Protein AF-A0A519XS05-F1 (afdb_monomer_lite)

Sequence (432 aa):
GVMVITLATFSCKKDLLDIKPIDFVSDAAVFQDITLTNQFVNDIYGSLLSGFERRDFGYDQDWARGFATLDMMTDDIEGHNDLPMNRVQAGDLNSQFSMGTQLWAVNYSLIRKANTLIARVDQVPTTNTALRDRLKAETKFLRAFAYADLVKSFGGVPLITTEQSVTDDLEVPRNTYDECVAFIIKECDEAAAVLLPSYPDAELGRATKGAALALKARVLLYHASALNNPNNTLSRWDDAAKAAQQVMTLSPATYDIYPDYYQLFMTKTGNKEVIFAKKFGRPNRTHQSAWMLHMSFTPTGFGGWGAFHATQNLVDAFEMKTTGLRPDEAGSGYDPQNPYANRDTRLDKAMLMNGSQFKGLTVETFQSADLAVFPDGNANSRTNGDRTKTGYGLRKFIDEKNLTSDAVYQGGDNDWIYMRYAEVLLNYAEAK

Foldseek 3Di:
DDDDDDDDDDDPDPCPPVDDPPPDQDPVNLLQDLVSVVVLLVVLLVLDDFQQAQQPNPPDRDPLRNLDGPCCLDLWWPFQPPHLSVCSVVVNDDPVSPVLVSLVVSLVVSQLSLQSSLVRLVVHDDPPVLSSLLSNLLSLLSNLVSLLSVCVPPNFAFDDNHHDDPPDPPPGDTDGNVVSLVSSLVSLVSSLVRFALDDDPVCPQGAGNLNSLQSNLVSLLVCQDCVNCVVNPLVSLVSSLVSLVVSVVCPPVQADDDPDPLVVQVDQRDDRWFNHWRAFDPPPGFGQPLQQFFQQWPPRFQQHQNGIATAVVNLQVFAQQVPRHGLPDPPSPADPVCRPPRTDPVNLSFKQAQQRAALNIGGHQDDDPDLVVRPVSDCPSVPRSRHHPHRMGGNRNDDSVQGGSVCSVRHHRGIRGPGTSVVSVVSNVVSD

Structure (mmCIF, N/CA/C/O backbone):
data_AF-A0A519XS05-F1
#
_entry.id   AF-A0A519XS05-F1
#
loop_
_atom_site.group_PDB
_atom_site.id
_atom_site.type_symbol
_atom_site.label_atom_id
_atom_site.label_alt_id
_atom_site.label_comp_id
_atom_site.label_asym_id
_atom_site.label_entity_id
_atom_site.label_seq_id
_atom_site.pdbx_PDB_ins_code
_atom_site.Cartn_x
_atom_site.Cartn_y
_atom_site.Cartn_z
_atom_site.occupancy
_atom_site.B_iso_or_equiv
_atom_site.auth_seq_id
_atom_site.auth_comp_id
_atom_site.auth_asym_id
_atom_site.auth_atom_id
_atom_site.pdbx_PDB_model_num
ATOM 1 N N . GLY A 1 1 ? -86.459 -17.919 28.632 1.00 36.81 1 GLY A N 1
ATOM 2 C CA . GLY A 1 1 ? -84.991 -18.033 28.595 1.00 36.81 1 GLY A CA 1
ATOM 3 C C . GLY A 1 1 ? -84.462 -16.952 27.687 1.00 36.81 1 GLY A C 1
ATOM 4 O O . GLY A 1 1 ? -84.925 -16.875 26.560 1.00 36.81 1 GLY A O 1
ATOM 5 N N . VAL A 1 2 ? -83.579 -16.091 28.188 1.00 38.22 2 VAL A N 1
ATOM 6 C CA . VAL A 1 2 ? -82.921 -15.034 27.406 1.00 38.22 2 VAL A CA 1
ATOM 7 C C . VAL A 1 2 ? -81.472 -15.466 27.210 1.00 38.22 2 VAL A C 1
ATOM 9 O O . VAL A 1 2 ? -80.786 -15.783 28.178 1.00 38.22 2 VAL A O 1
ATOM 12 N N . MET A 1 3 ? -81.055 -15.567 25.950 1.00 38.03 3 MET A N 1
ATOM 13 C CA . MET A 1 3 ? -79.747 -16.066 25.533 1.00 38.03 3 MET A CA 1
ATOM 14 C C . MET A 1 3 ? -78.738 -14.914 25.572 1.00 38.03 3 MET A C 1
ATOM 16 O O . MET A 1 3 ? -78.917 -13.909 24.888 1.00 38.03 3 MET A O 1
ATOM 20 N N . VAL A 1 4 ? -77.699 -15.047 26.396 1.00 45.47 4 VAL A N 1
ATOM 21 C CA . VAL A 1 4 ? -76.578 -14.100 26.474 1.00 45.47 4 VAL A CA 1
ATOM 22 C C . VAL A 1 4 ? -75.540 -14.513 25.434 1.00 45.47 4 VAL A C 1
ATOM 24 O O . VAL A 1 4 ? -74.992 -15.610 25.510 1.00 45.47 4 VAL A O 1
ATOM 27 N N . ILE A 1 5 ? -75.282 -13.643 24.457 1.00 47.56 5 ILE A N 1
ATOM 28 C CA . ILE A 1 5 ? -74.197 -13.805 23.483 1.00 47.56 5 ILE A CA 1
ATOM 29 C C . ILE A 1 5 ? -72.948 -13.140 24.063 1.00 47.56 5 ILE A C 1
ATOM 31 O O . ILE A 1 5 ? -72.887 -11.922 24.219 1.00 47.56 5 ILE A O 1
ATOM 35 N N . THR A 1 6 ? -71.958 -13.958 24.408 1.00 54.00 6 THR A N 1
ATOM 36 C CA . THR A 1 6 ? -70.640 -13.520 24.869 1.00 54.00 6 THR A CA 1
ATOM 37 C C . THR A 1 6 ? -69.772 -13.189 23.656 1.00 54.00 6 THR A C 1
ATOM 39 O O . THR A 1 6 ? -69.445 -14.068 22.862 1.00 54.00 6 THR A O 1
ATOM 42 N N . LEU A 1 7 ? -69.407 -11.915 23.497 1.00 50.19 7 LEU A N 1
ATOM 43 C CA . LEU A 1 7 ? -68.476 -11.457 22.465 1.00 50.19 7 LEU A CA 1
ATOM 44 C C . LEU A 1 7 ? -67.038 -11.778 22.909 1.00 50.19 7 LEU A C 1
ATOM 46 O O . LEU A 1 7 ? -66.534 -11.180 23.858 1.00 50.19 7 LEU A O 1
ATOM 50 N N . ALA A 1 8 ? -66.381 -12.726 22.242 1.00 55.25 8 ALA A N 1
ATOM 51 C CA . ALA A 1 8 ? -64.964 -13.015 22.451 1.00 55.25 8 ALA A CA 1
ATOM 52 C C . ALA A 1 8 ? -64.106 -12.027 21.645 1.00 55.25 8 ALA A C 1
ATOM 54 O O . ALA A 1 8 ? -64.135 -12.021 20.414 1.00 55.25 8 ALA A O 1
ATOM 55 N N . THR A 1 9 ? -63.336 -11.187 22.333 1.00 49.88 9 THR A N 1
ATOM 56 C CA . THR A 1 9 ? -62.348 -10.294 21.722 1.00 49.88 9 THR A CA 1
ATOM 57 C C . THR A 1 9 ? -61.048 -11.060 21.466 1.00 49.88 9 THR A C 1
ATOM 59 O O . THR A 1 9 ? -60.269 -11.337 22.377 1.00 49.88 9 THR A O 1
ATOM 62 N N . PHE A 1 10 ? -60.789 -11.411 20.206 1.00 55.88 10 PHE A N 1
ATOM 63 C CA . PHE A 1 10 ? -59.477 -11.902 19.785 1.00 55.88 10 PHE A CA 1
ATOM 64 C C . PHE A 1 10 ? -58.493 -10.726 19.744 1.00 55.88 10 PHE A C 1
ATOM 66 O O . PHE A 1 10 ? -58.527 -9.903 18.833 1.00 55.88 10 PHE A O 1
ATOM 73 N N . SER A 1 11 ? -57.619 -10.632 20.748 1.00 52.94 11 SER A N 1
ATOM 74 C CA . SER A 1 11 ? -56.457 -9.741 20.708 1.00 52.94 11 SER A CA 1
ATOM 75 C C . SER A 1 11 ? -55.478 -10.248 19.648 1.00 52.94 11 SER A C 1
ATOM 77 O O . SER A 1 11 ? -55.015 -11.386 19.732 1.00 52.94 11 SER A O 1
ATOM 79 N N . CYS A 1 12 ? -55.130 -9.406 18.672 1.00 56.00 12 CYS A N 1
ATOM 80 C CA . CYS A 1 12 ? -54.047 -9.684 17.731 1.00 56.00 12 CYS A CA 1
ATOM 81 C C . CYS A 1 12 ? -52.752 -10.020 18.492 1.00 56.00 12 CYS A C 1
ATOM 83 O O . CYS A 1 12 ? -52.421 -9.366 19.486 1.00 56.00 12 CYS A O 1
ATOM 85 N N . LYS A 1 13 ? -52.014 -11.036 18.025 1.00 58.28 13 LYS A N 1
ATOM 86 C CA . LYS A 1 13 ? -50.648 -11.311 18.492 1.00 58.28 13 LYS A CA 1
ATOM 87 C C . LYS A 1 13 ? -49.797 -10.067 18.219 1.00 58.28 13 LYS A C 1
ATOM 89 O O . LYS A 1 13 ? -49.705 -9.648 17.067 1.00 58.28 13 LYS A O 1
ATOM 94 N N . LYS A 1 14 ? -49.201 -9.484 19.266 1.00 57.12 14 LYS A N 1
ATOM 95 C CA . LYS A 1 14 ? -48.404 -8.244 19.182 1.00 57.12 14 LYS A CA 1
ATOM 96 C C . LYS A 1 14 ? -47.207 -8.354 18.227 1.00 57.12 14 LYS A C 1
ATOM 98 O O . LYS A 1 14 ? -46.796 -7.344 17.674 1.00 57.12 14 LYS A O 1
ATOM 103 N N . ASP A 1 15 ? -46.748 -9.572 17.952 1.00 56.81 15 ASP A N 1
ATOM 104 C CA . ASP A 1 15 ? -45.513 -9.827 17.202 1.00 56.81 15 ASP A CA 1
ATOM 105 C C . ASP A 1 15 ? -45.745 -10.102 15.702 1.00 56.81 15 ASP A C 1
ATOM 107 O O . ASP A 1 15 ? -44.812 -10.437 14.982 1.00 56.81 15 ASP A O 1
ATOM 111 N N . LEU A 1 16 ? -46.983 -9.976 15.195 1.00 60.00 16 LEU A N 1
ATOM 112 C CA . LEU A 1 16 ? -47.290 -10.219 13.773 1.00 60.00 16 LEU A CA 1
ATOM 113 C C . LEU A 1 16 ? -46.640 -9.183 12.836 1.00 60.00 16 LEU A C 1
ATOM 115 O O . LEU A 1 16 ? -46.402 -9.474 11.667 1.00 60.00 16 LEU A O 1
ATOM 119 N N . LEU A 1 17 ? -46.375 -7.977 13.346 1.00 58.62 17 LEU A N 1
ATOM 120 C CA . LEU A 1 17 ? -45.763 -6.872 12.600 1.00 58.62 17 LEU A CA 1
ATOM 121 C C . LEU A 1 17 ? -44.274 -6.688 12.917 1.00 58.62 17 LEU A C 1
ATOM 123 O O . LEU A 1 17 ? -43.626 -5.861 12.282 1.00 58.62 17 LEU A O 1
ATOM 127 N N . ASP A 1 18 ? -43.723 -7.462 13.856 1.00 59.97 18 ASP A N 1
ATOM 128 C CA . ASP A 1 18 ? -42.304 -7.410 14.225 1.00 59.97 18 ASP A CA 1
ATOM 129 C C . ASP A 1 18 ? -41.495 -8.376 13.339 1.00 59.97 18 ASP A C 1
ATOM 131 O O . ASP A 1 18 ? -40.833 -9.316 13.786 1.00 59.97 18 ASP A O 1
ATOM 135 N N . ILE A 1 19 ? -41.638 -8.192 12.023 1.00 59.09 19 ILE A N 1
ATOM 136 C CA . ILE A 1 19 ? -40.929 -8.976 11.013 1.00 59.09 19 ILE A CA 1
ATOM 137 C C . ILE A 1 19 ? -39.539 -8.362 10.866 1.00 59.09 19 ILE A C 1
ATOM 139 O O . ILE A 1 19 ? -39.360 -7.352 10.185 1.00 59.09 19 ILE A O 1
ATOM 143 N N . LYS A 1 20 ? -38.540 -8.972 11.508 1.00 54.59 20 LYS A N 1
ATOM 144 C CA . LYS A 1 20 ? -37.138 -8.621 11.260 1.00 54.59 20 LYS A CA 1
ATOM 145 C C . LYS A 1 20 ? -36.796 -8.982 9.808 1.00 54.59 20 LYS A C 1
ATOM 147 O O . LYS A 1 20 ? -37.064 -10.122 9.417 1.00 54.59 20 LYS A O 1
ATOM 152 N N . PRO A 1 21 ? -36.225 -8.063 9.010 1.00 53.06 21 PRO A N 1
ATOM 153 C CA . PRO A 1 21 ? -35.756 -8.401 7.672 1.00 53.06 21 PRO A CA 1
ATOM 154 C C . PRO A 1 21 ? -34.772 -9.576 7.758 1.00 53.06 21 PRO A C 1
ATOM 156 O O . PRO A 1 21 ? -33.859 -9.567 8.581 1.00 53.06 21 PRO A O 1
ATOM 159 N N . ILE A 1 22 ? -34.994 -10.618 6.958 1.00 52.97 22 ILE A N 1
ATOM 160 C CA . ILE A 1 22 ? -34.186 -11.853 6.968 1.00 52.97 22 ILE A CA 1
ATOM 161 C C . ILE A 1 22 ? -32.884 -11.724 6.161 1.00 52.97 22 ILE A C 1
ATOM 163 O O . ILE A 1 22 ? -32.030 -12.603 6.219 1.00 52.97 22 ILE A O 1
ATOM 167 N N . ASP A 1 23 ? -32.744 -10.635 5.409 1.00 50.50 23 ASP A N 1
ATOM 168 C CA . ASP A 1 23 ? -31.638 -10.296 4.513 1.00 50.50 23 ASP A CA 1
ATOM 169 C C . ASP A 1 23 ? -30.718 -9.196 5.073 1.00 50.50 23 ASP A C 1
ATOM 171 O O . ASP A 1 23 ? -29.742 -8.814 4.429 1.00 50.50 23 ASP A O 1
ATOM 175 N N . PHE A 1 24 ? -30.993 -8.708 6.287 1.00 62.91 24 PHE A N 1
ATOM 176 C CA . PHE A 1 24 ? -30.245 -7.632 6.928 1.00 62.91 24 PHE A CA 1
ATOM 177 C C . PHE A 1 24 ? -29.893 -7.987 8.375 1.00 62.91 24 PHE A C 1
ATOM 179 O O . PHE A 1 24 ? -30.755 -8.314 9.190 1.00 62.91 24 PHE A O 1
ATOM 186 N N . VAL A 1 25 ? -28.611 -7.870 8.722 1.00 67.62 25 VAL A N 1
ATOM 187 C CA . VAL A 1 25 ? -28.157 -7.947 10.114 1.00 67.62 25 VAL A CA 1
ATOM 188 C C . VAL A 1 25 ? -28.185 -6.535 10.683 1.00 67.62 25 VAL A C 1
ATOM 190 O O . VAL A 1 25 ? -27.428 -5.675 10.241 1.00 67.62 25 VAL A O 1
ATOM 193 N N . SER A 1 26 ? -29.062 -6.279 11.654 1.00 74.31 26 SER A N 1
ATOM 194 C CA . SER A 1 26 ? -29.135 -4.958 12.279 1.00 74.31 26 SER A CA 1
ATOM 195 C C . SER A 1 26 ? -27.901 -4.656 13.122 1.00 74.31 26 SER A C 1
ATOM 197 O O . SER A 1 26 ? -27.329 -5.553 13.738 1.00 74.31 26 SER A O 1
ATOM 199 N N . ASP A 1 27 ? -27.549 -3.376 13.241 1.00 73.62 27 ASP A N 1
ATOM 200 C CA . ASP A 1 27 ? -26.538 -2.883 14.184 1.00 73.62 27 ASP A CA 1
ATOM 201 C C . ASP A 1 27 ? -26.720 -3.466 15.592 1.00 73.62 27 ASP A C 1
ATOM 203 O O . ASP A 1 27 ? -25.767 -3.904 16.235 1.00 73.62 27 ASP A O 1
ATOM 207 N N . ALA A 1 28 ? -27.971 -3.512 16.059 1.00 76.62 28 ALA A N 1
ATOM 208 C CA . ALA A 1 28 ? -28.315 -4.084 17.352 1.00 76.62 28 ALA A CA 1
ATOM 20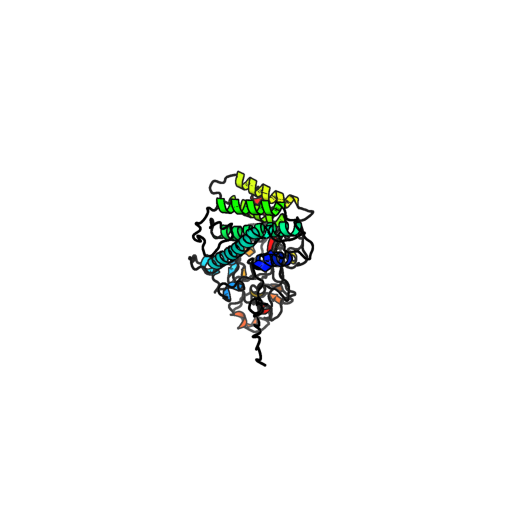9 C C . ALA A 1 28 ? -28.002 -5.586 17.429 1.00 76.62 28 ALA A C 1
ATOM 211 O O . ALA A 1 28 ? -27.642 -6.061 18.496 1.00 76.62 28 ALA A O 1
ATOM 212 N N . ALA A 1 29 ? -28.114 -6.341 16.333 1.00 82.75 29 ALA A N 1
ATOM 213 C CA . ALA A 1 29 ? -27.715 -7.746 16.298 1.00 82.75 29 ALA A CA 1
ATOM 214 C C . ALA A 1 29 ? -26.185 -7.906 16.247 1.00 82.75 29 ALA A C 1
ATOM 216 O O . ALA A 1 29 ? -25.644 -8.754 16.955 1.00 82.75 29 ALA A O 1
ATOM 217 N N . VAL A 1 30 ? -25.480 -7.066 15.474 1.00 89.81 30 VAL A N 1
ATOM 218 C CA . VAL A 1 30 ? -24.012 -7.120 15.330 1.00 89.81 30 VAL A CA 1
ATOM 219 C C . VAL A 1 30 ? -23.307 -7.008 16.680 1.00 89.81 30 VAL A C 1
ATOM 221 O O . VAL A 1 30 ? -22.426 -7.812 16.980 1.00 89.81 30 VAL A O 1
ATOM 224 N N . PHE A 1 31 ? -23.713 -6.044 17.510 1.00 93.44 31 PHE A N 1
ATOM 225 C CA . PHE A 1 31 ? -23.065 -5.761 18.798 1.00 93.44 31 PHE A CA 1
ATOM 226 C C . PHE A 1 31 ? -23.663 -6.537 19.985 1.00 93.44 31 PHE A C 1
ATOM 228 O O . PHE A 1 31 ? -23.419 -6.195 21.140 1.00 93.44 31 PHE A O 1
ATOM 235 N N . GLN A 1 32 ? -24.434 -7.594 19.719 1.00 93.88 32 GLN A N 1
ATOM 236 C CA . GLN A 1 32 ? -24.903 -8.547 20.736 1.00 93.88 32 GLN A CA 1
ATOM 237 C C . GLN A 1 32 ? -24.258 -9.934 20.590 1.00 93.88 32 GLN A C 1
ATOM 239 O O . GLN A 1 32 ? -24.398 -10.766 21.483 1.00 93.88 32 GLN A O 1
ATOM 244 N N . ASP A 1 33 ? -23.518 -10.174 19.503 1.00 94.00 33 ASP A N 1
ATOM 245 C CA . ASP A 1 33 ? -22.805 -11.423 19.240 1.00 94.00 33 ASP A CA 1
ATOM 246 C C . ASP A 1 33 ? -21.366 -11.121 18.806 1.00 94.00 33 ASP A C 1
ATOM 248 O O . ASP A 1 33 ? -21.119 -10.461 17.794 1.00 94.00 33 ASP A O 1
ATOM 252 N N . ILE A 1 34 ? -20.394 -11.644 19.554 1.00 95.81 34 ILE A N 1
ATOM 253 C CA . ILE A 1 34 ? -18.971 -11.449 19.258 1.00 95.81 34 ILE A CA 1
ATOM 254 C C . ILE A 1 34 ? -18.561 -12.008 17.884 1.00 95.81 34 ILE A C 1
ATOM 256 O O . ILE A 1 34 ? -17.625 -11.505 17.266 1.00 95.81 34 ILE A O 1
ATOM 260 N N . THR A 1 35 ? -19.275 -13.010 17.372 1.00 95.12 35 THR A N 1
ATOM 261 C CA . THR A 1 35 ? -19.076 -13.589 16.038 1.00 95.12 35 THR A CA 1
ATOM 262 C C . THR A 1 35 ? -19.478 -12.600 14.952 1.00 95.12 35 THR A C 1
ATOM 264 O O . THR A 1 35 ? -18.715 -12.381 14.011 1.00 95.12 35 THR A O 1
ATOM 267 N N . LEU A 1 36 ? -20.641 -11.958 15.099 1.00 95.19 36 LEU A N 1
ATOM 268 C CA . LEU A 1 36 ? -21.099 -10.917 14.176 1.00 95.19 36 LEU A CA 1
ATOM 269 C C . LEU A 1 36 ? -20.230 -9.660 14.295 1.00 95.19 36 LEU A C 1
ATOM 271 O O . LEU A 1 36 ? -19.872 -9.062 13.283 1.00 95.19 36 LEU A O 1
ATOM 275 N N . THR A 1 37 ? -19.794 -9.309 15.507 1.00 96.69 37 THR A N 1
ATOM 276 C CA . THR A 1 37 ? -18.821 -8.225 15.717 1.00 96.69 37 THR A CA 1
ATOM 277 C C . THR A 1 37 ? -17.492 -8.521 15.005 1.00 96.69 37 THR A C 1
ATOM 279 O O . THR A 1 37 ? -16.919 -7.639 14.368 1.00 96.69 37 THR A O 1
ATOM 282 N N . ASN A 1 38 ? -17.002 -9.766 15.036 1.00 96.94 38 ASN A N 1
ATOM 283 C CA . ASN A 1 38 ? -15.816 -10.171 14.273 1.00 96.94 38 ASN A CA 1
ATOM 284 C C . ASN A 1 38 ? -16.042 -10.071 12.753 1.00 96.94 38 ASN A C 1
ATOM 286 O O . ASN A 1 38 ? -15.155 -9.628 12.027 1.00 96.94 38 ASN A O 1
ATOM 290 N N . GLN A 1 39 ? -17.231 -10.430 12.259 1.00 94.88 39 GLN A N 1
ATOM 291 C CA . GLN A 1 39 ? -17.586 -10.239 10.847 1.00 94.88 39 GLN A CA 1
ATOM 292 C C . GLN A 1 39 ? -17.623 -8.756 10.457 1.00 94.88 39 GLN A C 1
ATOM 294 O O . GLN A 1 39 ? -17.168 -8.411 9.369 1.00 94.88 39 GLN A O 1
ATOM 299 N N . PHE A 1 40 ? -18.071 -7.874 11.352 1.00 96.12 40 PHE A N 1
ATOM 300 C CA . PHE A 1 40 ? -17.999 -6.430 11.142 1.00 96.12 40 PHE A CA 1
ATOM 301 C C . PHE A 1 40 ? -16.545 -5.954 10.992 1.00 96.12 40 PHE A C 1
ATOM 303 O O . PHE A 1 40 ? -16.238 -5.203 10.072 1.00 96.12 40 PHE A O 1
ATOM 310 N N . VAL A 1 41 ? -15.611 -6.449 11.815 1.00 97.69 41 VAL A N 1
ATOM 311 C CA . VAL A 1 41 ? -14.172 -6.169 11.625 1.00 97.69 41 VAL A CA 1
ATOM 312 C C . VAL A 1 41 ? -13.668 -6.706 10.279 1.00 97.69 41 VAL A C 1
ATOM 314 O O . VAL A 1 41 ? -12.915 -6.019 9.588 1.00 97.69 41 VAL A O 1
ATOM 317 N N . ASN A 1 42 ? -14.095 -7.905 9.866 1.00 95.06 42 ASN A N 1
ATOM 318 C CA . ASN A 1 42 ? -13.729 -8.465 8.560 1.00 95.06 42 ASN A CA 1
ATOM 319 C C . ASN A 1 42 ? -14.204 -7.576 7.395 1.00 95.06 42 ASN A C 1
ATOM 321 O O . ASN A 1 42 ? -13.488 -7.448 6.402 1.00 95.06 42 ASN A O 1
ATOM 325 N N . ASP A 1 43 ? -15.368 -6.934 7.515 1.00 92.88 43 ASP A N 1
ATOM 326 C CA . ASP A 1 43 ? -15.863 -5.961 6.534 1.00 92.88 43 ASP A CA 1
ATOM 327 C C . ASP A 1 43 ? -14.974 -4.702 6.460 1.00 92.88 43 ASP A C 1
ATOM 329 O O . ASP A 1 43 ? -14.691 -4.209 5.362 1.00 92.88 43 ASP A O 1
ATOM 333 N N . ILE A 1 44 ? -14.427 -4.231 7.590 1.00 95.69 44 ILE A N 1
ATOM 334 C CA . ILE A 1 44 ? -13.431 -3.143 7.597 1.00 95.69 44 ILE A CA 1
ATOM 335 C C . ILE A 1 44 ? -12.170 -3.574 6.830 1.00 95.69 44 ILE A C 1
ATOM 337 O O . ILE A 1 44 ? -11.742 -2.864 5.921 1.00 95.69 44 ILE A O 1
ATOM 341 N N . TYR A 1 45 ? -11.609 -4.760 7.104 1.00 95.56 45 TYR A N 1
ATOM 342 C CA . TYR A 1 45 ? -10.470 -5.288 6.329 1.00 95.56 45 TYR A CA 1
ATOM 343 C C . TYR A 1 45 ? -10.789 -5.422 4.836 1.00 95.56 45 TYR A C 1
ATOM 345 O O . TYR A 1 45 ? -9.984 -5.050 3.978 1.00 95.56 45 TYR A O 1
ATOM 353 N N . GLY A 1 46 ? -11.973 -5.946 4.512 1.00 90.38 46 GLY A N 1
ATOM 354 C CA . GLY A 1 46 ? -12.441 -6.114 3.140 1.00 90.38 46 GLY A CA 1
ATOM 355 C C . GLY A 1 46 ? -12.578 -4.789 2.387 1.00 90.38 46 GLY A C 1
ATOM 356 O O . GLY A 1 46 ? -12.431 -4.772 1.161 1.00 90.38 46 GLY A O 1
ATOM 357 N N . SER A 1 47 ? -12.794 -3.695 3.119 1.00 88.69 47 SER A N 1
ATOM 358 C CA . SER A 1 47 ? -12.951 -2.335 2.603 1.00 88.69 47 SER A CA 1
ATOM 359 C C . SER A 1 47 ? -11.616 -1.595 2.382 1.00 88.69 47 SER A C 1
ATOM 361 O O . SER A 1 47 ? -11.623 -0.482 1.865 1.00 88.69 47 SER A O 1
ATOM 363 N N . LEU A 1 48 ? -10.462 -2.183 2.731 1.00 90.12 48 LEU A N 1
ATOM 364 C CA . LEU A 1 48 ? -9.152 -1.581 2.444 1.00 90.12 48 LEU A CA 1
ATOM 365 C C . LEU A 1 48 ? -8.869 -1.547 0.935 1.00 90.12 48 LEU A C 1
ATOM 367 O O . LEU A 1 48 ? -8.960 -2.582 0.269 1.00 90.12 48 LEU A O 1
ATOM 371 N N . LEU A 1 49 ? -8.454 -0.395 0.406 1.00 85.56 49 LEU A N 1
ATOM 372 C CA . LEU A 1 49 ? -8.003 -0.270 -0.984 1.00 85.56 49 LEU A CA 1
ATOM 373 C C . LEU A 1 49 ? -6.695 -1.033 -1.207 1.00 85.56 49 LEU A C 1
ATOM 375 O O . LEU A 1 49 ? -5.711 -0.788 -0.516 1.00 85.56 49 LEU A O 1
ATOM 379 N N . SER A 1 50 ? -6.658 -1.891 -2.227 1.00 86.56 50 SER A N 1
ATOM 380 C CA . SER A 1 50 ? -5.412 -2.481 -2.731 1.00 86.56 50 SER A CA 1
ATOM 381 C C . SER A 1 50 ? -4.969 -1.811 -4.034 1.00 86.56 50 SER A C 1
ATOM 383 O O . SER A 1 50 ? -5.738 -1.080 -4.661 1.00 86.56 50 SER A O 1
ATOM 385 N N . GLY A 1 51 ? -3.730 -2.071 -4.459 1.00 81.44 51 GLY A N 1
ATOM 386 C CA . GLY A 1 51 ? -3.177 -1.509 -5.694 1.00 81.44 51 GLY A CA 1
ATOM 387 C C . GLY A 1 51 ? -3.902 -1.947 -6.968 1.00 81.44 51 GLY A C 1
ATOM 388 O O . GLY A 1 51 ? -3.962 -1.166 -7.907 1.00 81.44 51 GLY A O 1
ATOM 389 N N . PHE A 1 52 ? -4.499 -3.144 -6.985 1.00 81.56 52 PHE A N 1
ATOM 390 C CA . PHE A 1 52 ? -5.135 -3.726 -8.175 1.00 81.56 52 PHE A CA 1
ATOM 391 C C . PHE A 1 52 ? -6.637 -3.967 -8.020 1.00 81.56 52 PHE A C 1
ATOM 393 O O . PHE A 1 52 ? -7.184 -4.755 -8.773 1.00 81.56 52 PHE A O 1
ATOM 400 N N . GLU A 1 53 ? -7.316 -3.391 -7.029 1.00 78.31 53 GLU A N 1
ATOM 401 C CA . GLU A 1 53 ? -8.756 -3.632 -6.816 1.00 78.31 53 GLU A CA 1
ATOM 402 C C . GLU A 1 53 ? -9.566 -2.330 -6.831 1.00 78.31 53 GLU A C 1
ATOM 404 O O . GLU A 1 53 ? -10.561 -2.208 -6.134 1.00 78.31 53 GLU A O 1
ATOM 409 N N . ARG A 1 54 ? -9.146 -1.300 -7.569 1.00 74.25 54 ARG A N 1
ATOM 410 C CA . ARG A 1 54 ? -9.730 0.048 -7.427 1.00 74.25 54 ARG A CA 1
ATOM 411 C C . ARG A 1 54 ? -11.086 0.246 -8.101 1.00 74.25 54 ARG A C 1
ATOM 413 O O . ARG A 1 54 ? -11.806 1.166 -7.713 1.00 74.25 54 ARG A O 1
ATOM 420 N N . ARG A 1 55 ? -11.461 -0.587 -9.078 1.00 71.38 55 ARG A N 1
ATOM 421 C CA . ARG A 1 55 ? -12.763 -0.481 -9.767 1.00 71.38 55 ARG A CA 1
ATOM 422 C C . ARG A 1 55 ? -13.941 -0.818 -8.846 1.00 71.38 55 ARG A C 1
ATOM 424 O O . ARG A 1 55 ? -14.980 -0.170 -8.911 1.00 71.38 55 ARG A O 1
ATOM 431 N N . ASP A 1 56 ? -13.777 -1.816 -7.982 1.00 65.75 56 ASP A N 1
ATOM 432 C CA . ASP A 1 56 ? -14.899 -2.497 -7.320 1.00 65.75 56 ASP A CA 1
ATOM 433 C C . ASP A 1 56 ? -15.338 -1.829 -5.993 1.00 65.75 56 ASP A C 1
ATOM 435 O O . ASP A 1 56 ? -16.142 -2.384 -5.249 1.00 65.75 56 ASP A O 1
ATOM 439 N N . PHE A 1 57 ? -14.867 -0.608 -5.700 1.00 66.88 57 PHE A N 1
ATOM 440 C CA . PHE A 1 57 ? -15.152 0.126 -4.452 1.00 66.88 57 PHE A CA 1
ATOM 441 C C . PHE A 1 57 ? -16.365 1.072 -4.502 1.00 66.88 57 PHE A C 1
ATOM 443 O O . PHE A 1 57 ? -16.512 1.925 -3.633 1.00 66.88 57 PHE A O 1
ATOM 450 N N . GLY A 1 58 ? -17.251 0.937 -5.492 1.00 54.09 58 GLY A N 1
ATOM 451 C CA . GLY A 1 58 ? -18.604 1.523 -5.450 1.00 54.09 58 GLY A CA 1
ATOM 452 C C . GLY A 1 58 ? -18.724 3.038 -5.668 1.00 54.09 58 GLY A C 1
ATOM 453 O O . GLY A 1 58 ? -19.837 3.539 -5.778 1.00 54.09 58 GLY A O 1
ATOM 454 N N . TYR A 1 59 ? -17.615 3.766 -5.788 1.00 56.38 59 TYR A N 1
ATOM 455 C CA . TYR A 1 59 ? -17.602 5.151 -6.259 1.00 56.38 59 TYR A CA 1
ATOM 456 C C . TYR A 1 59 ? -17.412 5.101 -7.774 1.00 56.38 59 TYR A C 1
ATOM 458 O O . TYR A 1 59 ? -16.310 4.766 -8.195 1.00 56.38 59 TYR A O 1
ATOM 466 N N . ASP A 1 60 ? -18.470 5.340 -8.555 1.00 56.22 60 ASP A N 1
ATOM 467 C CA . ASP A 1 60 ? -18.534 5.330 -10.030 1.00 56.22 60 ASP A CA 1
ATOM 468 C C . ASP A 1 60 ? -17.610 4.309 -10.713 1.00 56.22 60 ASP A C 1
ATOM 470 O O . ASP A 1 60 ? -16.427 4.567 -10.958 1.00 56.22 60 ASP A O 1
ATOM 474 N N . GLN A 1 61 ? -18.167 3.134 -11.020 1.00 59.12 61 GLN A N 1
ATOM 475 C CA . GLN A 1 61 ? -17.461 2.063 -11.721 1.00 59.12 61 GLN A CA 1
ATOM 476 C C . GLN A 1 61 ? -17.068 2.525 -13.129 1.00 59.12 61 GLN A C 1
ATOM 478 O O . GLN A 1 61 ? -17.862 2.475 -14.063 1.00 59.12 61 GLN A O 1
ATOM 483 N N . ASP A 1 62 ? -15.822 2.960 -13.267 1.00 64.56 62 ASP A N 1
ATOM 484 C CA . ASP A 1 62 ? -15.203 3.288 -14.544 1.00 64.56 62 ASP A CA 1
ATOM 485 C C . ASP A 1 62 ? -14.096 2.272 -14.833 1.00 64.56 62 ASP A C 1
ATOM 487 O O . ASP A 1 62 ? -13.308 1.914 -13.948 1.00 64.56 62 ASP A O 1
ATOM 491 N N . TRP A 1 63 ? -14.050 1.784 -16.071 1.00 67.38 63 TRP A N 1
ATOM 492 C CA . TRP A 1 63 ? -13.084 0.785 -16.517 1.00 67.38 63 TRP A CA 1
ATOM 493 C C . TRP A 1 63 ? -11.648 1.265 -16.266 1.00 67.38 63 TRP A C 1
ATOM 495 O O . TRP A 1 63 ? -10.838 0.494 -15.753 1.00 67.38 63 TRP A O 1
ATOM 505 N N . ALA A 1 64 ? -11.374 2.559 -16.478 1.00 69.31 64 ALA A N 1
ATOM 506 C CA . ALA A 1 64 ? -10.061 3.170 -16.277 1.00 69.31 64 ALA A CA 1
ATOM 507 C C . ALA A 1 64 ? -9.587 3.135 -14.809 1.00 69.31 64 ALA A C 1
ATOM 509 O O . ALA A 1 64 ? -8.389 3.187 -14.530 1.00 69.31 64 ALA A O 1
ATOM 510 N N . ARG A 1 65 ? -10.492 2.995 -13.829 1.00 71.00 65 ARG A N 1
ATOM 511 C CA . ARG A 1 65 ? -10.107 2.936 -12.405 1.00 71.00 65 ARG A CA 1
ATOM 512 C C . ARG A 1 65 ? -9.459 1.615 -12.021 1.00 71.00 65 ARG A C 1
ATOM 514 O O . ARG A 1 65 ? -8.586 1.620 -11.163 1.00 71.00 65 ARG A O 1
ATOM 521 N N . GLY A 1 66 ? -9.838 0.502 -12.651 1.00 71.69 66 GLY A N 1
ATOM 522 C CA . GLY A 1 66 ? -9.187 -0.793 -12.402 1.00 71.69 66 GLY A CA 1
ATOM 523 C C . GLY A 1 66 ? -7.762 -0.876 -12.957 1.00 71.69 66 GLY A C 1
ATOM 524 O O . GLY A 1 66 ? -7.032 -1.808 -12.638 1.00 71.69 66 GLY A O 1
ATOM 525 N N . PHE A 1 67 ? -7.366 0.114 -13.760 1.00 76.12 67 PHE A N 1
ATOM 526 C CA . PHE A 1 67 ? -6.031 0.255 -14.328 1.00 76.12 67 PHE A CA 1
ATOM 527 C C . PHE A 1 67 ? -5.129 1.174 -13.500 1.00 76.12 67 PHE A C 1
ATOM 529 O O . PHE A 1 67 ? -3.915 1.102 -13.622 1.00 76.12 67 PHE A O 1
ATOM 536 N N . ALA A 1 68 ? -5.703 2.043 -12.668 1.00 76.94 68 ALA A N 1
ATOM 537 C CA . ALA A 1 68 ? -4.948 3.077 -11.979 1.00 76.94 68 ALA A CA 1
ATOM 538 C C . ALA A 1 68 ? -4.131 2.507 -10.809 1.00 76.94 68 ALA A C 1
ATOM 540 O O . ALA A 1 68 ? -4.681 1.948 -9.858 1.00 76.94 68 ALA A O 1
ATOM 541 N N . THR A 1 69 ? -2.823 2.743 -10.817 1.00 83.75 69 THR A N 1
ATOM 542 C CA . THR A 1 69 ? -1.952 2.572 -9.649 1.00 83.75 69 THR A CA 1
ATOM 543 C C . THR A 1 69 ? -1.301 3.910 -9.302 1.00 83.75 69 THR A C 1
ATOM 545 O O . THR A 1 69 ? -1.178 4.784 -10.156 1.00 83.75 69 THR A O 1
ATOM 548 N N . LEU A 1 70 ? -0.913 4.104 -8.036 1.00 85.69 70 LEU A N 1
ATOM 549 C CA . LEU A 1 70 ? -0.259 5.353 -7.618 1.00 85.69 70 LEU A CA 1
ATOM 550 C C . LEU A 1 70 ? 1.113 5.532 -8.285 1.00 85.69 70 LEU A C 1
ATOM 552 O O . LEU A 1 70 ? 1.492 6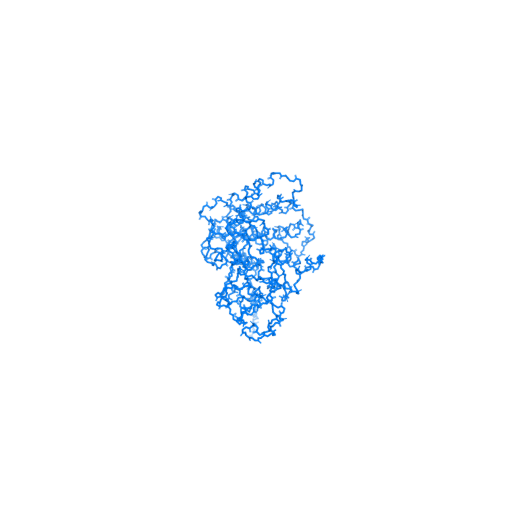.659 -8.571 1.00 85.69 70 LEU A O 1
ATOM 556 N N . ASP A 1 71 ? 1.811 4.436 -8.591 1.00 88.81 71 ASP A N 1
ATOM 557 C CA . ASP A 1 71 ? 3.120 4.467 -9.258 1.00 88.81 71 ASP A CA 1
ATOM 558 C C . ASP A 1 71 ? 3.040 5.065 -10.676 1.00 88.81 71 ASP A C 1
ATOM 560 O O . ASP A 1 71 ? 4.027 5.575 -11.185 1.00 88.81 71 ASP A O 1
ATOM 564 N N . MET A 1 72 ? 1.859 5.096 -11.308 1.00 88.06 72 MET A N 1
ATOM 565 C CA . MET A 1 72 ? 1.650 5.801 -12.587 1.00 88.06 72 MET A CA 1
ATOM 566 C C . MET A 1 72 ? 1.701 7.328 -12.454 1.00 88.06 72 MET A C 1
ATOM 568 O O . MET A 1 72 ? 1.583 8.042 -13.443 1.00 88.06 72 MET A O 1
ATOM 572 N N . MET A 1 73 ? 1.815 7.855 -11.236 1.00 88.44 73 MET A N 1
ATOM 573 C CA . MET A 1 73 ? 1.988 9.281 -10.965 1.00 88.44 73 MET A CA 1
ATOM 574 C C . MET A 1 73 ? 3.445 9.634 -10.627 1.00 88.44 73 MET A C 1
ATOM 576 O O . MET A 1 73 ? 3.706 10.772 -10.238 1.00 88.44 73 MET A O 1
ATOM 580 N N . THR A 1 74 ? 4.374 8.681 -10.739 1.00 91.62 74 THR A N 1
ATOM 581 C CA . THR A 1 74 ? 5.807 8.875 -10.479 1.00 91.62 74 THR A CA 1
ATOM 582 C C . THR A 1 74 ? 6.615 8.757 -11.774 1.00 91.62 74 THR A C 1
ATOM 584 O O . THR A 1 74 ? 6.067 8.541 -12.853 1.00 91.62 74 THR A O 1
ATOM 587 N N . ASP A 1 75 ? 7.930 8.921 -11.677 1.00 92.69 75 ASP A N 1
ATOM 588 C CA . ASP A 1 75 ? 8.884 8.707 -12.766 1.00 92.69 75 ASP A CA 1
ATOM 589 C C . ASP A 1 75 ? 9.096 7.225 -13.120 1.00 92.69 75 ASP A C 1
ATOM 591 O O . ASP A 1 75 ? 9.744 6.918 -14.125 1.00 92.69 75 ASP A O 1
ATOM 595 N N . ASP A 1 76 ? 8.521 6.308 -12.340 1.00 93.12 76 ASP A N 1
ATOM 596 C CA . ASP A 1 76 ? 8.691 4.873 -12.523 1.00 93.12 76 ASP A CA 1
ATOM 597 C C . ASP A 1 76 ? 7.818 4.317 -13.644 1.00 93.12 76 ASP A C 1
ATOM 599 O O . ASP A 1 76 ? 8.284 3.478 -14.417 1.00 93.12 76 ASP A O 1
ATOM 603 N N . ILE A 1 77 ? 6.551 4.740 -13.730 1.00 91.19 77 ILE A N 1
ATOM 604 C CA . ILE A 1 77 ? 5.538 4.085 -14.565 1.00 91.19 77 ILE A CA 1
ATOM 605 C C . ILE A 1 77 ? 4.798 5.090 -15.449 1.00 91.19 77 ILE A C 1
ATOM 607 O O . ILE A 1 77 ? 4.178 6.040 -14.980 1.00 91.19 77 ILE A O 1
ATOM 611 N N . GLU A 1 78 ? 4.763 4.792 -16.742 1.00 88.06 78 GLU A N 1
ATOM 612 C CA . GLU A 1 78 ? 3.870 5.405 -17.718 1.00 88.06 78 GLU A CA 1
ATOM 613 C C . GLU A 1 78 ? 2.539 4.629 -17.748 1.00 88.06 78 GLU A C 1
ATOM 615 O O . GLU A 1 78 ? 2.505 3.415 -17.982 1.00 88.06 78 GLU A O 1
ATOM 620 N N . GLY A 1 79 ? 1.425 5.323 -17.509 1.00 82.69 79 GLY A N 1
ATOM 621 C CA . GLY A 1 79 ? 0.089 4.730 -17.568 1.00 82.69 79 GLY A CA 1
ATOM 622 C C . GLY A 1 79 ? -0.399 4.487 -19.002 1.00 82.69 79 GLY A C 1
ATOM 623 O O . GLY A 1 79 ? 0.108 5.048 -19.979 1.00 82.69 79 GLY A O 1
ATOM 624 N N . HIS A 1 80 ? -1.441 3.669 -19.159 1.00 81.06 80 HIS A N 1
ATOM 625 C CA . HIS A 1 80 ? -2.207 3.611 -20.415 1.00 81.06 80 HIS A CA 1
ATOM 626 C C . HIS A 1 80 ? -2.777 5.001 -20.777 1.00 81.06 80 HIS A C 1
ATOM 628 O O . HIS A 1 80 ? -2.978 5.840 -19.900 1.00 81.06 80 HIS A O 1
ATOM 634 N N . ASN A 1 81 ? -2.975 5.288 -22.070 1.00 71.94 81 ASN A N 1
ATOM 635 C CA . ASN A 1 81 ? -3.245 6.639 -22.596 1.00 71.94 81 ASN A CA 1
ATOM 636 C C . ASN A 1 81 ? -4.446 7.350 -21.955 1.00 71.94 81 ASN A C 1
ATOM 638 O O . ASN A 1 81 ? -4.400 8.567 -21.775 1.00 71.94 81 ASN A O 1
ATOM 642 N N . ASP A 1 82 ? -5.473 6.603 -21.560 1.00 73.06 82 ASP A N 1
ATOM 643 C CA . ASP A 1 82 ? -6.747 7.169 -21.101 1.00 73.06 82 ASP A CA 1
ATOM 644 C C . ASP A 1 82 ? -6.891 7.190 -19.572 1.00 73.06 82 ASP A C 1
ATOM 646 O O . ASP A 1 82 ? -7.975 7.433 -19.033 1.00 73.06 82 ASP A O 1
ATOM 650 N N . LEU A 1 83 ? -5.805 6.930 -18.836 1.00 79.31 83 LEU A N 1
ATOM 651 C CA . LEU A 1 83 ? -5.872 6.860 -17.383 1.00 79.31 83 LEU A CA 1
ATOM 652 C C . LEU A 1 83 ? -5.893 8.253 -16.747 1.00 79.31 83 LEU A C 1
ATOM 654 O O . LEU A 1 83 ? -5.090 9.117 -17.110 1.00 79.31 83 LEU A O 1
ATOM 658 N N . PRO A 1 84 ? -6.721 8.469 -15.704 1.00 78.06 84 PRO A N 1
ATOM 659 C CA . PRO A 1 84 ? -6.738 9.735 -14.978 1.00 78.06 84 PRO A CA 1
ATOM 660 C C . PRO A 1 84 ? -5.366 10.130 -14.412 1.00 78.06 84 PRO A C 1
ATOM 662 O O . PRO A 1 84 ? -5.125 11.314 -14.193 1.00 78.06 84 PRO A O 1
ATOM 665 N N . MET A 1 85 ? -4.468 9.160 -14.189 1.00 82.25 85 MET A N 1
ATOM 666 C CA . MET A 1 85 ? -3.135 9.369 -13.601 1.00 82.25 85 MET A CA 1
ATOM 667 C C . MET A 1 85 ? -2.252 10.256 -14.478 1.00 82.25 85 MET A C 1
ATOM 669 O O . MET A 1 85 ? -1.498 11.073 -13.956 1.00 82.25 85 MET A O 1
ATOM 673 N N . ASN A 1 86 ? -2.440 10.191 -15.799 1.00 81.62 86 ASN A N 1
ATOM 674 C CA . ASN A 1 86 ? -1.690 10.989 -16.768 1.00 81.62 86 ASN A CA 1
ATOM 675 C C . ASN A 1 86 ? -1.914 12.497 -16.564 1.00 81.62 86 ASN A C 1
ATOM 677 O O . ASN A 1 86 ? -1.056 13.304 -16.909 1.00 81.62 86 ASN A O 1
ATOM 681 N N . ARG A 1 87 ? -3.033 12.903 -15.939 1.00 85.19 87 ARG A N 1
ATOM 682 C CA . ARG A 1 87 ? -3.277 14.313 -15.591 1.00 85.19 87 ARG A CA 1
ATOM 683 C C . ARG A 1 87 ? -2.275 14.849 -14.578 1.00 85.19 87 ARG A C 1
ATOM 685 O O . ARG A 1 87 ? -1.939 16.024 -14.630 1.00 85.19 87 ARG A O 1
ATOM 692 N N . VAL A 1 88 ? -1.784 14.003 -13.674 1.00 87.81 88 VAL A N 1
ATOM 693 C CA . VAL A 1 88 ? -0.772 14.404 -12.689 1.00 87.81 88 VAL A CA 1
ATOM 694 C C . VAL A 1 88 ? 0.542 14.693 -13.403 1.00 87.81 88 VAL A C 1
ATOM 696 O O . VAL A 1 88 ? 1.126 15.751 -13.194 1.00 87.81 88 VAL A O 1
ATOM 699 N N . GLN A 1 89 ? 0.951 13.801 -14.307 1.00 84.00 89 GLN A N 1
ATOM 700 C CA . GLN A 1 89 ? 2.160 13.972 -15.114 1.00 84.00 89 GLN A CA 1
ATOM 701 C C . GLN A 1 89 ? 2.074 15.202 -16.035 1.00 84.00 89 GLN A C 1
ATOM 703 O O . GLN A 1 89 ? 3.060 15.908 -16.226 1.00 84.00 89 GLN A O 1
ATOM 708 N N . ALA A 1 90 ? 0.881 15.502 -16.559 1.00 87.50 90 ALA A N 1
ATOM 709 C CA . ALA A 1 90 ? 0.621 16.686 -17.377 1.00 87.50 90 ALA A CA 1
ATOM 710 C C . ALA A 1 90 ? 0.520 18.000 -16.574 1.00 87.50 90 ALA A C 1
ATOM 712 O O . ALA A 1 90 ? 0.350 19.064 -17.169 1.00 87.50 90 ALA A O 1
ATOM 713 N N . GLY A 1 91 ? 0.586 17.951 -15.237 1.00 89.31 91 GLY A N 1
ATOM 714 C CA . GLY A 1 91 ? 0.384 19.121 -14.378 1.00 89.31 91 GLY A CA 1
ATOM 715 C C . GLY A 1 91 ? -1.063 19.634 -14.335 1.00 89.31 91 GLY A C 1
ATOM 716 O O . GLY A 1 91 ? -1.299 20.755 -13.894 1.00 89.31 91 GLY A O 1
ATOM 717 N N . ASP A 1 92 ? -2.036 18.826 -14.762 1.00 89.12 92 ASP A N 1
ATOM 718 C CA . ASP A 1 92 ? -3.473 19.140 -14.824 1.00 89.12 92 ASP A CA 1
ATOM 719 C C . ASP A 1 92 ? -4.242 18.557 -13.620 1.00 89.12 92 ASP A C 1
ATOM 721 O O . ASP A 1 92 ? -5.326 17.971 -13.728 1.00 89.12 92 ASP A O 1
ATOM 725 N N . LEU A 1 93 ? -3.654 18.665 -12.425 1.00 89.00 93 LEU A N 1
ATOM 726 C CA . LEU A 1 93 ? -4.305 18.222 -11.197 1.00 89.00 93 LEU A CA 1
ATOM 727 C C . LEU A 1 93 ? -5.281 19.294 -10.695 1.00 89.00 93 LEU A C 1
ATOM 729 O O . LEU A 1 93 ? -4.894 20.423 -10.401 1.00 89.00 93 LEU A O 1
ATOM 733 N N . ASN A 1 94 ? -6.551 18.923 -10.535 1.00 89.06 94 ASN A N 1
ATOM 734 C CA . ASN A 1 94 ? -7.596 19.800 -10.008 1.00 89.06 94 ASN A CA 1
ATOM 735 C C . ASN A 1 94 ? -8.481 19.079 -8.974 1.00 89.06 94 ASN A C 1
ATOM 737 O O . ASN A 1 94 ? -8.341 17.879 -8.732 1.00 89.06 94 ASN A O 1
ATOM 741 N N . SER A 1 95 ? -9.412 19.809 -8.350 1.00 88.56 95 SER A N 1
ATOM 742 C CA . SER A 1 95 ? -10.275 19.283 -7.278 1.00 88.56 95 SER A CA 1
ATOM 743 C C . SER A 1 95 ? -11.245 18.180 -7.720 1.00 88.56 95 SER A C 1
ATOM 745 O O . SER A 1 95 ? -11.818 17.507 -6.870 1.00 88.56 95 SER A O 1
ATOM 747 N N . GLN A 1 96 ? -11.413 17.970 -9.029 1.00 85.00 96 GLN A N 1
ATOM 748 C CA . GLN A 1 96 ? -12.240 16.906 -9.606 1.00 85.00 96 GLN A CA 1
ATOM 749 C C . GLN A 1 96 ? -11.428 15.640 -9.919 1.00 85.00 96 GLN A C 1
ATOM 751 O O . GLN A 1 96 ? -11.900 14.750 -10.627 1.00 85.00 96 GLN A O 1
ATOM 756 N N . PHE A 1 97 ? -10.194 15.536 -9.416 1.00 86.00 97 PHE A N 1
ATOM 757 C CA . PHE A 1 97 ? -9.370 14.350 -9.603 1.00 86.00 97 PHE A CA 1
ATOM 758 C C . PHE A 1 97 ? -10.016 13.116 -8.955 1.00 86.00 97 PHE A C 1
ATOM 760 O O . PHE A 1 97 ? -10.127 12.996 -7.730 1.00 86.00 97 PHE A O 1
ATOM 767 N N . SER A 1 98 ? -10.442 12.175 -9.798 1.00 82.06 98 SER A N 1
ATOM 768 C CA . SER A 1 98 ? -11.252 11.017 -9.406 1.00 82.06 98 SER A CA 1
ATOM 769 C C . SER A 1 98 ? -10.566 10.108 -8.383 1.00 82.06 98 SER A C 1
ATOM 771 O O . SER A 1 98 ? -11.218 9.577 -7.489 1.00 82.06 98 SER A O 1
ATOM 773 N N . MET A 1 99 ? -9.243 9.960 -8.450 1.00 81.88 99 MET A N 1
ATOM 774 C CA . MET A 1 99 ? -8.519 9.154 -7.466 1.00 81.88 99 MET A CA 1
ATOM 775 C C . MET A 1 99 ? -8.425 9.847 -6.106 1.00 81.88 99 MET A C 1
ATOM 777 O O . MET A 1 99 ? -8.561 9.178 -5.084 1.00 81.88 99 MET A O 1
ATOM 781 N N . GLY A 1 100 ? -8.263 11.173 -6.075 1.00 86.56 100 GLY A N 1
ATOM 782 C CA . GLY A 1 100 ? -8.296 11.937 -4.826 1.00 86.56 100 GLY A CA 1
ATOM 783 C C . GLY A 1 100 ? -9.650 11.804 -4.126 1.00 86.56 100 GLY A C 1
ATOM 784 O O . GLY A 1 100 ? -9.713 11.475 -2.943 1.00 86.56 100 GLY A O 1
ATOM 785 N N . THR A 1 101 ? -10.744 11.961 -4.875 1.00 87.75 101 THR A N 1
ATOM 786 C CA . THR A 1 101 ? -12.105 11.793 -4.333 1.00 87.75 101 THR A CA 1
ATOM 787 C C . THR A 1 101 ? -12.375 10.362 -3.847 1.00 87.75 101 THR A C 1
ATOM 789 O O . THR A 1 101 ? -12.943 10.190 -2.769 1.00 87.75 101 THR A O 1
ATOM 792 N N . GLN A 1 102 ? -11.904 9.332 -4.565 1.00 85.69 102 GLN A N 1
ATOM 793 C CA . GLN A 1 102 ? -12.007 7.934 -4.127 1.00 85.69 102 GLN A CA 1
ATOM 794 C C . GLN A 1 102 ? -11.215 7.671 -2.837 1.00 85.69 102 GLN A C 1
ATOM 796 O O . GLN A 1 102 ? -11.759 7.080 -1.905 1.00 85.69 102 GLN A O 1
ATOM 801 N N . LEU A 1 103 ? -9.947 8.096 -2.774 1.00 88.12 103 LEU A N 1
ATOM 802 C CA . LEU A 1 103 ? -9.097 7.924 -1.590 1.00 88.12 103 LEU A CA 1
ATOM 803 C C . LEU A 1 103 ? -9.737 8.576 -0.364 1.00 88.12 103 LEU A C 1
ATOM 805 O O . LEU A 1 103 ? -9.796 7.959 0.697 1.00 88.12 103 LEU A O 1
ATOM 809 N N . TRP A 1 104 ? -10.267 9.790 -0.520 1.00 93.38 104 TRP A N 1
ATOM 810 C CA . TRP A 1 104 ? -10.988 10.475 0.547 1.00 93.38 104 TRP A CA 1
ATOM 811 C C . TRP A 1 104 ? -12.210 9.672 1.008 1.00 93.38 104 TRP A C 1
ATOM 813 O O . TRP A 1 104 ? -12.339 9.343 2.188 1.00 93.38 104 TRP A O 1
ATOM 823 N N . ALA A 1 105 ? -13.094 9.315 0.075 1.00 92.00 105 ALA A N 1
ATOM 824 C CA . ALA A 1 105 ? -14.371 8.696 0.401 1.00 92.00 105 ALA A CA 1
ATOM 825 C C . ALA A 1 105 ? -14.218 7.295 1.018 1.00 92.00 105 ALA A C 1
ATOM 827 O O . ALA A 1 105 ? -14.870 6.993 2.021 1.00 92.00 105 ALA A O 1
ATOM 828 N N . VAL A 1 106 ? -13.324 6.459 0.478 1.00 90.75 106 VAL A N 1
ATOM 829 C CA . VAL A 1 106 ? -13.092 5.104 1.002 1.00 90.75 106 VAL A CA 1
ATOM 830 C C . VAL A 1 106 ? -12.495 5.153 2.407 1.00 90.75 106 VAL A C 1
ATOM 832 O O . VAL A 1 106 ? -12.972 4.445 3.296 1.00 90.75 106 VAL A O 1
ATOM 835 N N . ASN A 1 107 ? -11.501 6.014 2.645 1.00 94.88 107 ASN A N 1
ATOM 836 C CA . ASN A 1 107 ? -10.873 6.109 3.960 1.00 94.88 107 ASN A CA 1
ATOM 837 C C . ASN A 1 107 ? -11.830 6.674 5.022 1.00 94.88 107 ASN A C 1
ATOM 839 O O . ASN A 1 107 ? -11.883 6.129 6.122 1.00 94.88 107 ASN A O 1
ATOM 843 N N . TYR A 1 108 ? -12.666 7.673 4.713 1.00 96.50 108 TYR A N 1
ATOM 844 C CA . TYR A 1 108 ? -13.683 8.132 5.674 1.00 96.50 108 TYR A CA 1
A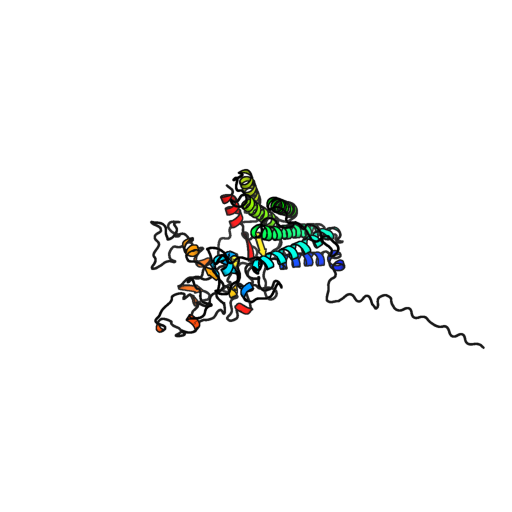TOM 845 C C . TYR A 1 108 ? -14.808 7.118 5.907 1.00 96.50 108 TYR A C 1
ATOM 847 O O . TYR A 1 108 ? -15.318 7.023 7.024 1.00 96.50 108 TYR A O 1
ATOM 855 N N . SER A 1 109 ? -15.155 6.304 4.905 1.00 94.56 109 SER A N 1
ATOM 856 C CA . SER A 1 109 ? -16.071 5.170 5.087 1.00 94.56 109 SER A CA 1
ATOM 857 C C . SER A 1 109 ? -15.494 4.132 6.062 1.00 94.56 109 SER A C 1
ATOM 859 O O . SER A 1 109 ? -16.169 3.719 7.008 1.00 94.56 109 SER A O 1
ATOM 861 N N . LEU A 1 110 ? -14.211 3.782 5.907 1.00 95.56 110 LEU A N 1
ATOM 862 C CA . LEU A 1 110 ? -13.468 2.925 6.842 1.00 95.56 110 LEU A CA 1
ATOM 863 C C . LEU A 1 110 ? -13.423 3.517 8.257 1.00 95.56 110 LEU A C 1
ATOM 865 O O . LEU A 1 110 ? -13.723 2.817 9.225 1.00 95.56 110 LEU A O 1
ATOM 869 N N . ILE A 1 111 ? -13.092 4.807 8.382 1.00 98.12 111 ILE A N 1
ATOM 870 C CA . ILE A 1 111 ? -13.033 5.524 9.664 1.00 98.12 111 ILE A CA 1
ATOM 871 C C . ILE A 1 111 ? -14.396 5.505 10.357 1.00 98.12 111 ILE A C 1
ATOM 873 O O . ILE A 1 111 ? -14.463 5.228 11.554 1.00 98.12 111 ILE A O 1
ATOM 877 N N . ARG A 1 112 ? -15.493 5.726 9.622 1.00 96.44 112 ARG A N 1
ATOM 878 C CA . ARG A 1 112 ? -16.849 5.661 10.180 1.00 96.44 112 ARG A CA 1
ATOM 879 C C . ARG A 1 112 ? -17.152 4.277 10.755 1.00 96.44 112 ARG A C 1
ATOM 881 O O . ARG A 1 112 ? -17.578 4.192 11.905 1.00 96.44 112 ARG A O 1
ATOM 888 N N . LYS A 1 113 ? -16.878 3.201 10.003 1.00 96.44 113 LYS A N 1
ATOM 889 C CA . LYS A 1 113 ? -17.046 1.819 10.494 1.00 96.44 113 LYS A CA 1
ATOM 890 C C . LYS A 1 113 ? -16.197 1.571 11.744 1.00 96.44 113 LYS A C 1
ATOM 892 O O . LYS A 1 113 ? -16.692 1.032 12.733 1.00 96.44 113 LYS A O 1
ATOM 897 N N . ALA A 1 114 ? -14.941 2.015 11.733 1.00 98.38 114 ALA A N 1
ATOM 898 C CA . ALA A 1 114 ? -14.043 1.865 12.870 1.00 98.38 114 ALA A CA 1
ATOM 899 C C . ALA A 1 114 ? -14.549 2.601 14.121 1.00 98.38 114 ALA A C 1
ATOM 901 O O . ALA A 1 114 ? -14.529 2.036 15.214 1.00 98.38 114 ALA A O 1
ATOM 902 N N . ASN A 1 115 ? -15.054 3.825 13.966 1.00 98.38 115 ASN A N 1
ATOM 903 C CA . ASN A 1 115 ? -15.619 4.605 15.064 1.00 98.38 115 ASN A CA 1
ATOM 904 C C . ASN A 1 115 ? -16.853 3.923 15.669 1.00 98.38 115 ASN A C 1
ATOM 906 O O . ASN A 1 115 ? -16.935 3.810 16.891 1.00 98.38 115 ASN A O 1
ATOM 910 N N . THR A 1 116 ? -17.765 3.413 14.833 1.00 96.75 116 THR A N 1
ATOM 911 C CA . THR A 1 116 ? -18.936 2.645 15.285 1.00 96.75 116 THR A CA 1
ATOM 912 C C . THR A 1 116 ? -18.524 1.413 16.087 1.00 96.75 116 THR A C 1
ATOM 914 O O . THR A 1 116 ? -19.048 1.188 17.178 1.00 96.75 116 THR A O 1
ATOM 917 N N . LEU A 1 117 ? -17.547 0.634 15.610 1.00 97.56 117 LEU A N 1
ATOM 918 C CA . LEU A 1 117 ? -17.102 -0.534 16.365 1.00 97.56 117 LEU A CA 1
ATOM 919 C C . LEU A 1 117 ? -16.412 -0.145 17.675 1.00 97.56 117 LEU A C 1
ATOM 921 O O . LEU A 1 117 ? -16.734 -0.715 18.711 1.00 97.56 117 LEU A O 1
ATOM 925 N N . ILE A 1 118 ? -15.505 0.834 17.667 1.00 98.38 118 ILE A N 1
ATOM 926 C CA . ILE A 1 118 ? -14.787 1.261 18.879 1.00 98.38 118 ILE A CA 1
ATOM 927 C C . ILE A 1 118 ? -15.752 1.796 19.946 1.00 98.38 118 ILE A C 1
ATOM 929 O O . ILE A 1 118 ? -15.533 1.535 21.129 1.00 98.38 118 ILE A O 1
ATOM 933 N N . ALA A 1 119 ? -16.816 2.499 19.548 1.00 97.44 119 ALA A N 1
ATOM 934 C CA . ALA A 1 119 ? -17.829 3.014 20.468 1.00 97.44 119 ALA A CA 1
ATOM 935 C C . ALA A 1 119 ? -18.639 1.898 21.154 1.00 97.44 119 ALA A C 1
ATOM 937 O O . ALA A 1 119 ? -19.047 2.056 22.307 1.00 97.44 119 ALA A O 1
ATOM 938 N N . ARG A 1 120 ? -18.851 0.772 20.459 1.00 96.94 120 ARG A N 1
ATOM 939 C CA . ARG A 1 120 ? -19.840 -0.247 20.845 1.00 96.94 120 ARG A CA 1
ATOM 940 C C . ARG A 1 120 ? -19.248 -1.576 21.326 1.00 96.94 120 ARG A C 1
ATOM 942 O O . ARG A 1 120 ? -19.882 -2.299 22.093 1.00 96.94 120 ARG A O 1
ATOM 949 N N . VAL A 1 121 ? -18.026 -1.914 20.907 1.00 97.25 121 VAL A N 1
ATOM 950 C CA . VAL A 1 121 ? -17.410 -3.238 21.122 1.00 97.25 121 VAL A CA 1
ATOM 951 C C . VAL A 1 121 ? -17.279 -3.615 22.598 1.00 97.25 121 VAL A C 1
ATOM 953 O O . VAL A 1 121 ? -17.430 -4.784 22.946 1.00 97.25 121 VAL A O 1
ATOM 956 N N . ASP A 1 122 ? -17.063 -2.638 23.483 1.00 97.12 122 ASP A N 1
ATOM 957 C CA . ASP A 1 122 ? -16.910 -2.884 24.921 1.00 97.12 122 ASP A CA 1
ATOM 958 C C . ASP A 1 122 ? -18.210 -3.381 25.578 1.00 97.12 122 ASP A C 1
ATOM 960 O O . ASP A 1 122 ? -18.150 -4.057 26.605 1.00 97.12 122 ASP A O 1
ATOM 964 N N . GLN A 1 123 ? -19.376 -3.078 24.991 1.00 95.81 123 GLN A N 1
ATOM 965 C CA . GLN A 1 123 ? -20.679 -3.503 25.514 1.00 95.81 123 GLN A CA 1
ATOM 966 C C . GLN A 1 123 ? -21.160 -4.843 24.940 1.00 95.81 123 GLN A C 1
ATOM 968 O O . GLN A 1 123 ? -22.207 -5.334 25.362 1.00 95.81 123 GLN A O 1
ATOM 973 N N . VAL A 1 124 ? -20.408 -5.455 24.017 1.00 96.31 124 VAL A N 1
ATOM 974 C CA . VAL A 1 124 ? -20.761 -6.755 23.431 1.00 96.31 124 VAL A CA 1
ATOM 975 C C . VAL A 1 124 ? -20.723 -7.837 24.521 1.00 96.31 124 VAL A C 1
ATOM 977 O O . VAL A 1 124 ? -19.655 -8.069 25.109 1.00 96.31 124 VAL A O 1
ATOM 980 N N . PRO A 1 125 ? -21.840 -8.539 24.797 1.00 95.81 125 PRO A N 1
ATOM 981 C CA . PRO A 1 125 ? -21.867 -9.618 25.776 1.00 95.81 125 PRO A CA 1
ATOM 982 C C . PRO A 1 125 ? -21.024 -10.803 25.294 1.00 95.81 125 PRO A C 1
ATOM 984 O O . PRO A 1 125 ? -21.357 -11.478 24.324 1.00 95.81 125 PRO A O 1
ATOM 987 N N . THR A 1 126 ? -19.904 -11.073 25.962 1.00 96.38 126 THR A N 1
ATOM 988 C CA . THR A 1 126 ? -19.045 -12.221 25.646 1.00 96.38 126 THR A CA 1
ATOM 989 C C . THR A 1 126 ? -18.160 -12.593 26.827 1.00 96.38 126 THR A C 1
ATOM 991 O O . THR A 1 126 ? -17.718 -11.731 27.587 1.00 96.38 126 THR A O 1
ATOM 994 N N . THR A 1 127 ? -17.868 -13.885 26.968 1.00 96.75 127 THR A N 1
ATOM 995 C CA . THR A 1 127 ? -16.840 -14.390 27.891 1.00 96.75 127 THR A CA 1
ATOM 996 C C . THR A 1 127 ? -15.446 -14.387 27.258 1.00 96.75 127 THR A C 1
ATOM 998 O O . THR A 1 127 ? -14.450 -14.478 27.971 1.00 96.75 127 THR A O 1
ATOM 1001 N N . ASN A 1 128 ? -15.348 -14.242 25.930 1.00 96.75 128 ASN A N 1
ATOM 1002 C CA . ASN A 1 128 ? -14.082 -14.178 25.206 1.00 96.75 128 ASN A CA 1
ATOM 1003 C C . ASN A 1 128 ? -13.559 -12.735 25.153 1.00 96.75 128 ASN A C 1
ATOM 1005 O O . ASN A 1 128 ? -13.613 -12.060 24.122 1.00 96.75 128 ASN A O 1
ATOM 1009 N N . THR A 1 129 ? -13.070 -12.254 26.295 1.00 96.44 129 THR A N 1
ATOM 1010 C CA . THR A 1 129 ? -12.541 -10.891 26.432 1.00 96.44 129 THR A CA 1
ATOM 1011 C C . THR A 1 129 ? -11.306 -10.666 25.562 1.00 96.44 129 THR A C 1
ATOM 1013 O O . THR A 1 129 ? -11.188 -9.612 24.953 1.00 96.44 129 THR A O 1
ATOM 1016 N N . ALA A 1 130 ? -10.449 -11.681 25.405 1.00 96.81 130 ALA A N 1
ATOM 1017 C CA . ALA A 1 130 ? -9.267 -11.606 24.549 1.00 96.81 130 ALA A CA 1
ATOM 1018 C C . ALA A 1 130 ? -9.625 -11.337 23.079 1.00 96.81 130 ALA A C 1
ATOM 1020 O O . ALA A 1 130 ? -8.981 -10.512 22.433 1.00 96.81 130 ALA A O 1
ATOM 1021 N N . LEU A 1 131 ? -10.668 -11.990 22.548 1.00 97.31 131 LEU A N 1
ATOM 1022 C CA . LEU A 1 131 ? -11.157 -11.695 21.202 1.00 97.31 131 LEU A CA 1
ATOM 1023 C C . LEU A 1 131 ? -11.714 -10.274 21.126 1.00 97.31 131 LEU A C 1
ATOM 1025 O O . LEU A 1 131 ? -11.338 -9.543 20.221 1.00 97.31 131 LEU A O 1
ATOM 1029 N N . ARG A 1 132 ? -12.556 -9.855 22.075 1.00 98.31 132 ARG A N 1
ATOM 1030 C CA . ARG A 1 132 ? -13.113 -8.491 22.093 1.00 98.31 132 ARG A CA 1
ATOM 1031 C C . ARG A 1 132 ? -12.016 -7.420 22.082 1.00 98.31 132 ARG A C 1
ATOM 1033 O O . ARG A 1 132 ? -12.067 -6.499 21.267 1.00 98.31 132 ARG A O 1
ATOM 1040 N N . ASP A 1 133 ? -11.008 -7.578 22.932 1.00 98.56 133 ASP A N 1
ATOM 1041 C CA . ASP A 1 133 ? -9.886 -6.645 23.038 1.00 98.56 133 ASP A CA 1
ATOM 1042 C C . ASP A 1 133 ? -9.050 -6.648 21.748 1.00 98.56 133 ASP A C 1
ATOM 1044 O O . ASP A 1 133 ? -8.675 -5.584 21.247 1.00 98.56 133 ASP A O 1
ATOM 1048 N N . ARG A 1 134 ? -8.842 -7.830 21.144 1.00 98.44 134 ARG A N 1
ATOM 1049 C CA . ARG A 1 134 ? -8.209 -7.974 19.825 1.00 98.44 134 ARG A CA 1
ATOM 1050 C C . ARG A 1 134 ? -8.989 -7.223 18.746 1.00 98.44 134 ARG A C 1
ATOM 1052 O O . ARG A 1 134 ? -8.389 -6.419 18.047 1.00 98.44 134 ARG A O 1
ATOM 1059 N N . LEU A 1 135 ? -10.308 -7.413 18.637 1.00 98.69 135 LEU A N 1
ATOM 1060 C CA . LEU A 1 135 ? -11.149 -6.751 17.624 1.00 98.69 135 LEU A CA 1
ATOM 1061 C C . LEU A 1 135 ? -11.085 -5.223 17.732 1.00 98.69 135 LEU A C 1
ATOM 1063 O O . LEU A 1 135 ? -10.998 -4.525 16.717 1.00 98.69 135 LEU A O 1
ATOM 1067 N N . LYS A 1 136 ? -11.076 -4.698 18.961 1.00 98.81 136 LYS A N 1
ATOM 1068 C CA . LYS A 1 136 ? -10.895 -3.266 19.220 1.00 98.81 136 LYS A CA 1
ATOM 1069 C C . LYS A 1 136 ? -9.515 -2.781 18.771 1.00 98.81 136 LYS A C 1
ATOM 1071 O O . LYS A 1 136 ? -9.423 -1.754 18.104 1.00 98.81 136 LYS A O 1
ATOM 1076 N N . ALA A 1 137 ? -8.455 -3.518 19.103 1.00 98.88 137 ALA A N 1
ATOM 1077 C CA . ALA A 1 137 ? -7.082 -3.183 18.725 1.00 98.88 137 ALA A CA 1
ATOM 1078 C C . ALA A 1 137 ? -6.844 -3.261 17.206 1.00 98.88 137 ALA A C 1
ATOM 1080 O O . ALA A 1 137 ? -6.264 -2.343 16.630 1.00 98.88 137 ALA A O 1
ATOM 1081 N N . GLU A 1 138 ? -7.353 -4.305 16.543 1.00 98.88 138 GLU A N 1
ATOM 1082 C CA . GLU A 1 138 ? -7.352 -4.442 15.081 1.00 98.88 138 GLU A CA 1
ATOM 1083 C C . GLU A 1 138 ? -8.024 -3.227 14.430 1.00 98.88 138 GLU A C 1
ATOM 1085 O O . GLU A 1 138 ? -7.502 -2.647 13.482 1.00 98.88 138 GLU A O 1
ATOM 1090 N N . THR A 1 139 ? -9.150 -2.783 14.986 1.00 98.88 139 THR A N 1
ATOM 1091 C CA . THR A 1 139 ? -9.918 -1.660 14.439 1.00 98.88 139 THR A CA 1
ATOM 1092 C C . THR A 1 139 ? -9.236 -0.312 14.641 1.00 98.88 139 THR A C 1
ATOM 1094 O O . THR A 1 139 ? -9.260 0.517 13.732 1.00 98.88 139 THR A O 1
ATOM 1097 N N . LYS A 1 140 ? -8.564 -0.098 15.779 1.00 98.88 140 LYS A N 1
ATOM 1098 C CA . LYS A 1 140 ? -7.697 1.076 15.978 1.00 98.88 140 LYS A CA 1
ATOM 1099 C C . LYS A 1 140 ? -6.565 1.115 14.958 1.00 98.88 140 LYS A C 1
ATOM 1101 O O . LYS A 1 140 ? -6.349 2.141 14.322 1.00 98.88 140 LYS A O 1
ATOM 1106 N N . PHE A 1 141 ? -5.899 -0.019 14.731 1.00 98.94 141 PHE A N 1
ATOM 1107 C CA . PHE A 1 141 ? -4.880 -0.120 13.687 1.00 98.94 141 PHE A CA 1
ATOM 1108 C C . PHE A 1 141 ? -5.449 0.196 12.296 1.00 98.94 141 PHE A C 1
ATOM 1110 O O . PHE A 1 141 ? -4.852 0.976 11.561 1.00 98.94 141 PHE A O 1
ATOM 1117 N N . LEU A 1 142 ? -6.612 -0.354 11.933 1.00 98.81 142 LEU A N 1
ATOM 1118 C CA . LEU A 1 142 ? -7.246 -0.089 10.636 1.00 98.81 142 LEU A CA 1
ATOM 1119 C C . LEU A 1 142 ? -7.640 1.384 10.468 1.00 98.81 142 LEU A C 1
ATOM 1121 O O . LEU A 1 142 ? -7.459 1.949 9.389 1.00 98.81 142 LEU A O 1
ATOM 1125 N N . ARG A 1 143 ? -8.118 2.031 11.537 1.00 98.81 143 ARG A N 1
ATOM 1126 C CA . ARG A 1 143 ? -8.394 3.472 11.555 1.00 98.81 143 ARG A CA 1
ATOM 1127 C C . ARG A 1 143 ? -7.113 4.284 11.375 1.00 98.81 143 ARG A C 1
ATOM 1129 O O . ARG A 1 143 ? -7.086 5.193 10.551 1.00 98.81 143 ARG A O 1
ATOM 1136 N N . ALA A 1 144 ? -6.044 3.928 12.086 1.00 98.88 144 ALA A N 1
ATOM 1137 C CA . ALA A 1 144 ? -4.725 4.538 11.931 1.00 98.88 144 ALA A CA 1
ATOM 1138 C C . ALA A 1 144 ? -4.184 4.372 10.502 1.00 98.88 144 ALA A C 1
ATOM 1140 O O . ALA A 1 144 ? -3.648 5.318 9.931 1.00 98.88 144 ALA A O 1
ATOM 1141 N N . PHE A 1 145 ? -4.378 3.196 9.899 1.00 98.69 145 PHE A N 1
ATOM 1142 C CA . PHE A 1 145 ? -3.990 2.900 8.521 1.00 98.69 145 PHE A CA 1
ATOM 1143 C C . PHE A 1 145 ? -4.747 3.780 7.516 1.00 98.69 145 PHE A C 1
ATOM 1145 O O . PHE A 1 145 ? -4.126 4.345 6.618 1.00 98.69 145 PHE A O 1
ATOM 1152 N N . ALA A 1 146 ? -6.059 3.961 7.702 1.00 98.38 146 ALA A N 1
ATOM 1153 C CA . ALA A 1 146 ? -6.870 4.847 6.866 1.00 98.38 146 ALA A CA 1
ATOM 1154 C C . ALA A 1 146 ? -6.445 6.321 6.994 1.00 98.38 146 ALA A C 1
ATOM 1156 O O . ALA A 1 146 ? -6.301 7.023 5.992 1.00 98.38 146 ALA A O 1
ATOM 1157 N N . TYR A 1 147 ? -6.169 6.793 8.214 1.00 98.81 147 TYR A N 1
ATOM 1158 C CA . TYR A 1 147 ? -5.630 8.140 8.411 1.00 98.81 147 TYR A CA 1
ATOM 1159 C C . TYR A 1 147 ? -4.230 8.305 7.819 1.00 98.81 147 TYR A C 1
ATOM 1161 O O . TYR A 1 147 ? -3.955 9.349 7.243 1.00 98.81 147 TYR A O 1
ATOM 1169 N N . ALA A 1 148 ? -3.357 7.298 7.893 1.00 98.50 148 ALA A N 1
ATOM 1170 C CA . ALA A 1 148 ? -2.043 7.359 7.253 1.00 98.50 148 ALA A CA 1
ATOM 1171 C C . ALA A 1 148 ? -2.153 7.497 5.722 1.00 98.50 148 ALA A C 1
ATOM 1173 O O . ALA A 1 148 ? -1.382 8.242 5.116 1.00 98.50 148 ALA A O 1
ATOM 1174 N N . ASP A 1 149 ? -3.131 6.827 5.105 1.00 95.75 149 ASP A N 1
ATOM 1175 C CA . ASP A 1 149 ? -3.423 6.942 3.673 1.00 95.75 149 ASP A CA 1
ATOM 1176 C C . ASP A 1 149 ? -3.981 8.327 3.297 1.00 95.75 149 ASP A C 1
ATOM 1178 O O . ASP A 1 149 ? -3.607 8.889 2.272 1.00 95.75 149 ASP A O 1
ATOM 1182 N N . LEU A 1 150 ? -4.809 8.930 4.155 1.00 97.81 150 LEU A N 1
ATOM 1183 C CA . LEU A 1 150 ? -5.271 10.311 3.979 1.00 97.81 150 LEU A CA 1
ATOM 1184 C C . LEU A 1 150 ? -4.131 11.322 4.152 1.00 97.81 150 LEU A C 1
ATOM 1186 O O . LEU A 1 150 ? -3.958 12.218 3.329 1.00 97.81 150 LEU A O 1
ATOM 1190 N N . VAL A 1 151 ? -3.338 11.178 5.211 1.00 98.00 151 VAL A N 1
ATOM 1191 C CA . VAL A 1 151 ? -2.302 12.144 5.588 1.00 98.00 151 VAL A CA 1
ATOM 1192 C C . VAL A 1 151 ? -1.184 12.199 4.555 1.00 98.00 151 VAL A C 1
ATOM 1194 O O . VAL A 1 151 ? -0.755 13.292 4.188 1.00 98.00 151 VAL A O 1
ATOM 1197 N N . LYS A 1 152 ? -0.759 11.048 4.014 1.00 94.75 152 LYS A N 1
ATOM 1198 C CA . LYS A 1 152 ? 0.254 11.020 2.946 1.00 94.75 152 LYS A CA 1
ATOM 1199 C C . LYS A 1 152 ? -0.227 11.686 1.649 1.00 94.75 152 LYS A C 1
ATOM 1201 O O . LYS A 1 152 ? 0.598 12.122 0.857 1.00 94.75 152 LYS A O 1
ATOM 1206 N N . SER A 1 153 ? -1.542 11.743 1.416 1.00 92.62 153 SER A N 1
ATOM 1207 C CA . SER A 1 153 ? -2.131 12.282 0.184 1.00 92.62 153 SER A CA 1
ATOM 1208 C C . SER A 1 153 ? -2.583 13.739 0.303 1.00 92.62 153 SER A C 1
ATOM 1210 O O . SER A 1 153 ? -2.504 14.474 -0.676 1.00 92.62 153 SER A O 1
ATOM 1212 N N . PHE A 1 154 ? -3.056 14.170 1.475 1.00 95.75 154 PHE A N 1
ATOM 1213 C CA . PHE A 1 154 ? -3.713 15.474 1.663 1.00 95.75 154 PHE A CA 1
ATOM 1214 C C . PHE A 1 154 ? -3.068 16.353 2.746 1.00 95.75 154 PHE A C 1
ATOM 1216 O O . PHE A 1 154 ? -3.474 17.506 2.933 1.00 95.75 154 PHE A O 1
ATOM 1223 N N . GLY A 1 155 ? -2.084 15.832 3.481 1.00 97.38 155 GLY A N 1
ATOM 1224 C CA . GLY A 1 155 ? -1.537 16.481 4.666 1.00 97.38 155 GLY A CA 1
ATOM 1225 C C . GLY A 1 155 ? -2.520 16.426 5.840 1.00 97.38 155 GLY A C 1
ATOM 1226 O O . GLY A 1 155 ? -3.076 15.378 6.150 1.00 97.38 155 GLY A O 1
ATOM 1227 N N . GLY A 1 156 ? -2.754 17.555 6.509 1.00 98.00 156 GLY A N 1
ATOM 1228 C CA . GLY A 1 156 ? -3.728 17.630 7.603 1.00 98.00 156 GLY A CA 1
ATOM 1229 C C . GLY A 1 156 ? -5.172 17.385 7.139 1.00 98.00 156 GLY A C 1
ATOM 1230 O O . GLY A 1 156 ? -5.612 17.964 6.141 1.00 98.00 156 GLY A O 1
ATOM 1231 N N . VAL A 1 157 ? -5.929 16.547 7.848 1.00 98.69 157 VAL A N 1
ATOM 1232 C CA . VAL A 1 157 ? -7.326 16.189 7.528 1.00 98.69 157 VAL A CA 1
ATOM 1233 C C . VAL A 1 157 ? -8.204 16.236 8.787 1.00 98.69 157 VAL A C 1
ATOM 1235 O O . VAL A 1 157 ? -7.657 16.234 9.885 1.00 98.69 157 VAL A O 1
ATOM 1238 N N . PRO A 1 158 ? -9.544 16.321 8.685 1.00 98.44 158 PRO A N 1
ATOM 1239 C CA . PRO A 1 158 ? -10.413 16.280 9.863 1.00 98.44 158 PRO A CA 1
ATOM 1240 C C . PRO A 1 158 ? -10.272 14.975 10.663 1.00 98.44 158 PRO A C 1
ATOM 1242 O O . PRO A 1 158 ? -10.495 13.885 10.139 1.00 98.44 158 PRO A O 1
ATOM 1245 N N . LEU A 1 159 ? -9.933 15.067 11.950 1.00 98.56 159 LEU A N 1
ATOM 1246 C CA . LEU A 1 159 ? -9.866 13.907 12.841 1.00 98.56 159 LEU A CA 1
ATOM 1247 C C . LEU A 1 159 ? -11.241 13.601 13.445 1.00 98.56 159 LEU A C 1
ATOM 1249 O O . LEU A 1 159 ? -11.594 14.052 14.534 1.00 98.56 159 LEU A O 1
ATOM 1253 N N . ILE A 1 160 ? -12.007 12.764 12.753 1.00 98.06 160 ILE A N 1
ATOM 1254 C CA . ILE A 1 160 ? -13.277 12.211 13.229 1.00 98.06 160 ILE A CA 1
ATOM 1255 C C . ILE A 1 160 ? -12.997 10.922 14.011 1.00 98.06 160 ILE A C 1
ATOM 1257 O O . ILE A 1 160 ? -12.692 9.872 13.438 1.00 98.06 160 ILE A O 1
ATOM 1261 N N . THR A 1 161 ? -13.088 10.989 15.338 1.00 96.94 161 THR A N 1
ATOM 1262 C CA . THR A 1 161 ? -12.671 9.892 16.239 1.00 96.94 161 THR A CA 1
ATOM 1263 C C . THR A 1 161 ? -13.817 9.252 17.019 1.00 96.94 161 THR A C 1
ATOM 1265 O O . THR A 1 161 ? -13.608 8.254 17.717 1.00 96.94 161 THR A O 1
ATOM 1268 N N . THR A 1 162 ? -15.024 9.793 16.865 1.00 95.25 162 THR A N 1
ATOM 1269 C CA . THR A 1 162 ? -16.257 9.333 17.501 1.00 95.25 162 THR A CA 1
ATOM 1270 C C . THR A 1 162 ? -17.258 8.851 16.459 1.00 95.25 162 THR A C 1
ATOM 1272 O O . THR A 1 162 ? -17.184 9.190 15.274 1.00 95.25 162 THR A O 1
ATOM 1275 N N . GLU A 1 163 ? -18.196 8.017 16.899 1.00 94.56 163 GLU A N 1
ATOM 1276 C CA . GLU A 1 163 ? -19.371 7.695 16.099 1.00 94.56 163 GLU A CA 1
ATOM 1277 C C . GLU A 1 163 ? -20.225 8.962 15.917 1.00 94.56 163 GLU A C 1
ATOM 1279 O O . GLU A 1 163 ? -20.433 9.693 16.882 1.00 94.56 163 GLU A O 1
ATOM 1284 N N . GLN A 1 164 ? -20.677 9.223 14.684 1.00 91.19 164 GLN A N 1
ATOM 1285 C CA . GLN A 1 164 ? -21.485 10.398 14.334 1.00 91.19 164 GLN A CA 1
ATOM 1286 C C . GLN A 1 164 ? -22.886 10.002 13.846 1.00 91.19 164 GLN A C 1
ATOM 1288 O O . GLN A 1 164 ? -23.034 9.152 12.954 1.00 91.19 164 GLN A O 1
ATOM 1293 N N . SER A 1 165 ? -23.898 10.679 14.378 1.00 90.75 165 SER A N 1
ATOM 1294 C CA . SER A 1 165 ? -25.293 10.696 13.936 1.00 90.75 165 SER A CA 1
ATOM 1295 C C . SER A 1 165 ? -25.528 11.758 12.855 1.00 90.75 165 SER A C 1
ATOM 1297 O O . SER A 1 165 ? -24.777 12.717 12.722 1.00 90.75 165 SER A O 1
ATOM 1299 N N . VAL A 1 166 ? -26.627 11.628 12.108 1.00 89.19 166 VAL A N 1
ATOM 1300 C CA . VAL A 1 166 ? -27.092 12.645 11.140 1.00 89.19 166 VAL A CA 1
ATOM 1301 C C . VAL A 1 166 ? -27.516 13.963 11.798 1.00 89.19 166 VAL A C 1
ATOM 1303 O O . VAL A 1 166 ? -27.697 14.961 11.111 1.00 89.19 166 VAL A O 1
ATOM 1306 N N . THR A 1 167 ? -27.724 13.950 13.115 1.00 93.25 167 THR A N 1
ATOM 1307 C CA . THR A 1 167 ? -28.093 15.118 13.926 1.00 93.25 167 THR A CA 1
ATOM 1308 C C . THR A 1 167 ? -26.893 15.851 14.513 1.00 93.25 167 THR A C 1
ATOM 1310 O O . THR A 1 167 ? -27.083 16.895 15.132 1.00 93.25 167 THR A O 1
ATOM 1313 N N . ASP A 1 168 ? -25.694 15.282 14.395 1.00 92.62 168 ASP A N 1
ATOM 1314 C CA . ASP A 1 168 ? -24.484 15.890 14.937 1.00 92.62 168 ASP A CA 1
ATOM 1315 C C . ASP A 1 168 ? -24.006 17.026 14.032 1.00 92.62 168 ASP A C 1
ATOM 1317 O O . ASP A 1 168 ? -24.404 17.132 12.870 1.00 92.62 168 ASP A O 1
ATOM 1321 N N . ASP A 1 169 ? -23.111 17.860 14.555 1.00 91.25 169 ASP A N 1
ATOM 1322 C CA . ASP A 1 169 ? -22.358 18.777 13.711 1.00 91.25 169 ASP A CA 1
ATOM 1323 C C . ASP A 1 169 ? -21.342 17.981 12.877 1.00 91.25 169 ASP A C 1
ATOM 1325 O O . ASP A 1 169 ? -20.415 17.355 13.403 1.00 91.25 169 ASP A O 1
ATOM 1329 N N . LEU A 1 170 ? -21.569 17.960 11.564 1.00 92.50 170 LEU A N 1
ATOM 1330 C CA . LEU A 1 170 ? -20.745 17.236 10.600 1.00 92.50 170 LEU A CA 1
ATOM 1331 C C . LEU A 1 170 ? -19.682 18.136 9.949 1.00 92.50 170 LEU A C 1
ATOM 1333 O O . LEU A 1 170 ? -18.843 17.628 9.202 1.00 92.50 170 LEU A O 1
ATOM 1337 N N . GLU A 1 171 ? -19.670 19.442 10.239 1.00 93.12 171 GLU A N 1
ATOM 1338 C CA . GLU A 1 171 ? -18.690 20.398 9.713 1.00 93.12 171 GLU A CA 1
ATOM 1339 C C . GLU A 1 171 ? -17.396 20.384 10.542 1.00 93.12 171 GLU A C 1
ATOM 1341 O O . GLU A 1 171 ? -17.029 21.337 11.227 1.00 93.12 171 GLU A O 1
ATOM 1346 N N . VAL A 1 172 ? -16.665 19.270 10.476 1.00 95.00 172 VAL A N 1
ATOM 1347 C CA . VAL A 1 172 ? -15.409 19.107 11.220 1.00 95.00 172 VAL A CA 1
ATOM 1348 C C . VAL A 1 172 ? -14.252 19.789 10.468 1.00 95.00 172 VAL A C 1
ATOM 1350 O O . VAL A 1 172 ? -13.960 19.409 9.328 1.00 95.00 172 VAL A O 1
ATOM 1353 N N . PRO A 1 173 ? -13.552 20.773 11.070 1.00 97.06 173 PRO A N 1
ATOM 1354 C CA . PRO A 1 173 ? -12.428 21.440 10.421 1.00 97.06 173 PRO A CA 1
ATOM 1355 C C . PRO A 1 173 ? -11.231 20.498 10.250 1.00 97.06 173 PRO A C 1
ATOM 1357 O O . PRO A 1 173 ? -11.069 19.511 10.968 1.00 97.06 173 PRO A O 1
ATOM 1360 N N . ARG A 1 174 ? -10.347 20.824 9.300 1.00 98.25 174 ARG A N 1
ATOM 1361 C CA . ARG A 1 174 ? -9.092 20.085 9.105 1.00 98.25 174 ARG A CA 1
ATOM 1362 C C . ARG A 1 174 ? -8.184 20.258 10.322 1.00 98.25 174 ARG A C 1
ATOM 1364 O O . ARG A 1 174 ? -7.924 21.388 10.729 1.00 98.25 174 ARG A O 1
ATOM 1371 N N . ASN A 1 175 ? -7.635 19.157 10.821 1.00 98.69 175 ASN A N 1
ATOM 1372 C CA . ASN A 1 175 ? -6.511 19.196 11.747 1.00 98.69 175 ASN A CA 1
ATOM 1373 C C . ASN A 1 175 ? -5.201 19.452 11.001 1.00 98.69 175 ASN A C 1
ATOM 1375 O O . ASN A 1 175 ? -5.111 19.314 9.778 1.00 98.69 175 ASN A O 1
ATOM 1379 N N . THR A 1 176 ? -4.168 19.821 11.748 1.00 98.44 176 THR A N 1
ATOM 1380 C CA . THR A 1 176 ? -2.807 19.960 11.226 1.00 98.44 176 THR A CA 1
ATOM 1381 C C . THR A 1 176 ? -2.199 18.595 10.885 1.00 98.44 176 THR A C 1
ATOM 1383 O O . THR A 1 176 ? -2.644 17.552 11.370 1.00 98.44 176 THR A O 1
ATOM 1386 N N . TYR A 1 177 ? -1.152 18.592 10.054 1.00 98.25 177 TYR A N 1
ATOM 1387 C CA . TYR A 1 177 ? -0.389 17.375 9.751 1.00 98.25 177 TYR A CA 1
ATOM 1388 C C . TYR A 1 177 ? 0.159 16.719 11.030 1.00 98.25 177 TYR A C 1
ATOM 1390 O O . TYR A 1 177 ? -0.029 15.521 11.234 1.00 98.25 177 TYR A O 1
ATOM 1398 N N . ASP A 1 178 ? 0.760 17.517 11.919 1.00 98.31 178 ASP A N 1
ATOM 1399 C CA . ASP A 1 178 ? 1.359 17.038 13.170 1.00 98.31 178 ASP A CA 1
ATOM 1400 C C . ASP A 1 178 ? 0.316 16.419 14.119 1.00 98.31 178 ASP A C 1
ATOM 1402 O O . ASP A 1 178 ? 0.574 15.373 14.715 1.00 98.31 178 ASP A O 1
ATOM 1406 N N . GLU A 1 179 ? -0.887 16.997 14.222 1.00 98.81 179 GLU A N 1
ATOM 1407 C CA . GLU A 1 179 ? -1.987 16.411 15.005 1.00 98.81 179 GLU A CA 1
ATOM 1408 C C . GLU A 1 179 ? -2.437 15.059 14.439 1.00 98.81 179 GLU A C 1
ATOM 1410 O O . GLU A 1 179 ? -2.678 14.116 15.197 1.00 98.81 179 GLU A O 1
ATOM 1415 N N . CYS A 1 180 ? -2.516 14.936 13.110 1.00 98.88 180 CYS A N 1
ATOM 1416 C CA . CYS A 1 180 ? -2.885 13.676 12.471 1.00 98.88 180 CYS A CA 1
ATOM 1417 C C . CYS A 1 180 ? -1.807 12.603 12.675 1.00 98.88 180 CYS A C 1
ATOM 1419 O O . CYS A 1 180 ? -2.131 11.461 12.999 1.00 98.88 180 CYS A O 1
ATOM 1421 N N . VAL A 1 181 ? -0.526 12.966 12.549 1.00 98.81 181 VAL A N 1
ATOM 1422 C CA . VAL A 1 181 ? 0.602 12.068 12.841 1.00 98.81 181 VAL A CA 1
ATOM 1423 C C . VAL A 1 181 ? 0.561 11.599 14.294 1.00 98.81 181 VAL A C 1
ATOM 1425 O O . VAL A 1 181 ? 0.650 10.397 14.550 1.00 98.81 181 VAL A O 1
ATOM 1428 N N . ALA A 1 182 ? 0.358 12.513 15.246 1.00 98.88 182 ALA A N 1
ATOM 1429 C CA . ALA A 1 182 ? 0.248 12.172 16.662 1.00 98.88 182 ALA A CA 1
ATOM 1430 C C . ALA A 1 182 ? -0.917 11.205 16.935 1.00 98.88 182 ALA A C 1
ATOM 1432 O O . ALA A 1 182 ? -0.762 10.245 17.696 1.00 98.88 182 ALA A O 1
ATOM 1433 N N . PHE A 1 183 ? -2.064 11.412 16.280 1.00 98.94 183 PHE A N 1
ATOM 1434 C CA . PHE A 1 183 ? -3.207 10.505 16.367 1.00 98.94 183 PHE A CA 1
ATOM 1435 C C . PHE A 1 183 ? -2.875 9.100 15.840 1.00 98.94 183 PHE A C 1
ATOM 1437 O O . PHE A 1 183 ? -3.137 8.111 16.527 1.00 98.94 183 PHE A O 1
ATOM 1444 N N . ILE A 1 184 ? -2.253 9.005 14.660 1.00 98.94 184 ILE A N 1
ATOM 1445 C CA . ILE A 1 184 ? -1.865 7.724 14.052 1.00 98.94 184 ILE A CA 1
ATOM 1446 C C . ILE A 1 184 ? -0.886 6.964 14.956 1.00 98.94 184 ILE A C 1
ATOM 1448 O O . ILE A 1 184 ? -1.080 5.776 15.207 1.00 98.94 184 ILE A O 1
ATOM 1452 N N . ILE A 1 185 ? 0.137 7.643 15.487 1.00 98.94 185 ILE A N 1
ATOM 1453 C CA . ILE A 1 185 ? 1.128 7.032 16.386 1.00 98.94 185 ILE A CA 1
ATOM 1454 C C . ILE A 1 185 ? 0.450 6.471 17.637 1.00 98.94 185 ILE A C 1
ATOM 1456 O O . ILE A 1 185 ? 0.708 5.324 18.004 1.00 98.94 185 ILE A O 1
ATOM 1460 N N . LYS A 1 186 ? -0.443 7.250 18.259 1.00 98.94 186 LYS A N 1
ATOM 1461 C CA . LYS A 1 186 ? -1.186 6.825 19.448 1.00 98.94 186 LYS A CA 1
ATOM 1462 C C . LYS A 1 186 ? -2.005 5.559 19.181 1.00 98.94 186 LYS A C 1
ATOM 1464 O O . LYS A 1 186 ? -1.925 4.610 19.955 1.00 98.94 186 LYS A O 1
ATOM 1469 N N . GLU A 1 187 ? -2.773 5.526 18.095 1.00 98.88 187 GLU A N 1
ATOM 1470 C CA . GLU A 1 187 ? -3.598 4.361 17.749 1.00 98.88 187 GLU A CA 1
ATOM 1471 C C . GLU A 1 187 ? -2.739 3.124 17.445 1.00 98.88 187 GLU A C 1
ATOM 1473 O O . GLU A 1 187 ? -3.086 2.019 17.864 1.00 98.88 187 GLU A O 1
ATOM 1478 N N . CYS A 1 188 ? -1.595 3.301 16.774 1.00 98.94 188 CYS A N 1
ATOM 1479 C CA . CYS A 1 188 ? -0.633 2.225 16.543 1.00 98.94 188 CYS A CA 1
ATOM 1480 C C . CYS A 1 188 ? -0.036 1.687 17.851 1.00 98.94 188 CYS A C 1
ATOM 1482 O O . CYS A 1 188 ? 0.061 0.471 18.007 1.00 98.94 188 CYS A O 1
ATOM 1484 N N . ASP A 1 189 ? 0.335 2.553 18.797 1.00 98.88 189 ASP A N 1
ATOM 1485 C CA . ASP A 1 189 ? 0.882 2.138 20.096 1.00 98.88 189 ASP A CA 1
ATOM 1486 C C . ASP A 1 189 ? -0.157 1.378 20.933 1.00 98.88 189 ASP A C 1
ATOM 1488 O O . ASP A 1 189 ? 0.130 0.306 21.472 1.00 98.88 189 ASP A O 1
ATOM 1492 N N . GLU A 1 190 ? -1.390 1.885 20.987 1.00 98.81 190 GLU A N 1
ATOM 1493 C CA . GLU A 1 190 ? -2.497 1.231 21.688 1.00 98.81 190 GLU A CA 1
ATOM 1494 C C . GLU A 1 190 ? -2.862 -0.121 21.054 1.00 98.81 190 GLU A C 1
ATOM 1496 O O . GLU A 1 190 ? -3.135 -1.084 21.772 1.00 98.81 190 GLU A O 1
ATOM 1501 N N . ALA A 1 191 ? -2.832 -0.227 19.721 1.00 98.88 191 ALA A N 1
ATOM 1502 C CA . ALA A 1 191 ? -3.055 -1.491 19.025 1.00 98.88 191 ALA A CA 1
ATOM 1503 C C . ALA A 1 191 ? -1.906 -2.485 19.270 1.00 98.88 191 ALA A C 1
ATOM 1505 O O . ALA A 1 191 ? -2.145 -3.640 19.631 1.00 98.88 191 ALA A O 1
ATOM 1506 N N . ALA A 1 192 ? -0.652 -2.044 19.133 1.00 98.81 192 ALA A N 1
ATOM 1507 C CA . ALA A 1 192 ? 0.530 -2.881 19.325 1.00 98.81 192 ALA A CA 1
ATOM 1508 C C . ALA A 1 192 ? 0.620 -3.464 20.743 1.00 98.81 192 ALA A C 1
ATOM 1510 O O . ALA A 1 192 ? 1.142 -4.567 20.911 1.00 98.81 192 ALA A O 1
ATOM 1511 N N . ALA A 1 193 ? 0.097 -2.768 21.756 1.00 98.62 193 ALA A N 1
ATOM 1512 C CA . ALA A 1 193 ? 0.058 -3.260 23.132 1.00 98.62 193 ALA A CA 1
ATOM 1513 C C . ALA A 1 193 ? -0.815 -4.520 23.311 1.00 98.62 193 ALA A C 1
ATOM 1515 O O . ALA A 1 193 ? -0.547 -5.318 24.209 1.00 98.62 193 ALA A O 1
ATOM 1516 N N . VAL A 1 194 ? -1.824 -4.718 22.454 1.00 98.69 194 VAL A N 1
ATOM 1517 C CA . VAL A 1 194 ? -2.810 -5.810 22.560 1.00 98.69 194 VAL A CA 1
ATOM 1518 C C . VAL A 1 194 ? -2.585 -6.903 21.512 1.00 98.69 194 VAL A C 1
ATOM 1520 O O . VAL A 1 194 ? -2.747 -8.087 21.808 1.00 98.69 194 VAL A O 1
ATOM 1523 N N . LEU A 1 195 ? -2.222 -6.530 20.281 1.00 98.62 195 LEU A N 1
ATOM 1524 C CA . LEU A 1 195 ? -2.103 -7.473 19.168 1.00 98.62 195 LEU A CA 1
ATOM 1525 C C . LEU A 1 195 ? -0.966 -8.485 19.376 1.00 98.62 195 LEU A C 1
ATOM 1527 O O . LEU A 1 195 ? 0.072 -8.200 19.983 1.00 98.62 195 LEU A O 1
ATOM 1531 N N . LEU A 1 196 ? -1.146 -9.686 18.822 1.00 97.38 196 LEU A N 1
ATOM 1532 C CA . LEU A 1 196 ? -0.127 -10.734 18.866 1.00 97.38 196 LEU A CA 1
ATOM 1533 C C . LEU A 1 196 ? 0.941 -10.503 17.782 1.00 97.38 196 LEU A C 1
ATOM 1535 O O . LEU A 1 196 ? 0.647 -9.889 16.753 1.00 97.38 196 LEU A O 1
ATOM 1539 N N . PRO A 1 197 ? 2.183 -10.993 17.968 1.00 95.62 197 PRO A N 1
ATOM 1540 C CA . PRO A 1 197 ? 3.215 -10.935 16.928 1.00 95.62 197 PRO A CA 1
ATOM 1541 C C . PRO A 1 197 ? 2.849 -11.714 15.658 1.00 95.62 197 PRO A C 1
ATOM 1543 O O . PRO A 1 197 ? 3.242 -11.314 14.568 1.00 95.62 197 PRO A O 1
ATOM 1546 N N . SER A 1 198 ? 2.087 -12.800 15.795 1.00 93.94 198 SER A N 1
ATOM 1547 C CA . SER A 1 198 ? 1.637 -13.657 14.698 1.00 93.94 198 SER A CA 1
ATOM 1548 C C . SER A 1 198 ? 0.318 -14.348 15.048 1.00 93.94 198 SER A C 1
ATOM 1550 O O . SER A 1 198 ? -0.068 -14.429 16.218 1.00 93.94 198 SER A O 1
ATOM 1552 N N . TYR A 1 199 ? -0.370 -14.843 14.019 1.00 92.88 199 TYR A N 1
ATOM 1553 C CA . TYR A 1 199 ? -1.607 -15.612 14.136 1.00 92.88 199 TYR A CA 1
ATOM 1554 C C . TYR A 1 199 ? -1.493 -16.938 13.369 1.00 92.88 199 TYR A C 1
ATOM 1556 O O . TYR A 1 199 ? -0.666 -17.039 12.461 1.00 92.88 199 TYR A O 1
ATOM 1564 N N . PRO A 1 200 ? -2.314 -17.948 13.711 1.00 90.06 200 PRO A N 1
ATOM 1565 C CA . PRO A 1 200 ? -2.431 -19.176 12.926 1.00 90.06 200 PRO A CA 1
ATOM 1566 C C . PRO A 1 200 ? -2.958 -18.924 11.508 1.00 90.06 200 PRO A C 1
ATOM 1568 O O . PRO A 1 200 ? -3.609 -17.911 11.252 1.00 90.06 200 PRO A O 1
ATOM 1571 N N . ASP A 1 201 ? -2.781 -19.912 10.627 1.00 85.25 201 ASP A N 1
ATOM 1572 C CA . ASP A 1 201 ? -3.156 -19.843 9.206 1.00 85.25 201 ASP A CA 1
ATOM 1573 C C . ASP A 1 201 ? -4.598 -19.382 8.945 1.00 85.25 201 ASP A C 1
ATOM 1575 O O . ASP A 1 201 ? -4.843 -18.592 8.034 1.00 85.25 201 ASP A O 1
ATOM 1579 N N . ALA A 1 202 ? -5.549 -19.818 9.778 1.00 88.31 202 ALA A N 1
ATOM 1580 C CA . ALA A 1 202 ? -6.967 -19.471 9.655 1.00 88.31 202 ALA A CA 1
ATOM 1581 C C . ALA A 1 202 ? -7.272 -17.974 9.864 1.00 88.31 202 ALA A C 1
ATOM 1583 O O . ALA A 1 202 ? -8.336 -17.507 9.471 1.00 88.31 202 ALA A O 1
ATOM 1584 N N . GLU A 1 203 ? -6.354 -17.234 10.487 1.00 91.12 203 GLU A N 1
ATOM 1585 C CA . GLU A 1 203 ? -6.491 -15.812 10.817 1.00 91.12 203 GLU A CA 1
ATOM 1586 C C . GLU A 1 203 ? -5.384 -14.974 10.136 1.00 91.12 203 GLU A C 1
ATOM 1588 O O . GLU A 1 203 ? -5.160 -13.813 10.492 1.00 91.12 203 GLU A O 1
ATOM 1593 N N . LEU A 1 204 ? -4.673 -15.548 9.151 1.00 89.56 204 LEU A N 1
ATOM 1594 C CA . LEU A 1 204 ? -3.679 -14.822 8.359 1.00 89.56 204 LEU A CA 1
ATOM 1595 C C . LEU A 1 204 ? -4.318 -13.652 7.609 1.00 89.56 204 LEU A C 1
ATOM 1597 O O . LEU A 1 204 ? -5.365 -13.786 6.979 1.00 89.56 204 LEU A O 1
ATOM 1601 N N . GLY A 1 205 ? -3.632 -12.509 7.629 1.00 91.69 205 GLY A N 1
ATOM 1602 C CA . GLY A 1 205 ? -4.123 -11.242 7.080 1.00 91.69 205 GLY A CA 1
ATOM 1603 C C . GLY A 1 205 ? -4.638 -10.275 8.145 1.00 91.69 205 GLY A C 1
ATOM 1604 O O . GLY A 1 205 ? -4.717 -9.080 7.872 1.00 91.69 205 GLY A O 1
ATOM 1605 N N . ARG A 1 206 ? -4.916 -10.749 9.369 1.00 97.12 206 ARG A N 1
ATOM 1606 C CA . ARG A 1 206 ? -5.185 -9.854 10.500 1.00 97.12 206 ARG A CA 1
ATOM 1607 C C . ARG A 1 206 ? -3.955 -9.035 10.872 1.00 97.12 206 ARG A C 1
ATOM 1609 O O . ARG A 1 206 ? -2.820 -9.501 10.777 1.00 97.12 206 ARG A O 1
ATOM 1616 N N . ALA A 1 207 ? -4.202 -7.817 11.333 1.00 98.31 207 ALA A N 1
ATOM 1617 C CA . ALA A 1 207 ? -3.192 -6.917 11.851 1.00 98.31 207 ALA A CA 1
ATOM 1618 C C . ALA A 1 207 ? -2.492 -7.525 13.069 1.00 98.31 207 ALA A C 1
ATOM 1620 O O . ALA A 1 207 ? -3.135 -7.963 14.020 1.00 98.31 207 ALA A O 1
ATOM 1621 N N . THR A 1 208 ? -1.163 -7.517 13.049 1.00 98.50 208 THR A N 1
ATOM 1622 C CA . THR A 1 208 ? -0.308 -7.997 14.139 1.00 98.50 208 THR A CA 1
ATOM 1623 C C . THR A 1 208 ? 0.310 -6.828 14.901 1.00 98.50 208 THR A C 1
ATOM 1625 O O . THR A 1 208 ? 0.295 -5.680 14.448 1.00 98.50 208 THR A O 1
ATOM 1628 N N . LYS A 1 209 ? 0.961 -7.125 16.032 1.00 98.69 209 LYS A N 1
ATOM 1629 C CA . LYS A 1 209 ? 1.849 -6.175 16.722 1.00 98.69 209 LYS A CA 1
ATOM 1630 C C . LYS A 1 209 ? 2.871 -5.565 15.762 1.00 98.69 209 LYS A C 1
ATOM 1632 O O . LYS A 1 209 ? 3.093 -4.360 15.783 1.00 98.69 209 LYS A O 1
ATOM 1637 N N . GLY A 1 210 ? 3.472 -6.390 14.902 1.00 98.56 210 GLY A N 1
ATOM 1638 C CA . GLY A 1 210 ? 4.441 -5.907 13.922 1.00 98.56 210 GLY A CA 1
ATOM 1639 C C . GLY A 1 210 ? 3.823 -4.997 12.863 1.00 98.56 210 GLY A C 1
ATOM 1640 O O . GLY A 1 210 ? 4.467 -4.029 12.483 1.00 98.56 210 GLY A O 1
ATOM 1641 N N . ALA A 1 211 ? 2.575 -5.237 12.443 1.00 98.81 211 ALA A N 1
ATOM 1642 C CA . ALA A 1 211 ? 1.872 -4.353 11.513 1.00 98.81 211 ALA A CA 1
ATOM 1643 C C . ALA A 1 211 ? 1.649 -2.952 12.096 1.00 98.81 211 ALA A C 1
ATOM 1645 O O . ALA A 1 211 ? 1.951 -1.961 11.432 1.00 98.81 211 ALA A O 1
ATOM 1646 N N . ALA A 1 212 ? 1.194 -2.860 13.347 1.00 98.94 212 ALA A N 1
ATOM 1647 C CA . ALA A 1 212 ? 1.005 -1.576 14.019 1.00 98.94 212 ALA A CA 1
ATOM 1648 C C . ALA A 1 212 ? 2.330 -0.815 14.208 1.00 98.94 212 ALA A C 1
ATOM 1650 O O . ALA A 1 212 ? 2.419 0.373 13.892 1.00 98.94 212 ALA A O 1
ATOM 1651 N N . LEU A 1 213 ? 3.386 -1.510 14.641 1.00 98.88 213 LEU A N 1
ATOM 1652 C CA . LEU A 1 213 ? 4.716 -0.916 14.800 1.00 98.88 213 LEU A CA 1
ATOM 1653 C C . LEU A 1 213 ? 5.344 -0.501 13.455 1.00 98.88 213 LEU A C 1
ATOM 1655 O O . LEU A 1 213 ? 5.968 0.554 13.375 1.00 98.88 213 LEU A O 1
ATOM 1659 N N . ALA A 1 214 ? 5.149 -1.279 12.387 1.00 98.88 214 ALA A N 1
ATOM 1660 C CA . ALA A 1 214 ? 5.652 -0.945 11.055 1.00 98.88 214 ALA A CA 1
ATOM 1661 C C . ALA A 1 214 ? 4.942 0.279 10.462 1.00 98.88 214 ALA A C 1
ATOM 1663 O O . ALA A 1 214 ? 5.604 1.157 9.908 1.00 98.88 214 ALA A O 1
ATOM 1664 N N . LEU A 1 215 ? 3.619 0.394 10.641 1.00 98.94 215 LEU A N 1
ATOM 1665 C CA . LEU A 1 215 ? 2.879 1.586 10.226 1.00 98.94 215 LEU A CA 1
ATOM 1666 C C . LEU A 1 215 ? 3.366 2.827 10.984 1.00 98.94 215 LEU A C 1
ATOM 1668 O O . LEU A 1 215 ? 3.606 3.864 10.367 1.00 98.94 215 LEU A O 1
ATOM 1672 N N . LYS A 1 216 ? 3.570 2.709 12.304 1.00 98.88 216 LYS A N 1
ATOM 1673 C CA . LYS A 1 216 ? 4.168 3.772 13.122 1.00 98.88 216 LYS A CA 1
ATOM 1674 C C . LYS A 1 216 ? 5.545 4.185 12.593 1.00 98.88 216 LYS A C 1
ATOM 1676 O O . LYS A 1 216 ? 5.786 5.378 12.430 1.00 98.88 216 LYS A O 1
ATOM 1681 N N . ALA A 1 217 ? 6.421 3.224 12.297 1.00 98.88 217 ALA A N 1
ATOM 1682 C CA . ALA A 1 217 ? 7.755 3.498 11.765 1.00 98.88 217 ALA A CA 1
ATOM 1683 C C . ALA A 1 217 ? 7.704 4.264 10.433 1.00 98.88 217 ALA A C 1
ATOM 1685 O O . ALA A 1 217 ? 8.389 5.272 10.285 1.00 98.88 217 ALA A O 1
ATOM 1686 N N . ARG A 1 218 ? 6.842 3.844 9.497 1.00 98.88 218 ARG A N 1
ATOM 1687 C CA . ARG A 1 218 ? 6.644 4.533 8.211 1.00 98.88 218 ARG A CA 1
ATOM 1688 C C . ARG A 1 218 ? 6.159 5.972 8.394 1.00 98.88 218 ARG A C 1
ATOM 1690 O O . ARG A 1 218 ? 6.682 6.889 7.770 1.00 98.88 218 ARG A O 1
ATOM 1697 N N . VAL A 1 219 ? 5.159 6.182 9.248 1.00 98.88 219 VAL A N 1
ATOM 1698 C CA . VAL A 1 219 ? 4.565 7.511 9.468 1.00 98.88 219 VAL A CA 1
ATOM 1699 C C . VAL A 1 219 ? 5.556 8.455 10.150 1.00 98.88 219 VAL A C 1
ATOM 1701 O O . VAL A 1 219 ? 5.641 9.621 9.773 1.00 98.88 219 VAL A O 1
ATOM 1704 N N . LEU A 1 220 ? 6.354 7.955 11.099 1.00 98.88 220 LEU A N 1
ATOM 1705 C CA . LEU A 1 220 ? 7.431 8.731 11.718 1.00 98.88 220 LEU A CA 1
ATOM 1706 C C . LEU A 1 220 ? 8.543 9.081 10.723 1.00 98.88 220 LEU A C 1
ATOM 1708 O O . LEU A 1 220 ? 9.034 10.206 10.751 1.00 98.88 220 LEU A O 1
ATOM 1712 N N . LEU A 1 221 ? 8.894 8.177 9.803 1.00 98.81 221 LEU A N 1
ATOM 1713 C CA . LEU A 1 221 ? 9.835 8.493 8.726 1.00 98.81 221 LEU A CA 1
ATOM 1714 C C . LEU A 1 221 ? 9.291 9.620 7.832 1.00 98.81 221 LEU A C 1
ATOM 1716 O O . LEU A 1 221 ? 9.983 10.601 7.570 1.00 98.81 221 LEU A O 1
ATOM 1720 N N . TYR A 1 222 ? 8.012 9.557 7.444 1.00 98.56 222 TYR A N 1
ATOM 1721 C CA . TYR A 1 222 ? 7.375 10.634 6.674 1.00 98.56 222 TYR A CA 1
ATOM 1722 C C . TYR A 1 222 ? 7.327 11.950 7.455 1.00 98.56 222 TYR A C 1
ATOM 1724 O O . TYR A 1 222 ? 7.491 13.018 6.866 1.00 98.56 222 TYR A O 1
ATOM 1732 N N . HIS A 1 223 ? 7.137 11.902 8.774 1.00 98.50 223 HIS A N 1
ATOM 1733 C CA . HIS A 1 223 ? 7.193 13.076 9.652 1.00 98.50 223 HIS A CA 1
ATOM 1734 C C . HIS A 1 223 ? 8.594 13.689 9.767 1.00 98.50 223 HIS A C 1
ATOM 1736 O O . HIS A 1 223 ? 8.710 14.903 9.950 1.00 98.50 223 HIS A O 1
ATOM 1742 N N . ALA A 1 224 ? 9.638 12.867 9.644 1.00 98.44 224 ALA A N 1
ATOM 1743 C CA . ALA A 1 224 ? 11.036 13.284 9.653 1.00 98.44 224 ALA A CA 1
ATOM 1744 C C . ALA A 1 224 ? 11.540 13.774 8.283 1.00 98.44 224 ALA A C 1
ATOM 1746 O O . ALA A 1 224 ? 12.498 14.545 8.246 1.00 98.44 224 ALA A O 1
ATOM 1747 N N . SER A 1 225 ? 10.876 13.375 7.191 1.00 97.12 225 SER A N 1
ATOM 1748 C CA . SER A 1 225 ? 11.234 13.725 5.810 1.00 97.12 225 SER A CA 1
ATOM 1749 C C . SER A 1 225 ? 11.298 15.234 5.547 1.00 97.12 225 SER A C 1
ATOM 1751 O O . SER A 1 225 ? 10.614 16.029 6.195 1.00 97.12 225 SER A O 1
ATOM 1753 N N . ALA A 1 226 ? 12.064 15.632 4.526 1.00 96.38 226 ALA A N 1
ATOM 1754 C CA . ALA A 1 226 ? 12.300 17.036 4.179 1.00 96.38 226 ALA A CA 1
ATOM 1755 C C . ALA A 1 226 ? 11.011 17.859 3.979 1.00 96.38 226 ALA A C 1
ATOM 1757 O O . ALA A 1 226 ? 10.965 19.024 4.369 1.00 96.38 226 ALA A O 1
ATOM 1758 N N . LEU A 1 227 ? 9.954 17.251 3.424 1.00 95.44 227 LEU A N 1
ATOM 1759 C CA . LEU A 1 227 ? 8.673 17.926 3.196 1.00 95.44 227 LEU A CA 1
ATOM 1760 C C . LEU A 1 227 ? 7.977 18.317 4.509 1.00 95.44 227 LEU A C 1
ATOM 1762 O O . LEU A 1 227 ? 7.400 19.397 4.603 1.00 95.44 227 LEU A O 1
ATOM 1766 N N . ASN A 1 228 ? 8.041 17.450 5.523 1.00 97.06 228 ASN A N 1
ATOM 1767 C CA . ASN A 1 228 ? 7.309 17.622 6.783 1.00 97.06 228 ASN A CA 1
ATOM 1768 C C . ASN A 1 228 ? 8.200 18.093 7.945 1.00 97.06 228 ASN A C 1
ATOM 1770 O O . ASN A 1 228 ? 7.690 18.447 9.008 1.00 97.06 228 ASN A O 1
ATOM 1774 N N . ASN A 1 229 ? 9.520 18.125 7.747 1.00 97.19 229 ASN A N 1
ATOM 1775 C CA . ASN A 1 229 ? 10.537 18.542 8.710 1.00 97.19 229 ASN A CA 1
ATOM 1776 C C . ASN A 1 229 ? 11.501 19.574 8.084 1.00 97.19 229 ASN A C 1
ATOM 1778 O O . ASN A 1 229 ? 12.705 19.323 7.996 1.00 97.19 229 ASN A O 1
ATOM 1782 N N . PRO A 1 230 ? 11.012 20.753 7.658 1.00 96.38 230 PRO A N 1
ATOM 1783 C CA . PRO A 1 230 ? 11.827 21.735 6.933 1.00 96.38 230 PRO A CA 1
ATOM 1784 C C . PRO A 1 230 ? 13.018 22.266 7.747 1.00 96.38 230 PRO A C 1
ATOM 1786 O O . PRO A 1 230 ? 14.019 22.691 7.181 1.00 96.38 230 PRO A O 1
ATOM 1789 N N . ASN A 1 231 ? 12.933 22.207 9.080 1.00 96.44 231 ASN A N 1
ATOM 1790 C CA . ASN A 1 231 ? 14.011 22.610 9.988 1.00 96.44 231 ASN A CA 1
ATOM 1791 C C . ASN A 1 231 ? 14.994 21.470 10.309 1.00 96.44 231 ASN A C 1
ATOM 1793 O O . ASN A 1 231 ? 15.857 21.646 11.166 1.00 96.44 231 ASN A O 1
ATOM 1797 N N . ASN A 1 232 ? 14.834 20.297 9.687 1.00 96.50 232 ASN A N 1
ATOM 1798 C CA . ASN A 1 232 ? 15.629 19.092 9.922 1.00 96.50 232 ASN A CA 1
ATOM 1799 C C . ASN A 1 232 ? 15.840 18.780 11.418 1.00 96.50 232 ASN A C 1
ATOM 1801 O O . ASN A 1 232 ? 16.956 18.582 11.898 1.00 96.50 232 ASN A O 1
ATOM 1805 N N . THR A 1 233 ? 14.752 18.782 12.190 1.00 97.56 233 THR A N 1
ATOM 1806 C CA . THR A 1 233 ? 14.795 18.476 13.622 1.00 97.56 233 THR A CA 1
ATOM 1807 C C . THR A 1 233 ? 15.228 17.024 13.820 1.00 97.56 233 THR A C 1
ATOM 1809 O O . THR A 1 233 ? 14.459 16.104 13.542 1.00 97.56 233 THR A O 1
ATOM 1812 N N . LEU A 1 234 ? 16.457 16.829 14.310 1.00 97.69 234 LEU A N 1
ATOM 1813 C CA . LEU A 1 234 ? 17.108 15.516 14.405 1.00 97.69 234 LEU A CA 1
ATOM 1814 C C . LEU A 1 234 ? 16.341 14.507 15.269 1.00 97.69 234 LEU A C 1
ATOM 1816 O O . LEU A 1 234 ? 16.340 13.318 14.965 1.00 97.69 234 LEU A O 1
ATOM 1820 N N . SER A 1 235 ? 15.613 14.966 16.291 1.00 98.12 235 SER A N 1
ATOM 1821 C CA . SER A 1 235 ? 14.831 14.067 17.146 1.00 98.12 235 SER A CA 1
ATOM 1822 C C . SER A 1 235 ? 13.727 13.320 16.387 1.00 98.12 235 SER A C 1
ATOM 1824 O O . SER A 1 235 ? 13.373 12.217 16.784 1.00 98.12 235 SER A O 1
ATOM 1826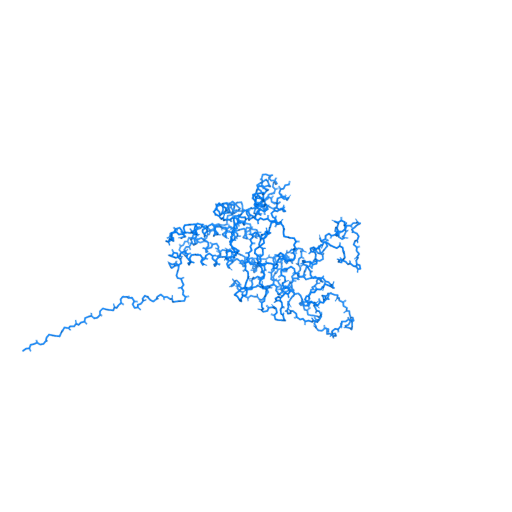 N N . ARG A 1 236 ? 13.203 13.875 15.280 1.00 98.25 236 ARG A N 1
ATOM 1827 C CA . ARG A 1 236 ? 12.199 13.184 14.451 1.00 98.25 236 ARG A CA 1
ATOM 1828 C C . ARG A 1 236 ? 12.798 11.975 13.730 1.00 98.25 236 ARG A C 1
ATOM 1830 O O . ARG A 1 236 ? 12.152 10.933 13.654 1.00 98.25 236 ARG A O 1
ATOM 1837 N N . TRP A 1 237 ? 14.043 12.090 13.267 1.00 98.56 237 TRP A N 1
ATOM 1838 C CA . TRP A 1 237 ? 14.794 10.966 12.702 1.00 98.56 237 TRP A CA 1
ATOM 1839 C C . TRP A 1 237 ? 15.099 9.913 13.773 1.00 98.56 237 TRP A C 1
ATOM 1841 O O . TRP A 1 237 ? 14.863 8.727 13.555 1.00 98.56 237 TRP A O 1
ATOM 1851 N N . ASP A 1 238 ? 15.500 10.336 14.977 1.00 98.62 238 ASP A N 1
ATOM 1852 C CA . ASP A 1 238 ? 15.696 9.412 16.100 1.00 98.62 238 ASP A CA 1
ATOM 1853 C C . ASP A 1 238 ? 14.421 8.635 16.457 1.00 98.62 238 ASP A C 1
ATOM 1855 O O . ASP A 1 238 ? 14.487 7.438 16.751 1.00 98.62 238 ASP A O 1
ATOM 1859 N N . ASP A 1 239 ? 13.260 9.289 16.441 1.00 98.50 239 ASP A N 1
ATOM 1860 C CA . ASP A 1 239 ? 11.977 8.645 16.722 1.00 98.50 239 ASP A CA 1
ATOM 1861 C C . ASP A 1 239 ? 11.585 7.650 15.618 1.00 98.50 239 ASP A C 1
ATOM 1863 O O . ASP A 1 239 ? 11.158 6.533 15.931 1.00 98.50 239 ASP A O 1
ATOM 1867 N N . ALA A 1 240 ? 11.809 7.995 14.344 1.00 98.69 240 ALA A N 1
ATOM 1868 C CA . ALA A 1 240 ? 11.623 7.083 13.213 1.00 98.69 240 ALA A CA 1
ATOM 1869 C C . ALA A 1 240 ? 12.532 5.845 13.318 1.00 98.69 240 ALA A C 1
ATOM 1871 O O . ALA A 1 240 ? 12.052 4.710 13.222 1.00 98.69 240 ALA A O 1
ATOM 1872 N N . ALA A 1 241 ? 13.820 6.042 13.617 1.00 98.81 241 ALA A N 1
ATOM 1873 C CA . ALA A 1 241 ? 14.776 4.954 13.792 1.00 98.81 241 ALA A CA 1
ATOM 1874 C C . ALA A 1 241 ? 14.393 4.038 14.966 1.00 98.81 241 ALA A C 1
ATOM 1876 O O . ALA A 1 241 ? 14.412 2.813 14.830 1.00 98.81 241 ALA A O 1
ATOM 1877 N N . LYS A 1 242 ? 13.991 4.600 16.117 1.00 98.75 242 LYS A N 1
ATOM 1878 C CA . LYS A 1 242 ? 13.523 3.810 17.273 1.00 98.75 242 LYS A CA 1
ATOM 1879 C C . LYS A 1 242 ? 12.283 2.988 16.927 1.00 98.75 242 LYS A C 1
ATOM 1881 O O . LYS A 1 242 ? 12.206 1.823 17.311 1.00 98.75 242 LYS A O 1
ATOM 1886 N N . ALA A 1 243 ? 11.326 3.564 16.200 1.00 98.69 243 ALA A N 1
ATOM 1887 C CA . ALA A 1 243 ? 10.114 2.857 15.797 1.00 98.69 243 ALA A CA 1
ATOM 1888 C C . ALA A 1 243 ? 10.412 1.696 14.833 1.00 98.69 243 ALA A C 1
ATOM 1890 O O . ALA A 1 243 ? 9.903 0.593 15.031 1.00 98.69 243 ALA A O 1
ATOM 1891 N N . ALA A 1 244 ? 11.287 1.895 13.843 1.00 98.81 244 ALA A N 1
ATOM 1892 C CA . ALA A 1 244 ? 11.731 0.808 12.970 1.00 98.81 244 ALA A CA 1
ATOM 1893 C C . ALA A 1 244 ? 12.473 -0.285 13.765 1.00 98.81 244 ALA A C 1
ATOM 1895 O O . ALA A 1 244 ? 12.196 -1.477 13.608 1.00 98.81 244 ALA A O 1
ATOM 1896 N N . GLN A 1 245 ? 13.332 0.114 14.709 1.00 98.62 245 GLN A N 1
ATOM 1897 C CA . GLN A 1 245 ? 14.068 -0.812 15.569 1.00 98.62 245 GLN A CA 1
ATOM 1898 C C . GLN A 1 245 ? 13.140 -1.676 16.435 1.00 98.62 245 GLN A C 1
ATOM 1900 O O . GLN A 1 245 ? 13.418 -2.861 16.616 1.00 98.62 245 GLN A O 1
ATOM 1905 N N . GLN A 1 246 ? 12.012 -1.140 16.918 1.00 98.44 246 GLN A N 1
ATOM 1906 C CA . GLN A 1 246 ? 11.005 -1.925 17.645 1.00 98.44 246 GLN A CA 1
ATOM 1907 C C . GLN A 1 246 ? 10.485 -3.101 16.808 1.00 98.44 246 GLN A C 1
ATOM 1909 O O . GLN A 1 246 ? 10.345 -4.204 17.337 1.00 98.44 246 GLN A O 1
ATOM 1914 N N . VAL A 1 247 ? 10.258 -2.912 15.505 1.00 98.56 247 VAL A N 1
ATOM 1915 C CA . VAL A 1 247 ? 9.856 -4.009 14.611 1.00 98.56 247 VAL A CA 1
ATOM 1916 C C . VAL A 1 247 ? 11.009 -4.990 14.398 1.00 98.56 247 VAL A C 1
ATOM 1918 O O . VAL A 1 247 ? 10.794 -6.200 14.434 1.00 98.56 247 VAL A O 1
ATOM 1921 N N . MET A 1 248 ? 12.238 -4.490 14.235 1.00 98.69 248 MET A N 1
ATOM 1922 C CA . MET A 1 248 ? 13.434 -5.328 14.069 1.00 98.69 248 MET A CA 1
ATOM 1923 C C . MET A 1 248 ? 13.672 -6.260 15.265 1.00 98.69 248 MET A C 1
ATOM 1925 O O . MET A 1 248 ? 14.156 -7.372 15.073 1.00 98.69 248 MET A O 1
ATOM 1929 N N . THR A 1 249 ? 13.264 -5.880 16.485 1.00 98.31 249 THR A N 1
ATOM 1930 C CA . THR A 1 249 ? 13.351 -6.775 17.662 1.00 98.31 249 THR A CA 1
ATOM 1931 C C . THR A 1 249 ? 12.503 -8.049 17.545 1.00 98.31 249 THR A C 1
ATOM 1933 O O . THR A 1 249 ? 12.725 -9.005 18.285 1.00 98.31 249 THR A O 1
ATOM 1936 N N . LEU A 1 250 ? 11.543 -8.092 16.613 1.00 97.88 250 LEU A N 1
ATOM 1937 C CA . LEU A 1 250 ? 10.721 -9.273 16.334 1.00 97.88 250 LEU A CA 1
ATOM 1938 C C . LEU A 1 250 ? 11.419 -10.270 15.388 1.00 97.88 250 LEU A C 1
ATOM 1940 O O . LEU A 1 250 ? 10.909 -11.374 15.186 1.00 97.88 250 LEU A O 1
ATOM 1944 N N . SER A 1 251 ? 12.566 -9.911 14.809 1.00 97.06 251 SER A N 1
ATOM 1945 C CA . SER A 1 251 ? 13.406 -10.776 13.973 1.00 97.06 251 SER A CA 1
ATOM 1946 C C . SER A 1 251 ? 14.441 -11.549 14.811 1.00 97.06 251 SER A C 1
ATOM 1948 O O . SER A 1 251 ? 14.906 -11.026 15.824 1.00 97.06 251 SER A O 1
ATOM 1950 N N . PRO A 1 252 ? 14.815 -12.795 14.448 1.00 95.94 252 PRO A N 1
ATOM 1951 C CA . PRO A 1 252 ? 14.315 -13.605 13.326 1.00 95.94 252 PRO A CA 1
ATOM 1952 C C . PRO A 1 252 ? 13.081 -14.458 13.682 1.00 95.94 252 PRO A C 1
ATOM 1954 O O . PRO A 1 252 ? 12.607 -15.271 12.878 1.00 95.94 252 PRO A O 1
ATOM 1957 N N . ALA A 1 253 ? 12.570 -14.328 14.913 1.00 96.00 253 ALA A N 1
ATOM 1958 C CA . ALA A 1 253 ? 11.490 -15.169 15.425 1.00 96.00 253 ALA A CA 1
ATOM 1959 C C . ALA A 1 253 ? 10.203 -15.017 14.596 1.00 96.00 253 ALA A C 1
ATOM 1961 O O . ALA A 1 253 ? 9.634 -16.016 14.156 1.00 96.00 253 ALA A O 1
ATOM 1962 N N . THR A 1 254 ? 9.796 -13.773 14.341 1.00 96.00 254 THR A N 1
ATOM 1963 C CA . THR A 1 254 ? 8.586 -13.412 13.589 1.00 96.00 254 THR A CA 1
ATOM 1964 C C . THR A 1 254 ? 8.917 -12.999 12.159 1.00 96.00 254 THR A C 1
ATOM 1966 O O . THR A 1 254 ? 8.294 -13.518 11.237 1.00 96.00 254 THR A O 1
ATOM 1969 N N . TYR A 1 255 ? 9.903 -12.110 11.974 1.00 97.81 255 TYR A N 1
ATOM 1970 C CA . TYR A 1 255 ? 10.220 -11.535 10.663 1.00 97.81 255 TYR A CA 1
ATOM 1971 C C . TYR A 1 255 ? 11.629 -11.847 10.166 1.00 97.81 255 TYR A C 1
ATOM 1973 O O . TYR A 1 255 ? 12.570 -11.890 10.956 1.00 97.81 255 TYR A O 1
ATOM 1981 N N . ASP A 1 256 ? 11.766 -12.039 8.858 1.00 97.56 256 ASP A N 1
ATOM 1982 C CA . ASP A 1 256 ? 13.025 -12.296 8.159 1.00 97.56 256 ASP A CA 1
ATOM 1983 C C . ASP A 1 256 ? 12.883 -11.975 6.661 1.00 97.56 256 ASP A C 1
ATOM 1985 O O . ASP A 1 256 ? 11.765 -11.904 6.147 1.00 97.56 256 ASP A O 1
ATOM 1989 N N . ILE A 1 257 ? 13.999 -11.779 5.961 1.00 97.25 257 ILE A N 1
ATOM 1990 C CA . ILE A 1 257 ? 14.000 -11.536 4.514 1.00 97.25 257 ILE A CA 1
ATOM 1991 C C . ILE A 1 257 ? 13.683 -12.829 3.768 1.00 97.25 257 ILE A C 1
ATOM 1993 O O . ILE A 1 257 ? 14.269 -13.885 4.010 1.00 97.25 257 ILE A O 1
ATOM 1997 N N . TYR A 1 258 ? 12.745 -12.741 2.832 1.00 96.12 258 TYR A N 1
ATOM 1998 C CA . TYR A 1 258 ? 12.333 -13.860 2.014 1.00 96.12 258 TYR A CA 1
ATOM 1999 C C . TYR A 1 258 ? 13.338 -14.068 0.865 1.00 96.12 258 TYR A C 1
ATOM 2001 O O . TYR A 1 258 ? 13.589 -13.137 0.096 1.00 96.12 258 TYR A O 1
ATOM 2009 N N . PRO A 1 259 ? 13.916 -15.273 0.701 1.00 94.12 259 PRO A N 1
ATOM 2010 C CA . PRO A 1 259 ? 15.015 -15.479 -0.247 1.00 94.12 259 PRO A CA 1
ATOM 2011 C C . PRO A 1 259 ? 14.645 -15.260 -1.720 1.00 94.12 259 PRO A C 1
ATOM 2013 O O . PRO A 1 259 ? 15.479 -14.825 -2.516 1.00 94.12 259 PRO A O 1
ATOM 2016 N N . ASP A 1 260 ? 13.407 -15.579 -2.105 1.00 94.44 260 ASP A N 1
ATOM 2017 C CA . ASP A 1 260 ? 12.957 -15.483 -3.493 1.00 94.44 260 ASP A CA 1
ATOM 2018 C C . ASP A 1 260 ? 12.030 -14.281 -3.700 1.00 94.44 260 ASP A C 1
ATOM 2020 O O . ASP A 1 260 ? 10.836 -14.316 -3.403 1.00 94.44 260 ASP A O 1
ATOM 2024 N N . TYR A 1 261 ? 12.595 -13.217 -4.272 1.00 94.00 261 TYR A N 1
ATOM 2025 C CA . TYR A 1 261 ? 11.878 -11.969 -4.526 1.00 94.00 261 TYR A CA 1
ATOM 2026 C C . TYR A 1 261 ? 10.583 -12.140 -5.335 1.00 94.00 261 TYR A C 1
ATOM 2028 O O . TYR A 1 261 ? 9.625 -11.433 -5.057 1.00 94.00 261 TYR A O 1
ATOM 2036 N N . TYR A 1 262 ? 10.514 -13.036 -6.326 1.00 92.69 262 TYR A N 1
ATOM 2037 C CA . TYR A 1 262 ? 9.285 -13.190 -7.114 1.00 92.69 262 TYR A CA 1
ATOM 2038 C C . TYR A 1 262 ? 8.250 -14.007 -6.335 1.00 92.69 262 TYR A C 1
ATOM 2040 O O . TYR A 1 262 ? 7.100 -13.585 -6.204 1.00 92.69 262 TYR A O 1
ATOM 2048 N N . GLN A 1 263 ? 8.671 -15.127 -5.735 1.00 93.19 263 GLN A N 1
ATOM 2049 C CA . GLN A 1 263 ? 7.782 -15.980 -4.942 1.00 93.19 263 GLN A CA 1
ATOM 2050 C C . GLN A 1 263 ? 7.225 -15.273 -3.703 1.00 93.19 263 GLN A C 1
ATOM 2052 O O . GLN A 1 263 ? 6.129 -15.621 -3.267 1.00 93.19 263 GLN A O 1
ATOM 2057 N N . LEU A 1 264 ? 7.897 -14.246 -3.176 1.00 94.81 264 LEU A N 1
ATOM 2058 C CA . LEU A 1 264 ? 7.365 -13.376 -2.122 1.00 94.81 264 LEU A CA 1
ATOM 2059 C C . LEU A 1 264 ? 5.979 -12.811 -2.468 1.00 94.81 264 LEU A C 1
ATOM 2061 O O . LEU A 1 264 ? 5.111 -12.741 -1.602 1.00 94.81 264 LEU A O 1
ATOM 2065 N N . PHE A 1 265 ? 5.767 -12.425 -3.728 1.00 93.44 265 PHE A N 1
ATOM 2066 C CA . PHE A 1 265 ? 4.509 -11.833 -4.191 1.00 93.44 265 PHE A CA 1
ATOM 2067 C C . PHE A 1 265 ? 3.485 -12.882 -4.643 1.00 93.44 265 PHE A C 1
ATOM 2069 O O . PHE A 1 265 ? 2.332 -12.529 -4.864 1.00 93.44 265 PHE A O 1
ATOM 2076 N N . MET A 1 266 ? 3.893 -14.149 -4.777 1.00 90.69 266 MET A N 1
ATOM 2077 C CA . MET A 1 266 ? 3.040 -15.267 -5.206 1.00 90.69 266 MET A CA 1
ATOM 2078 C C . MET A 1 266 ? 2.586 -16.150 -4.035 1.00 90.69 266 MET A C 1
ATOM 2080 O O . MET A 1 266 ? 1.520 -16.761 -4.076 1.00 90.69 266 MET A O 1
ATOM 2084 N N . THR A 1 267 ? 3.408 -16.258 -2.991 1.00 87.44 267 THR A N 1
ATOM 2085 C CA . THR A 1 267 ? 3.193 -17.186 -1.879 1.00 87.44 267 THR A CA 1
ATOM 2086 C C . THR A 1 267 ? 2.036 -16.723 -1.002 1.00 87.44 267 THR A C 1
ATOM 2088 O O . THR A 1 267 ? 2.064 -15.632 -0.441 1.00 87.44 267 THR A O 1
ATOM 2091 N N . LYS A 1 268 ? 1.040 -17.598 -0.828 1.00 85.12 268 LYS A N 1
ATOM 2092 C CA . LYS A 1 268 ? -0.176 -17.317 -0.043 1.00 85.12 268 LYS A CA 1
ATOM 2093 C C . LYS A 1 268 ? -0.142 -17.878 1.379 1.00 85.12 268 LYS A C 1
ATOM 2095 O O . LYS A 1 268 ? -0.883 -17.403 2.246 1.00 85.12 268 LYS A O 1
ATOM 2100 N N . THR A 1 269 ? 0.692 -18.892 1.612 1.00 78.44 269 THR A N 1
ATOM 2101 C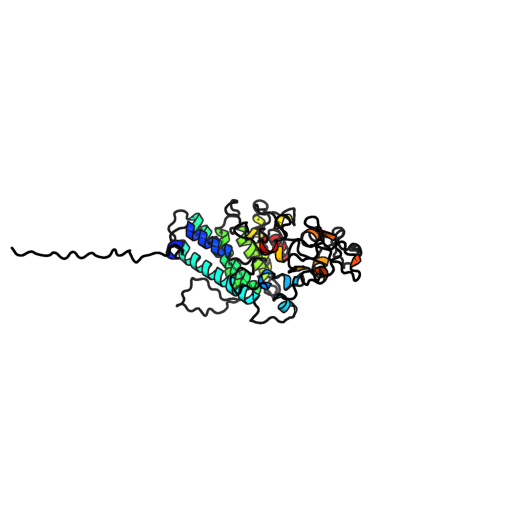 CA . THR A 1 269 ? 1.017 -19.413 2.946 1.00 78.44 269 THR A CA 1
ATOM 2102 C C . THR A 1 269 ? 1.891 -18.373 3.638 1.00 78.44 269 THR A C 1
ATOM 2104 O O . THR A 1 269 ? 2.888 -17.959 3.052 1.00 78.44 269 THR A O 1
ATOM 2107 N N . GLY A 1 270 ? 1.510 -17.895 4.825 1.00 79.75 270 GLY A N 1
ATOM 2108 C CA . GLY A 1 270 ? 2.226 -16.806 5.500 1.00 79.75 270 GLY A CA 1
ATOM 2109 C C . GLY A 1 270 ? 3.749 -16.999 5.471 1.00 79.75 270 GLY A C 1
ATOM 2110 O O . GLY A 1 270 ? 4.247 -18.101 5.695 1.00 79.75 270 GLY A O 1
ATOM 2111 N N . ASN A 1 271 ? 4.486 -15.936 5.155 1.00 90.38 271 ASN A N 1
ATOM 2112 C CA . ASN A 1 271 ? 5.947 -15.931 5.162 1.00 90.38 271 ASN A CA 1
ATOM 2113 C C . ASN A 1 271 ? 6.464 -14.877 6.147 1.00 90.38 271 ASN A C 1
ATOM 2115 O O . ASN A 1 271 ? 5.709 -14.019 6.601 1.00 90.38 271 ASN A O 1
ATOM 2119 N N . LYS A 1 272 ? 7.754 -14.951 6.477 1.00 94.88 272 LYS A N 1
ATOM 2120 C CA . LYS A 1 272 ? 8.371 -14.075 7.478 1.00 94.88 272 LYS A CA 1
ATOM 2121 C C . LYS A 1 272 ? 8.703 -12.667 6.973 1.00 94.88 272 LYS A C 1
ATOM 2123 O O . LYS A 1 272 ? 9.093 -11.835 7.778 1.00 94.88 272 LYS A O 1
ATOM 2128 N N . GLU A 1 273 ? 8.552 -12.350 5.690 1.00 97.19 273 GLU A N 1
ATOM 2129 C CA . GLU A 1 273 ? 8.804 -10.982 5.217 1.00 97.19 273 GLU A CA 1
ATOM 2130 C C . GLU A 1 273 ? 7.530 -10.131 5.202 1.00 97.19 273 GLU A C 1
ATOM 2132 O O . GLU A 1 273 ? 7.582 -8.922 5.433 1.00 97.19 273 GLU A O 1
ATOM 2137 N N . VAL A 1 274 ? 6.375 -10.739 4.931 1.00 96.81 274 VAL A N 1
ATOM 2138 C CA . VAL A 1 274 ? 5.092 -10.030 4.875 1.00 96.81 274 VAL A CA 1
ATOM 2139 C C . VAL A 1 274 ? 4.638 -9.648 6.283 1.00 96.81 274 VAL A C 1
ATOM 2141 O O . VAL A 1 274 ? 4.331 -10.507 7.103 1.00 96.81 274 VAL A O 1
ATOM 2144 N N . ILE A 1 275 ? 4.543 -8.342 6.543 1.00 97.69 275 ILE A N 1
ATOM 2145 C CA . ILE A 1 275 ? 4.072 -7.801 7.826 1.00 97.69 275 ILE A CA 1
ATOM 2146 C C . ILE A 1 275 ? 2.556 -7.589 7.799 1.00 97.69 275 ILE A C 1
ATOM 2148 O O . ILE A 1 275 ? 1.856 -7.925 8.753 1.00 97.69 275 ILE A O 1
ATOM 2152 N N . PHE A 1 276 ? 2.038 -7.015 6.710 1.00 97.56 276 PHE A N 1
ATOM 2153 C CA . PHE A 1 276 ? 0.607 -6.783 6.535 1.00 97.56 276 PHE A CA 1
ATOM 2154 C C . PHE A 1 276 ? 0.230 -6.837 5.060 1.00 97.56 276 PHE A C 1
ATOM 2156 O O . PHE A 1 276 ? 0.888 -6.217 4.221 1.00 97.56 276 PHE A O 1
ATOM 2163 N N . ALA A 1 277 ? -0.836 -7.568 4.748 1.00 95.31 277 ALA A N 1
ATOM 2164 C CA . ALA A 1 277 ? -1.311 -7.759 3.387 1.00 95.31 277 ALA A CA 1
ATOM 2165 C C . ALA A 1 277 ? -2.830 -7.926 3.351 1.00 95.31 277 ALA A C 1
ATOM 2167 O O . ALA A 1 277 ? -3.421 -8.521 4.253 1.00 95.31 277 ALA A O 1
ATOM 2168 N N . LYS A 1 278 ? -3.451 -7.449 2.271 1.00 93.12 278 LYS A N 1
ATOM 2169 C CA . LYS A 1 278 ? -4.823 -7.814 1.932 1.00 93.12 278 LYS A CA 1
ATOM 2170 C C . LYS A 1 278 ? -4.823 -9.188 1.278 1.00 93.12 278 LYS A C 1
ATOM 2172 O O . LYS A 1 278 ? -4.113 -9.404 0.295 1.00 93.12 278 LYS A O 1
ATOM 2177 N N . LYS A 1 279 ? -5.634 -10.089 1.826 1.00 91.44 279 LYS A N 1
ATOM 2178 C CA . LYS A 1 279 ? -5.741 -11.470 1.360 1.00 91.44 279 LYS A CA 1
ATOM 2179 C C . LYS A 1 279 ? -6.745 -11.596 0.218 1.00 91.44 279 LYS A C 1
ATOM 2181 O O . LYS A 1 279 ? -7.839 -11.033 0.296 1.00 91.44 279 LYS A O 1
ATOM 2186 N N . PHE A 1 280 ? -6.389 -12.386 -0.790 1.00 89.38 280 PHE A N 1
ATOM 2187 C CA . PHE A 1 280 ? -7.270 -12.752 -1.900 1.00 89.38 280 PHE A CA 1
ATOM 2188 C C . PHE A 1 280 ? -7.399 -14.275 -2.023 1.00 89.38 280 PHE A C 1
ATOM 2190 O O . PHE A 1 280 ? -6.522 -15.047 -1.624 1.00 89.38 280 PHE A O 1
ATOM 2197 N N . GLY A 1 281 ? -8.532 -14.747 -2.538 1.00 87.25 281 GLY A N 1
ATOM 2198 C CA . GLY A 1 281 ? -8.838 -16.173 -2.559 1.00 87.25 281 GLY A CA 1
ATOM 2199 C C . GLY A 1 281 ? -10.039 -16.512 -3.426 1.00 87.25 281 GLY A C 1
ATOM 2200 O O . GLY A 1 281 ? -11.166 -16.110 -3.135 1.00 87.25 281 GLY A O 1
ATOM 2201 N N . ARG A 1 282 ? -9.796 -17.305 -4.472 1.00 84.94 282 ARG A N 1
ATOM 2202 C CA . ARG A 1 282 ? -10.843 -17.843 -5.347 1.00 84.94 282 ARG A CA 1
ATOM 2203 C C . ARG A 1 282 ? -11.731 -18.874 -4.624 1.00 84.94 282 ARG A C 1
ATOM 2205 O O . ARG A 1 282 ? -11.247 -19.565 -3.729 1.00 84.94 282 ARG A O 1
ATOM 2212 N N . PRO A 1 283 ? -13.009 -19.010 -5.028 1.00 83.00 283 PRO A N 1
ATOM 2213 C CA . PRO A 1 283 ? -13.709 -18.193 -6.030 1.00 83.00 283 PRO A CA 1
ATOM 2214 C C . PRO A 1 283 ? -14.216 -16.846 -5.478 1.00 83.00 283 PRO A C 1
ATOM 2216 O O . PRO A 1 283 ? -14.763 -16.054 -6.233 1.00 83.00 283 PRO A O 1
ATOM 2219 N N . ASN A 1 284 ? -14.041 -16.586 -4.179 1.00 83.06 284 ASN A N 1
ATOM 2220 C CA . ASN A 1 284 ? -14.734 -15.506 -3.474 1.00 83.06 284 ASN A CA 1
ATOM 2221 C C . ASN A 1 284 ? -14.196 -14.104 -3.788 1.00 83.06 284 ASN A C 1
ATOM 2223 O O . ASN A 1 284 ? -14.986 -13.173 -3.911 1.00 83.06 284 ASN A O 1
ATOM 2227 N N . ARG A 1 285 ? -12.870 -13.925 -3.868 1.00 84.62 285 ARG A N 1
ATOM 2228 C CA . ARG A 1 285 ? -12.255 -12.606 -4.086 1.00 84.62 285 ARG A CA 1
ATOM 2229 C C . ARG A 1 285 ? -10.986 -12.680 -4.929 1.00 84.62 285 ARG A C 1
ATOM 2231 O O . ARG A 1 285 ? -10.060 -13.416 -4.589 1.00 84.62 285 ARG A O 1
ATOM 2238 N N . THR A 1 286 ? -10.933 -11.864 -5.977 1.00 86.31 286 THR A N 1
ATOM 2239 C CA . THR A 1 286 ? -9.783 -11.661 -6.874 1.00 86.31 286 THR A CA 1
ATOM 2240 C C . THR A 1 286 ? -9.520 -10.160 -7.050 1.00 86.31 286 THR A C 1
ATOM 2242 O O . THR A 1 286 ? -10.265 -9.333 -6.525 1.00 86.31 286 THR A O 1
ATOM 2245 N N . HIS A 1 287 ? -8.445 -9.797 -7.746 1.00 85.31 287 HIS A N 1
ATOM 2246 C CA . HIS A 1 287 ? -8.101 -8.420 -8.102 1.00 85.31 287 HIS A CA 1
ATOM 2247 C C . HIS A 1 287 ? -7.673 -8.308 -9.572 1.00 85.31 287 HIS A C 1
ATOM 2249 O O . HIS A 1 287 ? -7.350 -9.288 -10.239 1.00 85.31 287 HIS A O 1
ATOM 2255 N N . GLN A 1 288 ? -7.608 -7.088 -10.087 1.00 82.75 288 GLN A N 1
ATOM 2256 C CA . GLN A 1 288 ? -7.369 -6.752 -11.490 1.00 82.75 288 GLN A CA 1
ATOM 2257 C C . GLN A 1 288 ? -5.883 -6.796 -11.915 1.00 82.75 288 GLN A C 1
ATOM 2259 O O . GLN A 1 288 ? -5.491 -6.107 -12.851 1.00 82.75 288 GLN A O 1
ATOM 2264 N N . SER A 1 289 ? -5.022 -7.607 -11.280 1.00 84.31 289 SER A N 1
ATOM 2265 C CA . SER A 1 289 ? -3.580 -7.603 -11.628 1.00 84.31 289 SER A CA 1
ATOM 2266 C C . SER A 1 289 ? -3.331 -8.038 -13.072 1.00 84.31 289 SER A C 1
ATOM 2268 O O . SER A 1 289 ? -2.463 -7.484 -13.737 1.00 84.31 289 SER A O 1
ATOM 2270 N N . ALA A 1 290 ? -4.141 -8.961 -13.598 1.00 81.56 290 ALA A N 1
ATOM 2271 C CA . ALA A 1 290 ? -4.072 -9.392 -14.992 1.00 81.56 290 ALA A CA 1
ATOM 2272 C C . ALA A 1 290 ? -4.298 -8.247 -16.000 1.00 81.56 290 ALA A C 1
ATOM 2274 O O . ALA A 1 290 ? -3.837 -8.341 -17.134 1.00 81.56 290 ALA A O 1
ATOM 2275 N N . TRP A 1 291 ? -4.967 -7.156 -15.606 1.00 81.50 291 TRP A N 1
ATOM 2276 C CA . TRP A 1 291 ? -5.201 -5.998 -16.479 1.00 81.50 291 TRP A CA 1
ATOM 2277 C C . TRP A 1 291 ? -3.926 -5.181 -16.697 1.00 81.50 291 TRP A C 1
ATOM 2279 O O . TRP A 1 291 ? -3.781 -4.521 -17.723 1.00 81.50 291 TRP A O 1
ATOM 2289 N N . MET A 1 292 ? -2.976 -5.266 -15.759 1.00 83.62 292 MET A N 1
ATOM 2290 C CA . MET A 1 292 ? -1.670 -4.610 -15.863 1.00 83.62 292 MET A CA 1
ATOM 2291 C C . MET A 1 292 ? -0.805 -5.196 -16.979 1.00 83.62 292 MET A C 1
ATOM 2293 O O . MET A 1 292 ? 0.124 -4.545 -17.450 1.00 83.62 292 MET A O 1
ATOM 2297 N N . LEU A 1 293 ? -1.096 -6.431 -17.392 1.00 83.19 293 LEU A N 1
ATOM 2298 C CA . LEU A 1 293 ? -0.330 -7.155 -18.389 1.00 83.19 293 LEU A CA 1
ATOM 2299 C C . LEU A 1 293 ? -0.541 -6.538 -19.781 1.00 83.19 293 LEU A C 1
ATOM 2301 O O . LEU A 1 293 ? -1.674 -6.391 -20.231 1.00 83.19 293 LEU A O 1
ATOM 2305 N N . HIS A 1 294 ? 0.540 -6.193 -20.478 1.00 79.75 294 HIS A N 1
ATOM 2306 C CA . HIS A 1 294 ? 0.488 -5.657 -21.845 1.00 79.75 294 HIS A CA 1
ATOM 2307 C C . HIS A 1 294 ? 0.324 -6.762 -22.894 1.00 79.75 294 HIS A C 1
ATOM 2309 O O . HIS A 1 294 ? 0.732 -7.896 -22.681 1.00 79.75 294 HIS A O 1
ATOM 2315 N N . MET A 1 295 ? -0.202 -6.448 -24.078 1.00 75.06 295 MET A N 1
ATOM 2316 C CA . MET A 1 295 ? -0.464 -7.450 -25.127 1.00 75.06 295 MET A CA 1
ATOM 2317 C C . MET A 1 295 ? 0.747 -7.789 -26.020 1.00 75.06 295 MET A C 1
ATOM 2319 O O . MET A 1 295 ? 0.575 -8.299 -27.127 1.00 75.06 295 MET A O 1
ATOM 2323 N N . SER A 1 296 ? 1.984 -7.538 -25.580 1.00 74.25 296 SER A N 1
ATOM 2324 C CA . SER A 1 296 ? 3.189 -7.729 -26.419 1.00 74.25 296 SER A CA 1
ATOM 2325 C C . SER A 1 296 ? 3.758 -9.160 -26.375 1.00 74.25 296 SER A C 1
ATOM 2327 O O . SER A 1 296 ? 4.974 -9.346 -26.341 1.00 74.25 296 SER A O 1
ATOM 2329 N N . PHE A 1 297 ? 2.880 -10.166 -26.367 1.00 72.06 297 PHE A N 1
ATOM 2330 C CA . PHE A 1 297 ? 3.231 -11.592 -26.424 1.00 72.06 297 PHE A CA 1
ATOM 2331 C C . PHE A 1 297 ? 2.932 -12.175 -27.803 1.00 72.06 297 PHE A C 1
ATOM 2333 O O . PHE A 1 297 ? 1.933 -11.801 -28.425 1.00 72.06 297 PHE A O 1
ATOM 2340 N N . THR A 1 298 ? 3.744 -13.145 -28.225 1.00 61.53 298 THR A N 1
ATOM 2341 C CA . THR A 1 298 ? 3.557 -13.860 -29.493 1.00 61.53 298 THR A CA 1
ATOM 2342 C C . THR A 1 298 ? 3.521 -15.378 -29.250 1.00 61.53 298 THR A C 1
ATOM 2344 O O . THR A 1 298 ? 4.485 -15.912 -28.694 1.00 61.53 298 THR A O 1
ATOM 2347 N N . PRO A 1 299 ? 2.451 -16.094 -29.665 1.00 61.88 299 PRO A N 1
ATOM 2348 C CA . PRO A 1 299 ? 1.170 -15.579 -30.169 1.00 61.88 299 PRO A CA 1
ATOM 2349 C C . PRO A 1 299 ? 0.364 -14.832 -29.089 1.00 61.88 299 PRO A C 1
ATOM 2351 O O . PRO A 1 299 ? 0.569 -15.012 -27.890 1.00 61.88 299 PRO A O 1
ATOM 2354 N N . THR A 1 300 ? -0.580 -13.991 -29.510 1.00 60.41 300 THR A N 1
ATOM 2355 C CA . THR A 1 300 ? -1.448 -13.216 -28.606 1.00 60.41 300 THR A CA 1
ATOM 2356 C C . THR A 1 300 ? -2.328 -14.168 -27.783 1.00 60.41 300 THR A C 1
ATOM 2358 O O . THR A 1 300 ? -3.047 -14.970 -28.375 1.00 60.41 300 THR A O 1
ATOM 2361 N N . GLY A 1 301 ? -2.292 -14.126 -26.441 1.00 56.56 301 GLY A N 1
ATOM 2362 C CA . GLY A 1 301 ? -2.982 -15.186 -25.679 1.00 56.56 301 GLY A CA 1
ATOM 2363 C C . GLY A 1 301 ? -3.372 -14.958 -24.218 1.00 56.56 301 GLY A C 1
ATOM 2364 O O . GLY A 1 301 ? -4.039 -15.830 -23.670 1.00 56.56 301 GLY A O 1
ATOM 2365 N N . PHE A 1 302 ? -3.003 -13.849 -23.565 1.00 66.75 302 PHE A N 1
ATOM 2366 C CA . PHE A 1 302 ? -3.248 -13.670 -22.115 1.00 66.75 302 PHE A CA 1
ATOM 2367 C C . PHE A 1 302 ? -4.240 -12.556 -21.757 1.00 66.75 302 PHE A C 1
ATOM 2369 O O . PHE A 1 302 ? -4.434 -12.267 -20.581 1.00 66.75 302 PHE A O 1
ATOM 2376 N N . GLY A 1 303 ? -4.874 -11.940 -22.756 1.00 65.12 303 GLY A N 1
ATOM 2377 C CA . GLY A 1 303 ? -6.048 -11.079 -22.585 1.00 65.12 303 GLY A CA 1
ATOM 2378 C C . GLY A 1 303 ? -5.843 -9.718 -21.912 1.00 65.12 303 GLY A C 1
ATOM 2379 O O . GLY A 1 303 ? -6.780 -8.940 -21.966 1.00 65.12 303 GLY A O 1
ATOM 2380 N N . GLY A 1 304 ? -4.688 -9.420 -21.299 1.00 76.38 304 GLY A N 1
ATOM 2381 C CA . GLY A 1 304 ? -4.421 -8.148 -20.605 1.00 76.38 304 GLY A CA 1
ATOM 2382 C C . GLY A 1 304 ? -4.532 -6.900 -21.492 1.00 76.38 304 GLY A C 1
ATOM 2383 O O . GLY A 1 304 ? -4.593 -7.011 -22.711 1.00 76.38 304 GLY A O 1
ATOM 2384 N N . TRP A 1 305 ? -4.546 -5.715 -20.879 1.00 78.69 305 TRP A N 1
ATOM 2385 C CA . TRP A 1 305 ? -4.850 -4.445 -21.555 1.00 78.69 305 TRP A CA 1
ATOM 2386 C C . TRP A 1 305 ? -3.758 -3.372 -21.402 1.00 78.69 305 TRP A C 1
ATOM 2388 O O . TRP A 1 305 ? -3.989 -2.204 -21.688 1.00 78.69 305 TRP A O 1
ATOM 2398 N N . GLY A 1 306 ? -2.560 -3.740 -20.938 1.00 79.56 306 GLY A N 1
ATOM 2399 C CA . GLY A 1 306 ? -1.405 -2.835 -20.925 1.00 79.56 306 GLY A CA 1
ATOM 2400 C C . GLY A 1 306 ? -1.591 -1.599 -20.051 1.00 79.56 306 GLY A C 1
ATOM 2401 O O . GLY A 1 306 ? -1.332 -0.484 -20.486 1.00 79.56 306 GLY A O 1
ATOM 2402 N N . ALA A 1 307 ? -2.052 -1.769 -18.808 1.00 79.00 307 ALA A N 1
ATOM 2403 C CA . ALA A 1 307 ? -2.173 -0.631 -17.892 1.00 79.00 307 ALA A CA 1
ATOM 2404 C C . ALA A 1 307 ? -0.820 -0.018 -17.509 1.00 79.00 307 ALA A C 1
ATOM 2406 O O . ALA A 1 307 ? -0.727 1.185 -17.277 1.00 79.00 307 ALA A O 1
ATOM 2407 N N . PHE A 1 308 ? 0.197 -0.872 -17.376 1.00 86.12 308 PHE A N 1
ATOM 2408 C CA . PHE A 1 308 ? 1.429 -0.583 -16.657 1.00 86.12 308 PHE A CA 1
ATOM 2409 C C . PHE A 1 308 ? 2.632 -0.683 -17.590 1.00 86.12 308 PHE A C 1
ATOM 2411 O O . PHE A 1 308 ? 2.993 -1.781 -18.028 1.00 86.12 308 PHE A O 1
ATOM 2418 N N . HIS A 1 309 ? 3.282 0.451 -17.851 1.00 88.00 309 HIS A N 1
ATOM 2419 C CA . HIS A 1 309 ? 4.468 0.531 -18.697 1.00 88.00 309 HIS A CA 1
ATOM 2420 C C . HIS A 1 309 ? 5.622 1.145 -17.905 1.00 88.00 309 HIS A C 1
ATOM 2422 O O . HIS A 1 309 ? 5.706 2.359 -17.762 1.00 88.00 309 HIS A O 1
ATOM 2428 N N . ALA A 1 310 ? 6.513 0.314 -17.361 1.00 92.69 310 ALA A N 1
ATOM 2429 C CA . ALA A 1 310 ? 7.666 0.825 -16.618 1.00 92.69 310 ALA A CA 1
ATOM 2430 C C . ALA A 1 310 ? 8.552 1.704 -17.513 1.00 92.69 310 ALA A C 1
ATOM 2432 O O . ALA A 1 310 ? 8.713 1.411 -18.696 1.00 92.69 310 ALA A O 1
ATOM 2433 N N . THR A 1 311 ? 9.117 2.776 -16.977 1.00 93.94 311 THR A N 1
ATOM 2434 C CA . THR A 1 311 ? 9.965 3.705 -17.725 1.00 93.94 311 THR A CA 1
ATOM 2435 C C . THR A 1 311 ? 11.391 3.173 -17.855 1.00 93.94 311 THR A C 1
ATOM 2437 O O . THR A 1 311 ? 11.846 2.328 -17.080 1.00 93.94 311 THR A O 1
ATOM 2440 N N . GLN A 1 312 ? 12.132 3.705 -18.831 1.00 95.06 312 GLN A N 1
ATOM 2441 C CA . GLN A 1 312 ? 13.565 3.432 -18.951 1.00 95.06 312 GLN A CA 1
ATOM 2442 C C . GLN A 1 312 ? 14.332 3.890 -17.700 1.00 95.06 312 GLN A C 1
ATOM 2444 O O . GLN A 1 312 ? 15.264 3.208 -17.294 1.00 95.06 312 GLN A O 1
ATOM 2449 N N . ASN A 1 313 ? 13.902 4.978 -17.047 1.00 94.88 313 ASN A N 1
ATOM 2450 C CA . ASN A 1 313 ? 14.522 5.473 -15.814 1.00 94.88 313 ASN A CA 1
ATOM 2451 C C . ASN A 1 313 ? 14.499 4.411 -14.709 1.00 94.88 313 ASN A C 1
ATOM 2453 O O . ASN A 1 313 ? 15.536 4.129 -14.110 1.00 94.88 313 ASN A O 1
ATOM 2457 N N . LEU A 1 314 ? 13.345 3.772 -14.482 1.00 95.94 314 LEU A N 1
ATOM 2458 C CA . LEU A 1 314 ? 13.254 2.692 -13.504 1.00 95.94 314 LEU A CA 1
ATOM 2459 C C . LEU A 1 314 ? 14.087 1.478 -13.933 1.00 95.94 314 LEU A C 1
ATOM 2461 O O . LEU A 1 314 ? 14.739 0.861 -13.094 1.00 95.94 314 LEU A O 1
ATOM 2465 N N . VAL A 1 315 ? 14.106 1.133 -15.226 1.00 96.62 315 VAL A N 1
ATOM 2466 C CA . VAL A 1 315 ? 14.958 0.041 -15.731 1.00 96.62 315 VAL A CA 1
ATOM 2467 C C . VAL A 1 315 ? 16.434 0.335 -15.476 1.00 96.62 315 VAL A C 1
ATOM 2469 O O . VAL A 1 315 ? 17.158 -0.561 -15.047 1.00 96.62 315 VAL A O 1
ATOM 2472 N N . ASP A 1 316 ? 16.890 1.565 -15.684 1.00 96.19 316 ASP A N 1
ATOM 2473 C CA . ASP A 1 316 ? 18.284 1.972 -15.487 1.00 96.19 316 ASP A CA 1
ATOM 2474 C C . ASP A 1 316 ? 18.653 2.128 -14.003 1.00 96.19 316 ASP A C 1
ATOM 2476 O O . ASP A 1 316 ? 19.823 2.004 -13.646 1.00 96.19 316 ASP A O 1
ATOM 2480 N N . ALA A 1 317 ? 17.675 2.274 -13.105 1.00 96.56 317 ALA A N 1
ATOM 2481 C CA . ALA A 1 317 ? 17.912 2.256 -11.661 1.00 96.56 317 ALA A CA 1
ATOM 2482 C C . ALA A 1 317 ? 18.383 0.884 -11.133 1.00 96.56 317 ALA A C 1
ATOM 2484 O O . ALA A 1 317 ? 18.959 0.807 -10.048 1.00 96.56 317 ALA A O 1
ATOM 2485 N N . PHE A 1 318 ? 18.176 -0.208 -11.881 1.00 97.44 318 PHE A N 1
ATOM 2486 C CA . PHE A 1 318 ? 18.718 -1.519 -11.516 1.00 97.44 318 PHE A CA 1
ATOM 2487 C C . PHE A 1 318 ? 20.215 -1.600 -11.835 1.00 97.44 318 PHE A C 1
ATOM 2489 O O . PHE A 1 318 ? 20.628 -1.599 -12.995 1.00 97.44 318 PHE A O 1
ATOM 2496 N N . GLU A 1 319 ? 21.038 -1.742 -10.807 1.00 97.94 319 GLU A N 1
ATOM 2497 C CA . GLU A 1 319 ? 22.492 -1.826 -10.938 1.00 97.94 319 GLU A CA 1
ATOM 2498 C C . GLU A 1 319 ? 22.954 -3.032 -11.782 1.00 97.94 319 GLU A C 1
ATOM 2500 O O . GLU A 1 319 ? 22.265 -4.046 -11.949 1.00 97.94 319 GLU A O 1
ATOM 2505 N N . MET A 1 320 ? 24.168 -2.938 -12.314 1.00 97.62 320 MET A N 1
ATOM 2506 C CA . MET A 1 320 ? 24.905 -4.048 -12.900 1.00 97.62 320 MET A CA 1
ATOM 2507 C C . MET A 1 320 ? 25.352 -4.992 -11.778 1.00 97.62 320 MET A C 1
ATOM 2509 O O . MET A 1 320 ? 26.098 -4.613 -10.880 1.00 97.62 320 MET A O 1
ATOM 2513 N N . LYS A 1 321 ? 24.973 -6.267 -11.855 1.00 96.19 321 LYS A N 1
ATOM 2514 C CA . LYS A 1 321 ? 25.273 -7.307 -10.858 1.00 96.19 321 LYS A CA 1
ATOM 2515 C C . LYS A 1 321 ? 26.766 -7.464 -10.563 1.00 96.19 321 LYS A C 1
ATOM 2517 O O . LYS A 1 321 ? 27.134 -7.858 -9.461 1.00 96.19 321 LYS A O 1
ATOM 2522 N N . THR A 1 322 ? 27.622 -7.234 -11.556 1.00 94.19 322 THR A N 1
ATOM 2523 C CA . THR A 1 322 ? 29.072 -7.442 -11.441 1.00 94.19 322 THR A CA 1
ATOM 2524 C C . THR A 1 322 ? 29.807 -6.272 -10.801 1.00 94.19 322 THR A C 1
ATOM 2526 O O . THR A 1 322 ? 30.862 -6.492 -10.213 1.00 94.19 322 THR A O 1
ATOM 2529 N N . THR A 1 323 ? 29.291 -5.049 -10.931 1.00 96.12 323 THR A N 1
ATOM 2530 C CA . THR A 1 323 ? 29.986 -3.823 -10.501 1.00 96.12 323 THR A CA 1
ATOM 2531 C C . THR A 1 323 ? 29.242 -3.059 -9.408 1.00 96.12 323 THR A C 1
ATOM 2533 O O . THR A 1 323 ? 29.875 -2.282 -8.702 1.00 96.12 323 THR A O 1
ATOM 2536 N N . GLY A 1 324 ? 27.933 -3.275 -9.245 1.00 96.31 324 GLY A N 1
ATOM 2537 C CA . GLY A 1 324 ? 27.070 -2.470 -8.373 1.00 96.31 324 GLY A CA 1
ATOM 2538 C C . GLY A 1 324 ? 26.814 -1.054 -8.901 1.00 96.31 324 GLY A C 1
ATOM 2539 O O . GLY A 1 324 ? 26.247 -0.238 -8.192 1.00 96.31 324 GLY A O 1
ATOM 2540 N N . LEU A 1 325 ? 27.248 -0.747 -10.128 1.00 97.44 325 LEU A N 1
ATOM 2541 C CA . LEU A 1 325 ? 27.045 0.551 -10.771 1.00 97.44 325 LEU A CA 1
ATOM 2542 C C . LEU A 1 325 ? 25.798 0.519 -11.650 1.00 97.44 325 LEU A C 1
ATOM 2544 O O . LEU A 1 325 ? 25.481 -0.514 -12.241 1.00 97.44 325 LEU A O 1
ATOM 2548 N N . ARG A 1 326 ? 25.117 1.649 -11.803 1.00 96.88 326 ARG A N 1
ATOM 2549 C CA . ARG A 1 326 ? 24.030 1.808 -12.774 1.00 96.88 326 ARG A CA 1
ATOM 2550 C C . ARG A 1 326 ? 24.567 1.780 -14.212 1.00 96.88 326 ARG A C 1
ATOM 2552 O O . ARG A 1 326 ? 25.750 2.049 -14.434 1.00 96.88 326 ARG A O 1
ATOM 2559 N N . PRO A 1 327 ? 23.734 1.436 -15.211 1.00 96.75 327 PRO A N 1
ATOM 2560 C CA . PRO A 1 327 ? 24.161 1.332 -16.606 1.00 96.75 327 PRO A CA 1
ATOM 2561 C C . PRO A 1 327 ? 24.835 2.589 -17.163 1.00 96.75 327 PRO A C 1
ATOM 2563 O O . PRO A 1 327 ? 25.784 2.472 -17.938 1.00 96.75 327 PRO A O 1
ATOM 2566 N N . ASP A 1 328 ? 24.367 3.768 -16.748 1.00 95.06 328 ASP A N 1
ATOM 2567 C CA . ASP A 1 328 ? 24.840 5.084 -17.182 1.00 95.06 328 ASP A CA 1
ATOM 2568 C C . ASP A 1 328 ? 26.176 5.502 -16.545 1.00 95.06 328 ASP A C 1
ATOM 2570 O O . ASP A 1 328 ? 26.818 6.450 -17.003 1.00 95.06 328 ASP A O 1
ATOM 2574 N N . GLU A 1 329 ? 26.633 4.790 -15.515 1.00 96.81 329 GLU A N 1
ATOM 2575 C CA . GLU A 1 329 ? 27.872 5.108 -14.820 1.00 96.81 329 GLU A CA 1
ATOM 2576 C C . GLU A 1 329 ? 29.105 4.596 -15.575 1.00 96.81 329 GLU A C 1
ATOM 2578 O O . GLU A 1 329 ? 29.163 3.478 -16.099 1.00 96.81 329 GLU A O 1
ATOM 2583 N N . ALA A 1 330 ? 30.149 5.427 -15.611 1.00 96.56 330 ALA A N 1
ATOM 2584 C CA . ALA A 1 330 ? 31.399 5.076 -16.267 1.00 96.56 330 ALA A CA 1
ATOM 2585 C C . ALA A 1 330 ? 32.018 3.823 -15.626 1.00 96.56 330 ALA A C 1
ATOM 2587 O O . ALA A 1 330 ? 32.254 3.772 -14.421 1.00 96.56 330 ALA A O 1
ATOM 2588 N N . GLY A 1 331 ? 32.320 2.817 -16.451 1.00 96.44 331 GLY A N 1
ATOM 2589 C CA . GLY A 1 331 ? 32.868 1.542 -15.979 1.00 96.44 331 GLY A CA 1
ATOM 2590 C C . GLY A 1 331 ? 31.820 0.525 -15.517 1.00 96.44 331 GLY A C 1
ATOM 2591 O O . GLY A 1 331 ? 32.203 -0.527 -15.011 1.00 96.44 331 GLY A O 1
ATOM 2592 N N . SER A 1 332 ? 30.523 0.783 -15.731 1.00 96.94 332 SER A N 1
ATOM 2593 C CA . SER A 1 332 ? 29.440 -0.157 -15.405 1.00 96.94 332 SER A CA 1
ATOM 2594 C C . SER A 1 332 ? 29.577 -1.511 -16.113 1.00 96.94 332 SER A C 1
ATOM 2596 O O . SER A 1 332 ? 29.214 -2.545 -15.550 1.00 96.94 332 SER A O 1
ATOM 2598 N N . GLY A 1 333 ? 30.138 -1.512 -17.328 1.00 95.19 333 GLY A N 1
ATOM 2599 C CA . GLY A 1 333 ? 30.201 -2.685 -18.202 1.00 95.19 333 GLY A CA 1
ATOM 2600 C C . GLY A 1 333 ? 28.892 -2.954 -18.950 1.00 95.19 333 GLY A C 1
ATOM 2601 O O . GLY A 1 333 ? 28.707 -4.057 -19.460 1.00 95.19 333 GLY A O 1
ATOM 2602 N N . TYR A 1 334 ? 27.983 -1.975 -18.994 1.00 96.94 334 TYR A N 1
ATOM 2603 C CA . TYR A 1 334 ? 26.738 -2.050 -19.752 1.00 96.94 334 TYR A CA 1
ATOM 2604 C C . TYR A 1 334 ? 26.992 -2.200 -21.259 1.00 96.94 334 TYR A C 1
ATOM 2606 O O . TYR A 1 334 ? 27.795 -1.471 -21.843 1.00 96.94 334 TYR A O 1
ATOM 2614 N N . ASP A 1 335 ? 26.272 -3.133 -21.885 1.00 95.56 335 ASP A N 1
ATOM 2615 C CA . ASP A 1 335 ? 26.281 -3.352 -23.330 1.00 95.56 335 ASP A CA 1
ATOM 2616 C C . ASP A 1 335 ? 24.903 -2.996 -23.912 1.00 95.56 335 ASP A C 1
ATOM 2618 O O . ASP A 1 335 ? 23.935 -3.718 -23.661 1.00 95.56 335 ASP A O 1
ATOM 2622 N N . PRO A 1 336 ? 24.779 -1.928 -24.722 1.00 92.81 336 PRO A N 1
ATOM 2623 C CA . PRO A 1 336 ? 23.504 -1.553 -25.328 1.00 92.81 336 PRO A CA 1
ATOM 2624 C C . PRO A 1 336 ? 22.966 -2.593 -26.325 1.00 92.81 336 PRO A C 1
ATOM 2626 O O . PRO A 1 336 ? 21.781 -2.553 -26.647 1.00 92.81 336 PRO A O 1
ATOM 2629 N N . GLN A 1 337 ? 23.793 -3.522 -26.823 1.00 93.06 337 GLN A N 1
ATOM 2630 C CA . GLN A 1 337 ? 23.337 -4.641 -27.659 1.00 93.06 337 GLN A CA 1
ATOM 2631 C C . GLN A 1 337 ? 22.813 -5.823 -26.830 1.00 93.06 337 GLN A C 1
ATOM 2633 O O . GLN A 1 337 ? 22.128 -6.695 -27.365 1.00 93.06 337 GLN A O 1
ATOM 2638 N N . ASN A 1 338 ? 23.095 -5.848 -25.525 1.00 93.56 338 ASN A N 1
ATOM 2639 C CA . ASN A 1 338 ? 22.588 -6.843 -24.587 1.00 93.56 338 ASN A CA 1
ATOM 2640 C C . ASN A 1 338 ? 22.169 -6.186 -23.254 1.00 93.56 338 ASN A C 1
ATOM 2642 O O . ASN A 1 338 ? 22.744 -6.475 -22.199 1.00 93.56 338 ASN A O 1
ATOM 2646 N N . PRO A 1 339 ? 21.155 -5.301 -23.283 1.00 93.88 339 PRO A N 1
ATOM 2647 C CA . PRO A 1 339 ? 20.877 -4.341 -22.207 1.00 93.88 339 PRO A CA 1
ATOM 2648 C C . PRO A 1 339 ? 20.405 -4.977 -20.887 1.00 93.88 339 PRO A C 1
ATOM 2650 O O . PRO A 1 339 ? 20.392 -4.331 -19.833 1.00 93.88 339 PRO A O 1
ATOM 2653 N N . TYR A 1 340 ? 20.011 -6.251 -20.932 1.00 94.44 340 TYR A N 1
ATOM 2654 C CA . TYR A 1 340 ? 19.472 -6.992 -19.790 1.00 94.44 340 TYR A CA 1
ATOM 2655 C C . TYR A 1 340 ? 20.474 -7.993 -19.196 1.00 94.44 340 TYR A C 1
ATOM 2657 O O . TYR A 1 340 ? 20.197 -8.603 -18.162 1.00 94.44 340 TYR A O 1
ATOM 2665 N N . ALA A 1 341 ? 21.648 -8.171 -19.811 1.00 94.81 341 ALA A N 1
ATOM 2666 C CA . ALA A 1 341 ? 22.672 -9.062 -19.284 1.00 94.81 341 ALA A CA 1
ATOM 2667 C C . ALA A 1 341 ? 23.368 -8.472 -18.053 1.00 94.81 341 ALA A C 1
ATOM 2669 O O . ALA A 1 341 ? 23.630 -7.275 -17.971 1.00 94.81 341 ALA A O 1
ATOM 2670 N N . ASN A 1 342 ? 23.709 -9.345 -17.099 1.00 95.00 342 ASN A N 1
ATOM 2671 C CA . ASN A 1 342 ? 24.433 -8.992 -15.873 1.00 95.00 342 ASN A CA 1
ATOM 2672 C C . ASN A 1 342 ? 23.783 -7.858 -15.062 1.00 95.00 342 ASN A C 1
ATOM 2674 O O . ASN A 1 342 ? 24.486 -7.119 -14.382 1.00 95.00 342 ASN A O 1
ATOM 2678 N N . ARG A 1 343 ? 22.455 -7.729 -15.105 1.00 96.62 343 ARG A N 1
ATOM 2679 C CA . ARG A 1 343 ? 21.686 -6.782 -14.283 1.00 96.62 343 ARG A CA 1
ATOM 2680 C C . ARG A 1 343 ? 21.310 -7.392 -12.934 1.00 96.62 343 ARG A C 1
ATOM 2682 O O . ARG A 1 343 ? 21.375 -8.612 -12.751 1.00 96.62 343 ARG A O 1
ATOM 2689 N N . ASP A 1 344 ? 20.930 -6.544 -11.983 1.00 97.00 344 ASP A N 1
ATOM 2690 C CA . ASP A 1 344 ? 20.348 -6.955 -10.707 1.00 97.00 344 ASP A CA 1
ATOM 2691 C C . ASP A 1 344 ? 19.215 -7.977 -10.920 1.00 97.00 344 ASP A C 1
ATOM 2693 O O . ASP A 1 344 ? 18.308 -7.779 -11.726 1.00 97.00 344 ASP A O 1
ATOM 2697 N N . THR A 1 345 ? 19.249 -9.071 -10.154 1.00 94.38 345 THR A N 1
ATOM 2698 C CA . THR A 1 345 ? 18.284 -10.186 -10.244 1.00 94.38 345 THR A CA 1
ATOM 2699 C C . THR A 1 345 ? 16.848 -9.834 -9.841 1.00 94.38 345 THR A C 1
ATOM 2701 O O . THR A 1 345 ? 15.980 -10.703 -9.807 1.00 94.38 345 THR A O 1
ATOM 2704 N N . ARG A 1 346 ? 16.592 -8.597 -9.418 1.00 96.12 346 ARG A N 1
ATOM 2705 C CA . ARG A 1 346 ? 15.250 -8.067 -9.182 1.00 96.12 346 ARG A CA 1
ATOM 2706 C C . ARG A 1 346 ? 14.622 -7.546 -10.474 1.00 96.12 346 ARG A C 1
ATOM 2708 O O . ARG A 1 346 ? 13.398 -7.529 -10.536 1.00 96.12 346 ARG A O 1
ATOM 2715 N N . LEU A 1 347 ? 15.409 -7.175 -11.491 1.00 96.38 347 LEU A N 1
ATOM 2716 C CA . LEU A 1 347 ? 14.902 -6.601 -12.743 1.00 96.38 347 LEU A CA 1
ATOM 2717 C C . LEU A 1 347 ? 13.986 -7.584 -13.490 1.00 96.38 347 LEU A C 1
ATOM 2719 O O . LEU A 1 347 ? 12.830 -7.273 -13.755 1.00 96.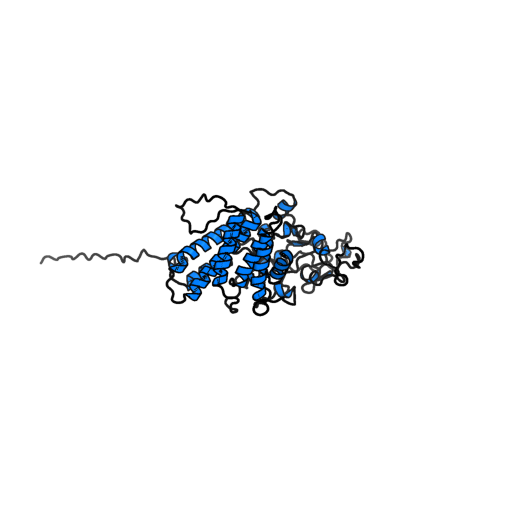38 347 LEU A O 1
ATOM 2723 N N . ASP A 1 348 ? 14.458 -8.803 -13.751 1.00 94.19 348 ASP A N 1
ATOM 2724 C CA . ASP A 1 348 ? 13.715 -9.856 -14.466 1.00 94.19 348 ASP A CA 1
ATOM 2725 C C . ASP A 1 348 ? 12.557 -10.468 -13.656 1.00 94.19 348 ASP A C 1
ATOM 2727 O O . ASP A 1 348 ? 11.650 -11.092 -14.218 1.00 94.19 348 ASP A O 1
ATOM 2731 N N . LYS A 1 349 ? 12.577 -10.276 -12.332 1.00 94.06 349 LYS A N 1
ATOM 2732 C CA . LYS A 1 349 ? 11.495 -10.641 -11.406 1.00 94.06 349 LYS A CA 1
ATOM 2733 C C . LYS A 1 349 ? 10.439 -9.547 -11.272 1.00 94.06 349 LYS A C 1
ATOM 2735 O O . LYS A 1 349 ? 9.284 -9.849 -10.973 1.00 94.06 349 LYS A O 1
ATOM 2740 N N . ALA A 1 350 ? 10.827 -8.288 -11.457 1.00 94.19 350 ALA A N 1
ATOM 2741 C CA . ALA A 1 350 ? 9.932 -7.144 -11.382 1.00 94.19 350 ALA A CA 1
ATOM 2742 C C . ALA A 1 350 ? 9.247 -6.864 -12.722 1.00 94.19 350 ALA A C 1
ATOM 2744 O O . ALA A 1 350 ? 8.061 -6.522 -12.730 1.00 94.19 350 ALA A O 1
ATOM 2745 N N . MET A 1 351 ? 9.965 -7.054 -13.832 1.00 93.62 351 MET A N 1
ATOM 2746 C CA . MET A 1 351 ? 9.565 -6.590 -15.155 1.00 93.62 351 MET A CA 1
ATOM 2747 C C . MET A 1 351 ? 9.615 -7.669 -16.232 1.00 93.62 351 MET A C 1
ATOM 2749 O O . MET A 1 351 ? 10.427 -8.592 -16.201 1.00 93.62 351 MET A O 1
ATOM 2753 N N . LEU A 1 352 ? 8.747 -7.498 -17.224 1.00 91.75 352 LEU A N 1
ATOM 2754 C CA . LEU A 1 352 ? 8.797 -8.170 -18.514 1.00 91.75 352 LEU A CA 1
ATOM 2755 C C . LEU A 1 352 ? 9.481 -7.241 -19.519 1.00 91.75 352 LEU A C 1
ATOM 2757 O O . LEU A 1 352 ? 9.070 -6.097 -19.691 1.00 91.75 352 LEU A O 1
ATOM 2761 N N . MET A 1 353 ? 10.525 -7.741 -20.170 1.00 92.44 353 MET A N 1
ATOM 2762 C CA . MET A 1 353 ? 11.356 -7.022 -21.144 1.00 92.44 353 MET A CA 1
ATOM 2763 C C . MET A 1 353 ? 11.386 -7.784 -22.473 1.00 92.44 353 MET A C 1
ATOM 2765 O O . MET A 1 353 ? 11.019 -8.962 -22.516 1.00 92.44 353 MET A O 1
ATOM 2769 N N . ASN A 1 354 ? 11.886 -7.166 -23.547 1.00 89.44 354 ASN A N 1
ATOM 2770 C CA . ASN A 1 354 ? 12.078 -7.869 -24.818 1.00 89.44 354 ASN A CA 1
ATOM 2771 C C . ASN A 1 354 ? 12.913 -9.154 -24.631 1.00 89.44 354 ASN A C 1
ATOM 2773 O O . ASN A 1 354 ? 13.973 -9.126 -24.010 1.00 89.44 354 ASN A O 1
ATOM 2777 N N . GLY A 1 355 ? 12.437 -10.283 -25.156 1.00 88.06 355 GLY A N 1
ATOM 2778 C CA . GLY A 1 355 ? 13.077 -11.595 -25.020 1.00 88.06 355 GLY A CA 1
ATOM 2779 C C . GLY A 1 355 ? 12.765 -12.344 -23.715 1.00 88.06 355 GLY A C 1
ATOM 2780 O O . GLY A 1 355 ? 13.128 -13.515 -23.590 1.00 88.06 355 GLY A O 1
ATOM 2781 N N . SER A 1 356 ? 12.066 -11.723 -22.757 1.00 90.75 356 SER A N 1
ATOM 2782 C CA . SER A 1 356 ? 11.660 -12.389 -21.509 1.00 90.75 356 SER A CA 1
ATOM 2783 C C . SER A 1 356 ? 10.775 -13.605 -21.789 1.00 90.75 356 SER A C 1
ATOM 2785 O O . SER A 1 356 ? 9.884 -13.544 -22.634 1.00 90.75 356 SER A O 1
ATOM 2787 N N . GLN A 1 357 ? 10.989 -14.697 -21.051 1.00 88.31 357 GLN A N 1
ATOM 2788 C CA . GLN A 1 357 ? 10.121 -15.877 -21.084 1.00 88.31 357 GLN A CA 1
ATOM 2789 C C . GLN A 1 357 ? 9.011 -15.748 -20.036 1.00 88.31 357 GLN A C 1
ATOM 2791 O O . GLN A 1 357 ? 9.291 -15.549 -18.848 1.00 88.31 357 GLN A O 1
ATOM 2796 N N . PHE A 1 358 ? 7.762 -15.889 -20.473 1.00 86.12 358 PHE A N 1
ATOM 2797 C CA . PHE A 1 358 ? 6.579 -15.754 -19.632 1.00 86.12 358 PHE A CA 1
ATOM 2798 C C . PHE A 1 358 ? 5.490 -16.727 -20.086 1.00 86.12 358 PHE A C 1
ATOM 2800 O O . PHE A 1 358 ? 5.013 -16.652 -21.220 1.00 86.12 358 PHE A O 1
ATOM 2807 N N . LYS A 1 359 ? 5.123 -17.680 -19.219 1.00 82.44 359 LYS A N 1
ATOM 2808 C CA . LYS A 1 359 ? 4.151 -18.747 -19.506 1.00 82.44 359 LYS A CA 1
ATOM 2809 C C . LYS A 1 359 ? 4.394 -19.462 -20.852 1.00 82.44 359 LYS A C 1
ATOM 2811 O O . LYS A 1 359 ? 3.482 -19.701 -21.641 1.00 82.44 359 LYS A O 1
ATOM 2816 N N . GLY A 1 360 ? 5.657 -19.795 -21.119 1.00 82.38 360 GLY A N 1
ATOM 2817 C CA . GLY A 1 360 ? 6.081 -20.491 -22.340 1.00 82.38 360 GLY A CA 1
ATOM 2818 C C . GLY A 1 360 ? 6.071 -19.639 -23.613 1.00 82.38 360 GLY A C 1
ATOM 2819 O O . GLY A 1 360 ? 6.311 -20.187 -24.685 1.00 82.38 360 GLY A O 1
ATOM 2820 N N . LEU A 1 361 ? 5.805 -18.332 -23.508 1.00 81.06 361 LEU A N 1
ATOM 2821 C CA . LEU A 1 361 ? 5.894 -17.379 -24.612 1.00 81.06 361 LEU A CA 1
ATOM 2822 C C . LEU A 1 361 ? 7.071 -16.424 -24.429 1.00 81.06 361 LEU A C 1
ATOM 2824 O O . LEU A 1 361 ? 7.450 -16.081 -23.307 1.00 81.06 361 LEU A O 1
ATOM 2828 N N . THR A 1 362 ? 7.598 -15.948 -25.553 1.00 83.44 362 THR A N 1
ATOM 2829 C CA . THR A 1 362 ? 8.589 -14.872 -25.588 1.00 83.44 362 THR A CA 1
ATOM 2830 C C . THR A 1 362 ? 7.878 -13.524 -25.662 1.00 83.44 362 THR A C 1
ATOM 2832 O O . THR A 1 362 ? 6.977 -13.322 -26.478 1.00 83.44 362 THR A O 1
ATOM 2835 N N . VAL A 1 363 ? 8.293 -12.589 -24.812 1.00 85.38 363 VAL A N 1
ATOM 2836 C CA . VAL A 1 363 ? 7.867 -11.188 -24.864 1.00 85.38 363 VAL A CA 1
ATOM 2837 C C . VAL A 1 363 ? 8.572 -10.491 -26.027 1.00 85.38 363 VAL A C 1
ATOM 2839 O O . VAL A 1 363 ? 9.800 -10.469 -26.086 1.00 85.38 363 VAL A O 1
ATOM 2842 N N . GLU A 1 364 ? 7.805 -9.896 -26.937 1.00 81.81 364 GLU A N 1
ATOM 2843 C CA . GLU A 1 364 ? 8.319 -9.201 -28.122 1.00 81.81 364 GLU A CA 1
ATOM 2844 C C . GLU A 1 364 ? 7.894 -7.731 -28.093 1.00 81.81 364 GLU A C 1
ATOM 2846 O O . GLU A 1 364 ? 6.761 -7.383 -28.442 1.00 81.81 364 GLU A O 1
ATOM 2851 N N . THR A 1 365 ? 8.799 -6.844 -27.685 1.00 82.00 365 THR A N 1
ATOM 2852 C CA . THR A 1 365 ? 8.514 -5.402 -27.570 1.00 82.00 365 THR A CA 1
ATOM 2853 C C . THR A 1 365 ? 9.246 -4.547 -28.601 1.00 82.00 365 THR A C 1
ATOM 2855 O O . THR A 1 365 ? 9.086 -3.329 -28.612 1.00 82.00 365 THR A O 1
ATOM 2858 N N . PHE A 1 366 ? 9.984 -5.176 -29.520 1.00 76.75 366 PHE A N 1
ATOM 2859 C CA . PHE A 1 366 ? 10.621 -4.494 -30.642 1.00 76.75 366 PHE A CA 1
ATOM 2860 C C . PHE A 1 366 ? 9.603 -3.958 -31.663 1.00 76.75 366 PHE A C 1
ATOM 2862 O O . PHE A 1 366 ? 8.528 -4.526 -31.872 1.00 76.75 366 PHE A O 1
ATOM 2869 N N . GLN A 1 367 ? 9.977 -2.866 -32.329 1.00 71.94 367 GLN A N 1
ATOM 2870 C CA . GLN A 1 367 ? 9.238 -2.286 -33.449 1.00 71.94 367 GLN A CA 1
ATOM 2871 C C . GLN A 1 367 ? 9.967 -2.612 -34.758 1.00 71.94 367 GLN A C 1
ATOM 2873 O O . GLN A 1 367 ? 11.193 -2.549 -34.818 1.00 71.94 367 GLN A O 1
ATOM 2878 N N . SER A 1 368 ? 9.221 -2.952 -35.809 1.00 66.31 368 SER A N 1
ATOM 2879 C CA . SER A 1 368 ? 9.760 -3.168 -37.155 1.00 66.31 368 SER A CA 1
ATOM 2880 C C . SER A 1 368 ? 8.797 -2.605 -38.192 1.00 66.31 368 SER A C 1
ATOM 2882 O O . SER A 1 368 ? 7.588 -2.814 -38.092 1.00 66.31 368 SER A O 1
ATOM 2884 N N . ALA A 1 369 ? 9.340 -1.904 -39.189 1.00 66.19 369 ALA A N 1
ATOM 2885 C CA . ALA A 1 369 ? 8.586 -1.466 -40.363 1.00 66.19 369 ALA A CA 1
ATOM 2886 C C . ALA A 1 369 ? 8.303 -2.629 -41.330 1.00 66.19 369 ALA A C 1
ATOM 2888 O O . ALA A 1 369 ? 7.320 -2.596 -42.067 1.00 66.19 369 ALA A O 1
ATOM 2889 N N . ASP A 1 370 ? 9.153 -3.659 -41.318 1.00 68.38 370 ASP A N 1
ATOM 2890 C CA . ASP A 1 370 ? 8.906 -4.905 -42.032 1.00 68.38 370 ASP A CA 1
ATOM 2891 C C . ASP A 1 370 ? 7.988 -5.788 -41.185 1.00 68.38 370 ASP A C 1
ATOM 2893 O O . ASP A 1 370 ? 8.360 -6.215 -40.094 1.00 68.38 370 ASP A O 1
ATOM 2897 N N . LEU A 1 371 ? 6.777 -6.049 -41.668 1.00 62.66 371 LEU A N 1
ATOM 2898 C CA . LEU A 1 371 ? 5.815 -6.899 -40.972 1.00 62.66 371 LEU A CA 1
ATOM 2899 C C . LEU A 1 371 ? 6.152 -8.397 -41.110 1.00 62.66 371 LEU A C 1
ATOM 2901 O O . LEU A 1 371 ? 5.601 -9.210 -40.371 1.00 62.66 371 LEU A O 1
ATOM 2905 N N . ALA A 1 372 ? 7.056 -8.770 -42.025 1.00 62.34 372 ALA A N 1
ATOM 2906 C CA . ALA A 1 372 ? 7.452 -10.154 -42.281 1.00 62.34 372 ALA A CA 1
ATOM 2907 C C . ALA A 1 372 ? 8.468 -10.705 -41.268 1.00 62.34 372 ALA A C 1
ATOM 2909 O O . ALA A 1 372 ? 8.612 -11.923 -41.163 1.00 62.34 372 ALA A O 1
ATOM 2910 N N . VAL A 1 373 ? 9.141 -9.848 -40.486 1.00 63.69 373 VAL A N 1
ATOM 2911 C CA . VAL A 1 373 ? 10.011 -10.308 -39.382 1.00 63.69 373 VAL A CA 1
ATOM 2912 C C . VAL A 1 373 ? 9.218 -10.857 -38.194 1.00 63.69 373 VAL A C 1
ATOM 2914 O O . VAL A 1 373 ? 9.800 -11.403 -37.260 1.00 63.69 373 VAL A O 1
ATOM 2917 N N . PHE A 1 374 ? 7.893 -10.706 -38.214 1.00 60.69 374 PHE A N 1
ATOM 2918 C CA . PHE A 1 374 ? 7.005 -11.184 -37.169 1.00 60.69 374 PHE A CA 1
ATOM 2919 C C . PHE A 1 374 ? 6.526 -12.612 -37.483 1.00 60.69 374 PHE A C 1
ATOM 2921 O O . PHE A 1 374 ? 5.826 -12.809 -38.481 1.00 60.69 374 PHE A O 1
ATOM 2928 N N . PRO A 1 375 ? 6.853 -13.615 -36.642 1.00 55.38 375 PRO A N 1
ATOM 2929 C CA . PRO A 1 375 ? 6.585 -15.030 -36.932 1.00 55.38 375 PRO A CA 1
ATOM 2930 C C . PRO A 1 375 ? 5.102 -15.391 -37.106 1.00 55.38 375 PRO A C 1
ATOM 2932 O O . PRO A 1 375 ? 4.788 -16.437 -37.669 1.00 55.38 375 PRO A O 1
ATOM 2935 N N . ASP A 1 376 ? 4.190 -14.550 -36.609 1.00 57.19 376 ASP A N 1
ATOM 2936 C CA . ASP A 1 376 ? 2.740 -14.752 -36.637 1.00 57.19 376 ASP A CA 1
ATOM 2937 C C . ASP A 1 376 ? 2.025 -14.021 -37.789 1.00 57.19 376 ASP A C 1
ATOM 2939 O O . ASP A 1 376 ? 0.819 -14.197 -37.965 1.00 57.19 376 ASP A O 1
ATOM 2943 N N . GLY A 1 377 ? 2.742 -13.208 -38.579 1.00 51.97 377 GLY A N 1
ATOM 2944 C CA . GLY A 1 377 ? 2.216 -12.516 -39.765 1.00 51.97 377 GLY A CA 1
ATOM 2945 C C . GLY A 1 377 ? 1.074 -11.521 -39.503 1.00 51.97 377 GLY A C 1
ATOM 2946 O O . GLY A 1 377 ? 0.474 -11.017 -40.454 1.00 51.97 377 GLY A O 1
ATOM 2947 N N . ASN A 1 378 ? 0.744 -11.229 -38.239 1.00 52.97 378 ASN A N 1
ATOM 2948 C CA . ASN A 1 378 ? -0.406 -10.407 -37.871 1.00 52.97 378 ASN A CA 1
ATOM 2949 C C . ASN A 1 378 ? 0.023 -8.989 -37.471 1.00 52.97 378 ASN A C 1
ATOM 2951 O O . ASN A 1 378 ? 0.432 -8.729 -36.342 1.00 52.97 378 ASN A O 1
ATOM 2955 N N . ALA A 1 379 ? -0.105 -8.053 -38.408 1.00 51.72 379 ALA A N 1
ATOM 2956 C CA . ALA A 1 379 ? 0.215 -6.643 -38.198 1.00 51.72 379 ALA A CA 1
ATOM 2957 C C . ALA A 1 379 ? -0.829 -5.883 -37.354 1.00 51.72 379 ALA A C 1
ATOM 2959 O O . ALA A 1 379 ? -0.490 -4.907 -36.687 1.00 51.72 379 ALA A O 1
ATOM 2960 N N . ASN A 1 380 ? -2.090 -6.335 -37.339 1.00 46.81 380 ASN A N 1
ATOM 2961 C CA . ASN A 1 380 ? -3.199 -5.621 -36.690 1.00 46.81 380 ASN A CA 1
ATOM 2962 C C . ASN A 1 380 ? -3.171 -5.732 -35.158 1.00 46.81 380 ASN A C 1
ATOM 2964 O O . ASN A 1 380 ? -3.632 -4.830 -34.467 1.00 46.81 380 ASN A O 1
ATOM 2968 N N . SER A 1 381 ? -2.589 -6.799 -34.603 1.00 52.69 381 SER A N 1
ATOM 2969 C CA . SER A 1 381 ? -2.325 -6.909 -33.158 1.00 52.69 381 SER A CA 1
ATOM 2970 C C . SER A 1 381 ? -1.148 -6.029 -32.700 1.00 52.69 381 SER A C 1
ATOM 2972 O O . SER A 1 381 ? -0.898 -5.904 -31.498 1.00 52.69 381 SER A O 1
ATOM 2974 N N . ARG A 1 382 ? -0.409 -5.418 -33.643 1.00 56.81 382 ARG A N 1
ATOM 2975 C CA . ARG A 1 382 ? 0.811 -4.635 -33.383 1.00 56.81 382 ARG A CA 1
ATOM 2976 C C . ARG A 1 382 ? 0.605 -3.115 -33.434 1.00 56.81 382 ARG A C 1
ATOM 2978 O O . ARG A 1 382 ? 1.467 -2.393 -32.949 1.00 56.81 382 ARG A O 1
ATOM 2985 N N . THR A 1 383 ? -0.553 -2.642 -33.904 1.00 54.09 383 THR A N 1
ATOM 2986 C CA . THR A 1 383 ? -1.028 -1.246 -33.774 1.00 54.09 383 THR A CA 1
ATOM 2987 C C . THR A 1 383 ? -2.019 -1.050 -32.617 1.00 54.09 383 THR A C 1
ATOM 2989 O O . THR A 1 383 ? -2.556 0.044 -32.451 1.00 54.09 383 THR A O 1
ATOM 2992 N N . ASN A 1 384 ? -2.268 -2.094 -31.812 1.00 63.66 384 ASN A N 1
ATOM 2993 C CA . ASN A 1 384 ? -3.147 -2.015 -30.646 1.00 63.66 384 ASN A CA 1
ATOM 2994 C C . ASN A 1 384 ? -2.528 -1.121 -29.549 1.00 63.66 384 ASN A C 1
ATOM 2996 O O . ASN A 1 384 ? -1.360 -1.297 -29.195 1.00 63.66 384 ASN A O 1
ATOM 3000 N N . GLY A 1 385 ? -3.326 -0.206 -28.989 1.00 64.06 385 GLY A N 1
ATOM 3001 C CA . GLY A 1 385 ? -2.942 0.689 -27.892 1.00 64.06 385 GLY A CA 1
ATOM 3002 C C . GLY A 1 385 ? -2.605 -0.020 -26.574 1.00 64.06 385 GLY A C 1
ATOM 3003 O O . GLY A 1 385 ? -1.998 0.594 -25.705 1.00 64.06 385 GLY A O 1
ATOM 3004 N N . ASP A 1 386 ? -2.927 -1.310 -26.453 1.00 76.25 386 ASP A N 1
ATOM 3005 C CA . ASP A 1 386 ? -2.693 -2.123 -25.248 1.00 76.25 386 ASP A CA 1
ATOM 3006 C C . ASP A 1 386 ? -1.302 -2.794 -25.207 1.00 76.25 386 ASP A C 1
ATOM 3008 O O . ASP A 1 386 ? -1.009 -3.645 -24.356 1.00 76.25 386 ASP A O 1
ATOM 3012 N N . ARG A 1 387 ? -0.424 -2.465 -26.164 1.00 78.94 387 ARG A N 1
ATOM 3013 C CA . ARG A 1 387 ? 0.999 -2.835 -26.112 1.00 78.94 387 ARG A CA 1
ATOM 3014 C C . ARG A 1 387 ? 1.762 -1.858 -25.232 1.00 78.94 387 ARG A C 1
ATOM 3016 O O . ARG A 1 387 ? 1.411 -0.688 -25.126 1.00 78.94 387 ARG A O 1
ATOM 3023 N N . THR A 1 388 ? 2.872 -2.334 -24.668 1.00 83.12 388 THR A N 1
ATOM 3024 C CA . THR A 1 388 ? 3.746 -1.452 -23.893 1.00 83.12 388 THR A CA 1
ATOM 3025 C C . THR A 1 388 ? 4.289 -0.304 -24.739 1.00 83.12 388 THR A C 1
ATOM 3027 O O . THR A 1 388 ? 4.853 -0.526 -25.812 1.00 83.12 388 THR A O 1
ATOM 3030 N N . LYS A 1 389 ? 4.130 0.921 -24.228 1.00 83.88 389 LYS A N 1
ATOM 3031 C CA . LYS A 1 389 ? 4.679 2.146 -24.825 1.00 83.88 389 LYS A CA 1
ATOM 3032 C C . LYS A 1 389 ? 6.194 2.250 -24.666 1.00 83.88 389 LYS A C 1
ATOM 3034 O O . LYS A 1 389 ? 6.856 2.882 -25.480 1.00 83.88 389 LYS A O 1
ATOM 3039 N N . THR A 1 390 ? 6.725 1.663 -23.598 1.00 88.38 390 THR A N 1
ATOM 3040 C CA . THR A 1 390 ? 8.116 1.838 -23.162 1.00 88.38 390 THR A CA 1
ATOM 3041 C C . THR A 1 390 ? 8.993 0.632 -23.479 1.00 88.38 390 THR A C 1
ATOM 3043 O O . THR A 1 390 ? 10.210 0.707 -23.359 1.00 88.38 390 THR A O 1
ATOM 3046 N N . GLY A 1 391 ? 8.386 -0.487 -23.880 1.00 88.88 391 GLY A N 1
ATOM 3047 C CA . GLY A 1 391 ? 9.085 -1.752 -24.086 1.00 88.88 391 GLY A CA 1
ATOM 3048 C C . GLY A 1 391 ? 9.125 -2.651 -22.848 1.00 88.88 391 GLY A C 1
ATOM 3049 O O . GLY A 1 391 ? 9.640 -3.768 -22.943 1.00 88.88 391 GLY A O 1
ATOM 3050 N N . TYR A 1 392 ? 8.532 -2.199 -21.736 1.00 91.12 392 TYR A N 1
ATOM 3051 C CA . TYR A 1 392 ? 8.550 -2.865 -20.434 1.00 91.12 392 TYR A CA 1
ATOM 3052 C C . TYR A 1 392 ? 7.143 -3.099 -19.878 1.00 91.12 392 TYR A C 1
ATOM 3054 O O . TYR A 1 392 ? 6.249 -2.266 -20.040 1.00 91.12 392 TYR A O 1
ATOM 3062 N N . GLY A 1 393 ? 6.952 -4.231 -19.205 1.00 89.88 393 GLY A N 1
ATOM 3063 C CA . GLY A 1 393 ? 5.703 -4.628 -18.557 1.00 89.88 393 GLY A CA 1
ATOM 3064 C C . GLY A 1 393 ? 5.891 -5.056 -17.108 1.00 89.88 393 GLY A C 1
ATOM 3065 O O . GLY A 1 393 ? 7.001 -5.370 -16.685 1.00 89.88 393 GLY A O 1
ATOM 3066 N N . LEU A 1 394 ? 4.802 -5.122 -16.342 1.00 90.00 394 LEU A N 1
ATOM 3067 C CA . LEU A 1 394 ? 4.826 -5.642 -14.974 1.00 90.00 394 LEU A CA 1
ATOM 3068 C C . LEU A 1 394 ? 4.949 -7.175 -14.959 1.00 90.00 394 LEU A C 1
ATOM 3070 O O . LEU A 1 394 ? 4.140 -7.865 -15.577 1.00 90.00 394 LEU A O 1
ATOM 3074 N N . ARG A 1 395 ? 5.904 -7.711 -14.187 1.00 90.69 395 ARG A N 1
ATOM 3075 C CA . ARG A 1 395 ? 5.953 -9.140 -13.814 1.00 90.69 395 ARG A CA 1
ATOM 3076 C C . ARG A 1 395 ? 5.569 -9.370 -12.356 1.00 90.69 395 ARG A C 1
ATOM 3078 O O . ARG A 1 395 ? 4.870 -10.330 -12.034 1.00 90.69 395 ARG A O 1
ATOM 3085 N N . LYS A 1 396 ? 6.017 -8.488 -11.461 1.00 91.50 396 LYS A N 1
ATOM 3086 C CA . LYS A 1 396 ? 5.691 -8.539 -10.030 1.00 91.50 396 LYS A CA 1
ATOM 3087 C C . LYS A 1 396 ? 4.170 -8.569 -9.829 1.00 91.50 396 LYS A C 1
ATOM 3089 O O . LYS A 1 396 ? 3.460 -7.810 -10.471 1.00 91.50 396 LYS A O 1
ATOM 3094 N N . PHE A 1 397 ? 3.678 -9.418 -8.924 1.00 89.81 397 PHE A N 1
ATOM 3095 C CA . PHE A 1 397 ? 2.239 -9.649 -8.679 1.00 89.81 397 PHE A CA 1
ATOM 3096 C C . PHE A 1 397 ? 1.432 -10.272 -9.836 1.00 89.81 397 PHE A C 1
ATOM 3098 O O . PHE A 1 397 ? 0.214 -10.412 -9.715 1.00 89.81 397 PHE A O 1
ATOM 3105 N N . ILE A 1 398 ? 2.071 -10.674 -10.936 1.00 87.81 398 ILE A N 1
ATOM 3106 C CA . ILE A 1 398 ? 1.405 -11.432 -11.995 1.00 87.81 398 ILE A CA 1
ATOM 3107 C C . ILE A 1 398 ? 1.700 -12.918 -11.798 1.00 87.81 398 ILE A C 1
ATOM 3109 O O . ILE A 1 398 ? 2.828 -13.353 -12.019 1.00 87.81 398 ILE A O 1
ATOM 3113 N N . ASP A 1 399 ? 0.692 -13.691 -11.384 1.00 85.25 399 ASP A N 1
ATOM 3114 C CA . ASP A 1 399 ? 0.805 -15.144 -11.205 1.00 85.25 399 ASP A CA 1
ATOM 3115 C C . ASP A 1 399 ? 0.583 -15.895 -12.523 1.00 85.25 399 ASP A C 1
ATOM 3117 O O . ASP A 1 399 ? -0.545 -16.050 -12.998 1.00 85.25 399 ASP A O 1
ATOM 3121 N N . GLU A 1 400 ? 1.670 -16.418 -13.090 1.00 82.56 400 GLU A N 1
ATOM 3122 C CA . GLU A 1 400 ? 1.666 -17.198 -14.332 1.00 82.56 400 GLU A CA 1
ATOM 3123 C C . GLU A 1 400 ? 0.743 -18.429 -14.282 1.00 82.56 400 GLU A C 1
ATOM 3125 O O . GLU A 1 400 ? 0.211 -18.830 -15.321 1.00 82.56 400 GLU A O 1
ATOM 3130 N N . LYS A 1 401 ? 0.508 -19.020 -13.099 1.00 78.25 401 LYS A N 1
ATOM 3131 C CA . LYS A 1 401 ? -0.300 -20.245 -12.955 1.00 78.25 401 LYS A CA 1
ATOM 3132 C C . LYS A 1 401 ? -1.786 -19.996 -13.189 1.00 78.25 401 LYS A C 1
ATOM 3134 O O . LYS A 1 401 ? -2.464 -20.847 -13.759 1.00 78.25 401 LYS A O 1
ATOM 3139 N N . ASN A 1 402 ? -2.275 -18.839 -12.749 1.00 71.69 402 ASN A N 1
ATOM 3140 C CA . ASN A 1 402 ? -3.699 -18.503 -12.735 1.00 71.69 402 ASN A CA 1
ATOM 3141 C C . ASN A 1 402 ? -4.125 -17.607 -13.909 1.00 71.69 402 ASN A C 1
ATOM 3143 O O . ASN A 1 402 ? -5.310 -17.298 -14.057 1.00 71.69 402 ASN A O 1
ATOM 3147 N N . LEU A 1 403 ? -3.183 -17.219 -14.774 1.00 76.50 403 LEU A N 1
ATOM 3148 C CA . LEU A 1 403 ? -3.482 -16.538 -16.029 1.00 76.50 403 LEU A CA 1
ATOM 3149 C C . LEU A 1 403 ? -4.104 -17.523 -17.027 1.00 76.50 403 LEU A C 1
ATOM 3151 O O . LEU A 1 403 ? -3.491 -18.523 -17.389 1.00 76.50 403 LEU A O 1
ATOM 3155 N N . THR A 1 404 ? -5.298 -17.230 -17.532 1.00 68.62 404 THR A N 1
ATOM 3156 C CA . THR A 1 404 ? -5.967 -17.949 -18.634 1.00 68.62 404 THR A CA 1
ATOM 3157 C C . THR A 1 404 ? -6.091 -17.035 -19.862 1.00 68.62 404 THR A C 1
ATOM 3159 O O . THR A 1 404 ? -5.678 -15.881 -19.810 1.00 68.62 404 THR A O 1
ATOM 3162 N N . SER A 1 405 ? -6.621 -17.512 -20.993 1.00 63.50 405 SER A N 1
ATOM 3163 C CA . SER A 1 405 ? -6.935 -16.617 -22.126 1.00 63.50 405 SER A CA 1
ATOM 3164 C C . SER A 1 405 ? -7.964 -15.543 -21.750 1.00 63.50 405 SER A C 1
ATOM 3166 O O . SER A 1 405 ? -7.897 -14.429 -22.256 1.00 63.50 405 SER A O 1
ATOM 3168 N N . ASP A 1 406 ? -8.829 -15.853 -20.777 1.00 64.19 406 ASP A N 1
ATOM 3169 C CA . ASP A 1 406 ? -9.796 -14.937 -20.163 1.00 64.19 406 ASP A CA 1
ATOM 3170 C C . ASP A 1 406 ? -9.252 -14.290 -18.873 1.00 64.19 406 ASP A C 1
ATOM 3172 O O . ASP A 1 406 ? -10.032 -13.884 -18.005 1.00 64.19 406 ASP A O 1
ATOM 3176 N N . ALA A 1 407 ? -7.923 -14.221 -18.691 1.00 61.34 407 ALA A N 1
ATOM 3177 C CA . ALA A 1 407 ? -7.287 -13.774 -17.444 1.00 61.34 407 ALA A CA 1
ATOM 3178 C C . ALA A 1 407 ? -7.818 -12.429 -16.931 1.00 61.34 407 ALA A C 1
ATOM 3180 O O . ALA A 1 407 ? -7.928 -12.237 -15.720 1.00 61.34 407 ALA A O 1
ATOM 3181 N N . VAL A 1 408 ? -8.195 -11.525 -17.838 1.00 66.00 408 VAL A N 1
ATOM 3182 C CA . VAL A 1 408 ? -8.820 -10.242 -17.500 1.00 66.00 408 VAL A CA 1
ATOM 3183 C C . VAL A 1 408 ? -10.090 -10.406 -16.675 1.00 66.00 408 VAL A C 1
ATOM 3185 O O . VAL A 1 408 ? -10.285 -9.678 -15.707 1.00 66.00 408 VAL A O 1
ATOM 3188 N N . TYR A 1 409 ? -10.951 -11.366 -16.999 1.00 68.56 409 TYR A N 1
ATOM 3189 C CA . TYR A 1 409 ? -12.210 -11.536 -16.276 1.00 68.56 409 TYR A CA 1
ATOM 3190 C C . TYR A 1 409 ? -12.042 -12.310 -14.973 1.00 68.56 409 TYR A C 1
ATOM 3192 O O . TYR A 1 409 ? -12.848 -12.155 -14.060 1.00 68.56 409 TYR A O 1
ATOM 3200 N N . GLN A 1 410 ? -10.993 -13.128 -14.868 1.00 70.62 410 GLN A N 1
ATOM 3201 C CA . GLN A 1 410 ? -10.766 -13.944 -13.680 1.00 70.62 410 GLN A CA 1
ATOM 3202 C C . GLN A 1 410 ? -9.887 -13.258 -12.621 1.00 70.62 410 GLN A C 1
ATOM 3204 O O . GLN A 1 410 ? -10.035 -13.558 -11.436 1.00 70.62 410 GLN A O 1
ATOM 3209 N N . GLY A 1 411 ? -9.002 -12.337 -13.019 1.00 77.38 411 GLY A N 1
ATOM 3210 C CA . GLY A 1 411 ? -8.119 -11.597 -12.113 1.00 77.38 411 GLY A CA 1
ATOM 3211 C C . GLY A 1 411 ? -7.056 -12.453 -11.404 1.00 77.38 411 GLY A C 1
ATOM 3212 O O . GLY A 1 411 ? -7.005 -13.677 -11.544 1.00 77.38 411 GLY A O 1
ATOM 3213 N N . GLY A 1 412 ? -6.191 -11.803 -10.627 1.00 83.56 412 GLY A N 1
ATOM 3214 C CA . GLY A 1 412 ? -5.231 -12.451 -9.728 1.00 83.56 412 GLY A CA 1
ATOM 3215 C C . GLY A 1 412 ? -5.832 -12.722 -8.349 1.00 83.56 412 GLY A C 1
ATOM 3216 O O . GLY A 1 412 ? -6.790 -12.069 -7.940 1.00 83.56 412 GLY A O 1
ATOM 3217 N N . ASP A 1 413 ? -5.291 -13.705 -7.635 1.00 87.69 413 ASP A N 1
ATOM 3218 C CA . ASP A 1 413 ? -5.679 -14.025 -6.255 1.00 87.69 413 ASP A CA 1
ATOM 3219 C C . ASP A 1 413 ? -4.480 -14.092 -5.297 1.00 87.69 413 ASP A C 1
ATOM 3221 O O . ASP A 1 413 ? -4.593 -14.620 -4.186 1.00 87.69 413 ASP A O 1
ATOM 3225 N N . ASN A 1 414 ? -3.335 -13.575 -5.739 1.00 89.62 414 ASN A N 1
ATOM 3226 C CA . ASN A 1 414 ? -2.177 -13.340 -4.897 1.00 89.62 414 ASN A CA 1
ATOM 3227 C C . ASN A 1 414 ? -2.463 -12.200 -3.906 1.00 89.62 414 ASN A C 1
ATOM 3229 O O . ASN A 1 414 ? -3.344 -11.369 -4.105 1.00 89.62 414 ASN A O 1
ATOM 3233 N N . ASP A 1 415 ? -1.723 -12.148 -2.805 1.00 91.88 415 ASP A N 1
ATOM 3234 C CA . ASP A 1 415 ? -1.987 -11.132 -1.789 1.00 91.88 415 ASP A CA 1
ATOM 3235 C C . ASP A 1 415 ? -1.415 -9.769 -2.199 1.00 91.88 415 ASP A C 1
ATOM 3237 O O . ASP A 1 415 ? -0.343 -9.676 -2.807 1.00 91.88 415 ASP A O 1
ATOM 3241 N N . TRP A 1 416 ? -2.104 -8.692 -1.817 1.00 92.88 416 TRP A N 1
ATOM 3242 C CA . TRP A 1 416 ? -1.557 -7.342 -1.936 1.00 92.88 416 TRP A CA 1
ATOM 3243 C C . TRP A 1 416 ? -0.834 -6.969 -0.647 1.00 92.88 416 TRP A C 1
ATOM 3245 O O . TRP A 1 416 ? -1.459 -6.764 0.395 1.00 92.88 416 TRP A O 1
ATOM 3255 N N . ILE A 1 417 ? 0.491 -6.884 -0.714 1.00 95.44 417 ILE A N 1
ATOM 3256 C CA . ILE A 1 417 ? 1.337 -6.646 0.454 1.00 95.44 417 ILE A CA 1
ATOM 3257 C C . ILE A 1 417 ? 1.468 -5.140 0.701 1.00 95.44 417 ILE A C 1
ATOM 3259 O O . ILE A 1 417 ? 2.054 -4.425 -0.108 1.00 95.44 417 ILE A O 1
ATOM 3263 N N . TYR A 1 418 ? 0.961 -4.665 1.841 1.00 96.00 418 TYR A N 1
ATOM 3264 C CA . TYR A 1 418 ? 1.056 -3.261 2.249 1.00 96.00 418 TYR A CA 1
ATOM 3265 C C . TYR A 1 418 ? 2.369 -2.924 2.947 1.00 96.00 418 TYR A C 1
ATOM 3267 O O . TYR A 1 418 ? 2.830 -1.792 2.833 1.00 96.00 418 TYR A O 1
ATOM 3275 N N . MET A 1 419 ? 2.923 -3.857 3.728 1.00 98.06 419 MET A N 1
ATOM 3276 C CA . MET A 1 419 ? 4.119 -3.655 4.555 1.00 98.06 419 MET A CA 1
ATOM 3277 C C . MET A 1 419 ? 4.999 -4.904 4.522 1.00 98.06 419 MET A C 1
ATOM 3279 O O . MET A 1 419 ? 4.499 -6.023 4.679 1.00 98.06 419 MET A O 1
ATOM 3283 N N . ARG A 1 420 ? 6.311 -4.707 4.348 1.00 97.88 420 ARG A N 1
ATOM 3284 C CA . ARG A 1 420 ? 7.324 -5.774 4.306 1.00 97.88 420 ARG A CA 1
ATOM 3285 C C . ARG A 1 420 ? 8.460 -5.511 5.279 1.00 97.88 420 ARG A C 1
ATOM 3287 O O . ARG A 1 420 ? 8.794 -4.362 5.542 1.00 97.88 420 ARG A O 1
ATOM 3294 N N . TYR A 1 421 ? 9.124 -6.570 5.727 1.00 98.56 421 TYR A N 1
ATOM 3295 C CA . TYR A 1 421 ? 10.290 -6.442 6.594 1.00 98.56 421 TYR A CA 1
ATOM 3296 C C . TYR A 1 421 ? 11.454 -5.699 5.924 1.00 98.56 421 TYR A C 1
ATOM 3298 O O . TYR A 1 421 ? 12.101 -4.881 6.569 1.00 98.56 421 TYR A O 1
ATOM 3306 N N . ALA A 1 422 ? 11.650 -5.874 4.612 1.00 98.62 422 ALA A N 1
ATOM 3307 C CA . ALA A 1 422 ? 12.638 -5.103 3.854 1.00 98.62 422 ALA A CA 1
ATOM 3308 C C . ALA A 1 422 ? 12.434 -3.579 3.974 1.00 98.62 422 ALA A C 1
ATOM 3310 O O . ALA A 1 422 ? 13.404 -2.836 4.059 1.00 98.62 422 ALA A O 1
ATOM 3311 N N . GLU A 1 423 ? 11.184 -3.111 4.027 1.00 98.69 423 GLU A N 1
ATOM 3312 C CA . GLU A 1 423 ? 10.878 -1.688 4.210 1.00 98.69 423 GLU A CA 1
ATOM 3313 C C . GLU A 1 423 ? 11.290 -1.197 5.598 1.00 98.69 423 GLU A C 1
ATOM 3315 O O . GLU A 1 423 ? 11.866 -0.130 5.719 1.00 98.69 423 GLU A O 1
ATOM 3320 N N . VAL A 1 424 ? 11.060 -1.988 6.647 1.00 98.81 424 VAL A N 1
ATOM 3321 C CA . VAL A 1 424 ? 11.470 -1.635 8.016 1.00 98.81 424 VAL A CA 1
ATOM 3322 C C . VAL A 1 424 ? 12.982 -1.428 8.101 1.00 98.81 424 VAL A C 1
ATOM 3324 O O . VAL A 1 424 ? 13.431 -0.475 8.734 1.00 98.81 424 VAL A O 1
ATOM 3327 N N . LEU A 1 425 ? 13.760 -2.301 7.453 1.00 98.81 425 LEU A N 1
ATOM 3328 C CA . LEU A 1 425 ? 15.219 -2.185 7.418 1.00 98.81 425 LEU A CA 1
ATOM 3329 C C . LEU A 1 425 ? 15.668 -0.910 6.695 1.00 98.81 425 LEU A C 1
ATOM 3331 O O . LEU A 1 425 ? 16.575 -0.232 7.170 1.00 98.81 425 LEU A O 1
ATOM 3335 N N . LEU A 1 426 ? 15.015 -0.570 5.581 1.00 98.81 426 LEU A N 1
ATOM 3336 C CA . LEU A 1 426 ? 15.311 0.646 4.822 1.00 98.81 426 LEU A CA 1
ATOM 3337 C C . LEU A 1 426 ? 14.875 1.906 5.577 1.00 98.81 426 LEU A C 1
ATOM 3339 O O . LEU A 1 426 ? 15.652 2.847 5.655 1.00 98.81 426 LEU A O 1
ATOM 3343 N N . ASN A 1 427 ? 13.710 1.893 6.228 1.00 98.62 427 ASN A N 1
ATOM 3344 C CA . ASN A 1 427 ? 13.249 2.993 7.077 1.00 98.62 427 ASN A CA 1
ATOM 3345 C C . ASN A 1 427 ? 14.227 3.249 8.234 1.00 98.62 427 ASN A C 1
ATOM 3347 O O . ASN A 1 427 ? 14.488 4.396 8.583 1.00 98.62 427 ASN A O 1
ATOM 3351 N N . TYR A 1 428 ? 14.777 2.187 8.837 1.00 98.75 428 TYR A N 1
ATOM 3352 C CA . TYR A 1 428 ? 15.812 2.317 9.864 1.00 98.75 428 TYR A CA 1
ATOM 3353 C C . TYR A 1 428 ? 17.106 2.907 9.298 1.00 98.75 428 TYR A C 1
ATOM 3355 O O . TYR A 1 428 ? 17.693 3.776 9.934 1.00 98.75 428 TYR A O 1
ATOM 3363 N N . ALA A 1 429 ? 17.542 2.431 8.128 1.00 98.69 429 ALA A N 1
ATOM 3364 C CA . ALA A 1 429 ? 18.756 2.903 7.474 1.00 98.69 429 ALA A CA 1
ATOM 3365 C C . ALA A 1 429 ? 18.649 4.365 7.017 1.00 98.69 429 ALA A C 1
ATOM 3367 O O . ALA A 1 429 ? 19.621 5.088 7.140 1.00 98.69 429 ALA A O 1
ATOM 3368 N N . GLU A 1 430 ? 17.489 4.807 6.526 1.00 98.31 430 GLU A N 1
ATOM 3369 C CA . GLU A 1 430 ? 17.253 6.204 6.137 1.00 98.31 430 GLU A CA 1
ATOM 3370 C C . GLU A 1 430 ? 17.184 7.133 7.354 1.00 98.31 430 GLU A C 1
ATOM 3372 O O . GLU A 1 430 ? 17.646 8.269 7.306 1.00 98.31 430 GLU A O 1
ATOM 3377 N N . ALA A 1 431 ? 16.618 6.653 8.464 1.00 97.88 431 ALA A N 1
ATOM 3378 C CA . ALA A 1 431 ? 16.499 7.438 9.686 1.00 97.88 431 ALA A CA 1
ATOM 3379 C C . ALA A 1 431 ? 17.798 7.543 10.507 1.00 97.88 431 ALA A C 1
ATOM 3381 O O . ALA A 1 431 ? 17.816 8.245 11.522 1.00 97.88 431 ALA A O 1
ATOM 3382 N N . LYS A 1 432 ? 18.853 6.823 10.119 1.00 95.25 432 LYS A N 1
ATOM 3383 C CA . LYS A 1 432 ? 20.160 6.800 10.782 1.00 95.25 432 LYS A CA 1
ATOM 3384 C C . LYS A 1 432 ? 21.220 7.470 9.933 1.00 95.25 432 LYS A C 1
ATOM 3386 O O . LYS A 1 432 ? 22.052 8.169 10.557 1.00 95.25 432 LYS A O 1
#

Radius of gyration: 26.46 Å; chains: 1; bounding box: 118×43×71 Å

pLDDT: mean 87.13, std 14.14, range [36.81, 98.94]

Secondary structure (DSSP, 8-state):
----------PPPGGGS----TT---HHHHTT-HHHHHHHHHHHHHTSPPTT--TTSSS---GGGGG--GGGGSSSEEEPTT-TTHHHHTT---TT-HHHHHHHHHHHHHHHHHHHHHHHGGGS--S-HHHHHHHHHHHHHHHHHHHHHHHHHHSS-----S---TTS---PPPPPHHHHHHHHHHHHHHHHHHS-S---GGGTTS--HHHHHHHHHHHHHHHHSTTT-TT--HHHHHHHHHHHHHHHTTTTTT----S-TTHHHH--S--SSEEEEE--BTTTB-BGGGGG--S-EES--S-----EEE-HHHHHTS-BTTTS--TTSTT----TTSTTTTB-TTHHHHEE-TT-EETTEEE-----S-GGGSTT--STTTS-TTS-SSS-EE-TT--TTT--TTHHHH-B-S-EEEEEHHHHHHHHHHT-